Protein AF-0000000074843425 (afdb_homodimer)

pLDDT: mean 80.46, std 26.09, range [18.7, 98.69]

Foldseek 3Di:
DPVPPDPPPDQFQQAAQAQACQVPVDPDPVVSVVSSVVSQVVSVVVVHHNVTGGVPHHRFHHADDDPCRRPPLAPDLVALLVLLQLLLCCVQPPQQVVLCVVDDPPDHDDQVSLVVSLVCSLPDQQQQAWFWWQARNDTYIEDPRGPCPPGDHDTDGGDSRSSNSSVSSVVLCVVQPSVSLVCLSVVVPPDRSSVVRSCVVCVVSVVVVVVVVD/DVPPDPPPPQQAQQQQQAQDQAVCPNPDVVRSVVSRVVSSVVSVVVRHHNVDGDPPDDHFHHADDDPCRRPPLADDLVALLVLLQLLLCCVQPPQQVVLCVVDDPPDHDDQVSLVVSLVCSLPDQQQQAWFWWQARNDTYIEDPRGPCPPGDHDTDGGDSRSSNSSVSSVVLCVVQPSVSLVVLSVVVPPDRSSVVRSCVVCVVSVVVVVVVVD

InterPro domains:
  IPR021852 Domain of unknown function DUF3456 [PF11938] (101-200)
  IPR052682 Marginal zone B- and B1-cell-specific protein [PTHR15881] (53-203)

Radius of gyration: 23.84 Å; Cα contacts (8 Å, |Δi|>4): 769; chains: 2; bounding box: 67×68×77 Å

Secondary structure (DSSP, 8-state):
-GGGSTT------BEEE------STT--HHHHHHHHHHHHHHHHHTT-BTTSPPTT-EEE------HHHHH-SS--GGGHHHHHHHHHHHIIIIIHHHHHTTSPTTPPPPHHHHHHHHHHHHHSGGGGG-EEEEETTEEEEESTTSGGGGS-EEEEESHHHHHHHHHHHHHHHHHH-HHHHHHHHHH-TTS-THHHHHHHHHHHHHHHHHHHH-/-TTGGGG---------------STT---HHHHHHHHHHHHHHHHHTT--TTSPPTT----------HHHHH-SS--GGGHHHHHHHHHHHIIIIIHHHHHTTSPTTPPPPHHHHHHHHHHHHHSGGGGG-EEEEETTEEEEESTTSGGGGS-EEEEESHHHHHHHHHHHHHHHHHH-HHHHHHHHHT-TTS-THHHHHHHHHHHHHHHHHHHH-

Organism: Aplysia californica (NCBI:txid6500)

Solvent-accessible surface area (backbone atoms only — not comparable to full-atom values): 22215 Å² total; per-residue (Å²): 128,83,84,72,68,76,77,70,73,80,76,28,35,12,16,26,50,21,28,54,30,83,33,63,66,66,55,56,80,63,51,41,46,49,47,25,49,46,34,35,48,48,26,44,74,34,66,12,40,53,91,57,48,10,74,92,34,67,23,65,9,35,30,71,52,51,71,52,66,32,63,48,80,51,58,36,78,92,41,42,55,58,47,41,35,35,48,31,37,45,41,63,74,45,46,50,50,60,59,46,68,75,42,62,90,90,49,76,80,49,72,68,55,39,45,51,45,53,52,47,57,43,74,40,70,72,35,20,55,21,19,44,22,10,44,84,84,37,79,38,64,29,27,80,80,38,86,49,27,61,50,45,24,14,25,45,27,10,66,68,43,17,53,13,45,32,49,49,41,50,49,51,37,67,75,50,35,50,66,50,50,50,48,46,51,73,65,33,74,92,51,59,43,37,54,70,55,34,50,65,61,29,56,59,61,53,45,57,55,49,52,74,75,85,130,85,81,69,76,73,74,76,74,79,73,42,6,32,10,33,32,30,13,75,46,54,47,71,28,62,42,54,80,61,49,22,45,48,28,18,47,46,23,26,49,48,18,44,72,31,47,8,34,49,91,52,53,30,92,92,51,75,47,66,20,48,40,75,66,52,70,54,67,46,62,48,80,53,59,37,77,93,42,41,54,58,47,40,36,36,48,30,37,44,41,64,72,45,46,50,51,58,57,46,68,77,42,61,91,91,49,75,81,48,73,68,53,39,45,51,46,53,50,48,56,43,72,41,69,74,37,20,55,21,18,44,22,10,43,85,84,37,79,38,64,28,26,80,81,36,87,50,28,61,50,44,24,14,25,45,27,10,65,67,44,17,54,14,44,31,50,49,43,48,50,51,36,68,73,50,33,48,67,50,50,51,48,44,52,74,65,35,74,94,52,62,44,36,55,73,55,34,50,64,59,32,57,52,59,56,45,54,56,50,50,73,75,87

Structure (mmCIF, N/CA/C/O backbone):
data_AF-0000000074843425-model_v1
#
loop_
_entity.id
_entity.type
_entity.pdbx_description
1 polymer 'Marginal zone B- and B1-cell-specific protein'
#
loop_
_atom_site.group_PDB
_atom_site.id
_atom_site.type_symbol
_atom_site.label_atom_id
_atom_site.label_alt_id
_atom_site.label_comp_id
_atom_site.label_asym_id
_atom_site.label_entity_id
_atom_site.label_seq_id
_atom_site.pdbx_PDB_ins_code
_atom_site.Cartn_x
_atom_site.Cartn_y
_atom_site.Cartn_z
_atom_site.occupancy
_atom_site.B_iso_or_equiv
_atom_site.auth_seq_id
_atom_site.auth_comp_id
_atom_site.auth_asym_id
_atom_site.auth_atom_id
_atom_site.pdbx_PDB_model_num
ATOM 1 N N . MET A 1 1 ? -20.453 -4.969 46.656 1 23.16 1 MET A N 1
ATOM 2 C CA . MET A 1 1 ? -19.812 -3.67 46.844 1 23.16 1 MET A CA 1
ATOM 3 C C . MET A 1 1 ? -18.609 -3.516 45.938 1 23.16 1 MET A C 1
ATOM 5 O O . MET A 1 1 ? -18.375 -2.436 45.375 1 23.16 1 MET A O 1
ATOM 9 N N . ALA A 1 2 ? -17.734 -4.617 45.875 1 25.19 2 ALA A N 1
ATOM 10 C CA . ALA A 1 2 ? -16.344 -4.484 45.469 1 25.19 2 ALA A CA 1
ATOM 11 C C . ALA A 1 2 ? -16.234 -4.379 43.938 1 25.19 2 ALA A C 1
ATOM 13 O O . ALA A 1 2 ? -15.125 -4.316 43.406 1 25.19 2 ALA A O 1
ATOM 14 N N . ALA A 1 3 ? -17.344 -4.758 43.156 1 26.94 3 ALA A N 1
ATOM 15 C CA . ALA A 1 3 ? -17.484 -4.879 41.688 1 26.94 3 ALA A CA 1
ATOM 16 C C . ALA A 1 3 ? -17.188 -3.555 41 1 26.94 3 ALA A C 1
ATOM 18 O O . ALA A 1 3 ? -17.094 -3.498 39.781 1 26.94 3 ALA A O 1
ATOM 19 N N . TYR A 1 4 ? -17.438 -2.387 41.719 1 24.45 4 TYR A N 1
ATOM 20 C CA . TYR A 1 4 ? -17.547 -1.055 41.156 1 24.45 4 TYR A CA 1
ATOM 21 C C . TYR A 1 4 ? -16.188 -0.549 40.688 1 24.45 4 TYR A C 1
ATOM 23 O O . TYR A 1 4 ? -16.094 0.498 40.031 1 24.45 4 TYR A O 1
ATOM 31 N N . LEU A 1 5 ? -15.047 -0.995 41.312 1 25.78 5 LEU A N 1
ATOM 32 C CA . LEU A 1 5 ? -13.883 -0.111 41.344 1 25.78 5 LEU A CA 1
ATOM 33 C C . LEU A 1 5 ? -13.141 -0.157 40 1 25.78 5 LEU A C 1
ATOM 35 O O . LEU A 1 5 ? -12.25 0.664 39.781 1 25.78 5 LEU A O 1
ATOM 39 N N . LEU A 1 6 ? -13.086 -1.33 39.312 1 25.66 6 LEU A N 1
ATOM 40 C CA . LEU A 1 6 ? -11.883 -1.535 38.5 1 25.66 6 LEU A CA 1
ATOM 41 C C . LEU A 1 6 ? -11.906 -0.652 37.25 1 25.66 6 LEU A C 1
ATOM 43 O O . LEU A 1 6 ? -11 -0.722 36.406 1 25.66 6 LEU A O 1
ATOM 47 N N . SER A 1 7 ? -13.109 -0.096 36.844 1 21.83 7 SER A N 1
ATOM 48 C CA . SER A 1 7 ? -13.305 0.282 35.469 1 21.83 7 SER A CA 1
ATOM 49 C C . SER A 1 7 ? -12.492 1.522 35.094 1 21.83 7 SER A C 1
ATOM 51 O O . SER A 1 7 ? -12.703 2.123 34.031 1 21.83 7 SER A O 1
ATOM 53 N N . GLN A 1 8 ? -11.773 2.18 36.062 1 22.84 8 GLN A N 1
ATOM 54 C CA . GLN A 1 8 ? -11.375 3.553 35.781 1 22.84 8 GLN A CA 1
ATOM 55 C C . GLN A 1 8 ? -10.188 3.592 34.844 1 22.84 8 GLN A C 1
ATOM 57 O O . GLN A 1 8 ? -9.102 4.059 35.188 1 22.84 8 GLN A O 1
ATOM 62 N N . LEU A 1 9 ? -9.789 2.426 34.188 1 24.97 9 LEU A N 1
ATOM 63 C CA . LEU A 1 9 ? -8.484 2.586 33.531 1 24.97 9 LEU A CA 1
ATOM 64 C C . LEU A 1 9 ? -8.492 3.791 32.594 1 24.97 9 LEU A C 1
ATOM 66 O O . LEU A 1 9 ? -9.453 4.008 31.859 1 24.97 9 LEU A O 1
ATOM 70 N N . VAL A 1 10 ? -7.602 4.754 32.875 1 23.52 10 VAL A N 1
ATOM 71 C CA . VAL A 1 10 ? -7.133 6.07 32.438 1 23.52 10 VAL A CA 1
ATOM 72 C C . VAL A 1 10 ? -6.754 6.039 30.969 1 23.52 10 VAL A C 1
ATOM 74 O O . VAL A 1 10 ? -5.91 5.242 30.547 1 23.52 10 VAL A O 1
ATOM 77 N N . GLN A 1 11 ? -7.703 6.305 30 1 20.98 11 GLN A N 1
ATOM 78 C CA . GLN A 1 11 ? -7.719 6.574 28.562 1 20.98 11 GLN A CA 1
ATOM 79 C C . GLN A 1 11 ? -6.605 7.539 28.172 1 20.98 11 GLN A C 1
ATOM 81 O O . GLN A 1 11 ? -6.719 8.75 28.406 1 20.98 11 GLN A O 1
ATOM 86 N N . ALA A 1 12 ? -5.289 7.156 28.406 1 23.3 12 ALA A N 1
ATOM 87 C CA . ALA A 1 12 ? -4.23 8.102 28.062 1 23.3 12 ALA A CA 1
ATOM 88 C C . ALA A 1 12 ? -4.312 8.492 26.578 1 23.3 12 ALA A C 1
ATOM 90 O O . ALA A 1 12 ? -4.477 7.629 25.719 1 23.3 12 ALA A O 1
ATOM 91 N N . ARG A 1 13 ? -4.746 9.703 26.203 1 25.73 13 ARG A N 1
ATOM 92 C CA . ARG A 1 13 ? -4.895 10.508 25 1 25.73 13 ARG A CA 1
ATOM 93 C C . ARG A 1 13 ? -3.594 10.547 24.203 1 25.73 13 ARG A C 1
ATOM 95 O O . ARG A 1 13 ? -2.6 11.117 24.641 1 25.73 13 ARG A O 1
ATOM 102 N N . ILE A 1 14 ? -3.227 9.406 23.594 1 20.62 14 ILE A N 1
ATOM 103 C CA . ILE A 1 14 ? -2 9.484 22.797 1 20.62 14 ILE A CA 1
ATOM 104 C C . ILE A 1 14 ? -2.18 10.5 21.672 1 20.62 14 ILE A C 1
ATOM 106 O O . ILE A 1 14 ? -3.043 10.32 20.812 1 20.62 14 ILE A O 1
ATOM 110 N N . SER A 1 15 ? -1.874 11.812 21.812 1 20.23 15 SER A N 1
ATOM 111 C CA . SER A 1 15 ? -1.887 12.891 20.828 1 20.23 15 SER A CA 1
ATOM 112 C C . SER A 1 15 ? -0.805 12.688 19.766 1 20.23 15 SER A C 1
ATOM 114 O O . SER A 1 15 ? 0.383 12.633 20.094 1 20.23 15 SER A O 1
ATOM 116 N N . ILE A 1 16 ? -1.131 11.898 18.766 1 20.05 16 ILE A N 1
ATOM 117 C CA . ILE A 1 16 ? -0.189 11.664 17.688 1 20.05 16 ILE A CA 1
ATOM 118 C C . ILE A 1 16 ? -0.029 12.938 16.859 1 20.05 16 ILE A C 1
ATOM 120 O O . ILE A 1 16 ? -1.017 13.508 16.375 1 20.05 16 ILE A O 1
ATOM 124 N N . ILE A 1 17 ? 1.132 13.742 17 1 19.77 17 ILE A N 1
ATOM 125 C CA . ILE A 1 17 ? 1.438 14.938 16.203 1 19.77 17 ILE A CA 1
ATOM 126 C C . ILE A 1 17 ? 2.139 14.531 14.914 1 19.77 17 ILE A C 1
ATOM 128 O O . ILE A 1 17 ? 3.145 13.82 14.938 1 19.77 17 ILE A O 1
ATOM 132 N N . VAL A 1 18 ? 1.461 14.352 13.875 1 18.7 18 VAL A N 1
ATOM 133 C CA . VAL A 1 18 ? 2.01 14.055 12.562 1 18.7 18 VAL A CA 1
ATOM 134 C C . VAL A 1 18 ? 2.607 15.32 11.953 1 18.7 18 VAL A C 1
ATOM 136 O O . VAL A 1 18 ? 1.916 16.328 11.805 1 18.7 18 VAL A O 1
ATOM 139 N N . LEU A 1 19 ? 4.008 15.648 12.016 1 19.3 19 LEU A N 1
ATOM 140 C CA . LEU A 1 19 ? 4.613 16.812 11.383 1 19.3 19 LEU A CA 1
ATOM 141 C C . LEU A 1 19 ? 5.043 16.484 9.953 1 19.3 19 LEU A C 1
ATOM 143 O O . LEU A 1 19 ? 5.766 15.523 9.719 1 19.3 19 LEU A O 1
ATOM 147 N N . LEU A 1 20 ? 4.316 16.641 8.93 1 20 20 LEU A N 1
ATOM 148 C CA . LEU A 1 20 ? 4.574 16.391 7.516 1 20 20 LEU A CA 1
ATOM 149 C C . LEU A 1 20 ? 5.535 17.422 6.941 1 20 20 LEU A C 1
ATOM 151 O O . LEU A 1 20 ? 5.23 18.609 6.918 1 20 20 LEU A O 1
ATOM 155 N N . ALA A 1 21 ? 6.977 17.219 6.902 1 21.41 21 ALA A N 1
ATOM 156 C CA . ALA A 1 21 ? 7.906 18.172 6.312 1 21.41 21 ALA A CA 1
ATOM 157 C C . ALA A 1 21 ? 8.094 17.906 4.82 1 21.41 21 ALA A C 1
ATOM 159 O O . ALA A 1 21 ? 8.68 16.891 4.438 1 21.41 21 ALA A O 1
ATOM 160 N N . CYS A 1 22 ? 7.289 17.969 3.762 1 22.91 22 CYS A N 1
ATOM 161 C CA . CYS A 1 22 ? 7.617 17.781 2.352 1 22.91 22 CYS A CA 1
ATOM 162 C C . CYS A 1 22 ? 8.531 18.906 1.855 1 22.91 22 CYS A C 1
ATOM 164 O O . CYS A 1 22 ? 8.109 20.062 1.765 1 22.91 22 CYS A O 1
ATOM 166 N N . SER A 1 23 ? 10.031 18.953 1.701 1 21.91 23 SER A N 1
ATOM 167 C CA . SER A 1 23 ? 10.953 19.906 1.088 1 21.91 23 SER A CA 1
ATOM 168 C C . SER A 1 23 ? 11.117 19.625 -0.404 1 21.91 23 SER A C 1
ATOM 170 O O . SER A 1 23 ? 11.797 18.688 -0.799 1 21.91 23 SER A O 1
ATOM 172 N N . PHE A 1 24 ? 10.234 20 -1.605 1 26.53 24 PHE A N 1
ATOM 173 C CA . PHE A 1 24 ? 9.594 21.125 -2.27 1 26.53 24 PHE A CA 1
ATOM 174 C C . PHE A 1 24 ? 10.359 22.422 -1.999 1 26.53 24 PHE A C 1
ATOM 176 O O . PHE A 1 24 ? 11.117 22.5 -1.029 1 26.53 24 PHE A O 1
ATOM 183 N N . ASN A 1 25 ? 10.57 23.797 -2.92 1 28.69 25 ASN A N 1
ATOM 184 C CA . ASN A 1 25 ? 11.555 24.75 -2.4 1 28.69 25 ASN A CA 1
ATOM 185 C C . ASN A 1 25 ? 11.812 24.516 -0.913 1 28.69 25 ASN A C 1
ATOM 187 O O . ASN A 1 25 ? 10.867 24.438 -0.121 1 28.69 25 ASN A O 1
ATOM 191 N N . VAL A 1 26 ? 12.844 23.75 -0.655 1 28.94 26 VAL A N 1
ATOM 192 C CA . VAL A 1 26 ? 13.359 23.312 0.638 1 28.94 26 VAL A CA 1
ATOM 193 C C . VAL A 1 26 ? 13.164 24.422 1.672 1 28.94 26 VAL A C 1
ATOM 195 O O . VAL A 1 26 ? 13.883 25.422 1.664 1 28.94 26 VAL A O 1
ATOM 198 N N . VAL A 1 27 ? 12.07 24.938 1.718 1 31.56 27 VAL A N 1
ATOM 199 C CA . VAL A 1 27 ? 11.773 25.859 2.812 1 31.56 27 VAL A CA 1
ATOM 200 C C . VAL A 1 27 ? 12.398 25.344 4.105 1 31.56 27 VAL A C 1
ATOM 202 O O . VAL A 1 27 ? 12.328 24.141 4.398 1 31.56 27 VAL A O 1
ATOM 205 N N . TRP A 1 28 ?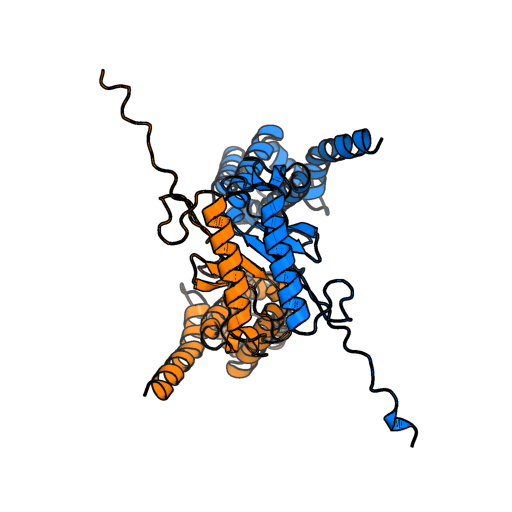 13.234 26.125 4.648 1 35.38 28 TRP A N 1
ATOM 206 C CA . TRP A 1 28 ? 14.086 26.141 5.836 1 35.38 28 TRP A CA 1
ATOM 207 C C . TRP A 1 28 ? 13.406 25.422 6.996 1 35.38 28 TRP A C 1
ATOM 209 O O . TRP A 1 28 ? 12.172 25.391 7.078 1 35.38 28 TRP A O 1
ATOM 219 N N . SER A 1 29 ? 14.234 24.562 7.793 1 45.25 29 SER A N 1
ATOM 220 C CA . SER A 1 29 ? 14.133 23.953 9.117 1 45.25 29 SER A CA 1
ATOM 221 C C . SER A 1 29 ? 12.984 24.562 9.914 1 45.25 29 SER A C 1
ATOM 223 O O . SER A 1 29 ? 12.172 23.844 10.484 1 45.25 29 SER A O 1
ATOM 225 N N . GLY A 1 30 ? 12.758 25.734 9.617 1 46.06 30 GLY A N 1
ATOM 226 C CA . GLY A 1 30 ? 11.883 26.469 10.516 1 46.06 30 GLY A CA 1
ATOM 227 C C . GLY A 1 30 ? 10.414 26.234 10.242 1 46.06 30 GLY A C 1
ATOM 228 O O . GLY A 1 30 ? 9.602 26.172 11.172 1 46.06 30 GLY A O 1
ATOM 229 N N . GLU A 1 31 ? 9.969 25.953 8.867 1 57.66 31 GLU A N 1
ATOM 230 C CA . GLU A 1 31 ? 8.547 25.859 8.562 1 57.66 31 GLU A CA 1
ATOM 231 C C . GLU A 1 31 ? 7.984 24.5 8.93 1 57.66 31 GLU A C 1
ATOM 233 O O . GLU A 1 31 ? 6.855 24.391 9.414 1 57.66 31 GLU A O 1
ATOM 238 N N . ASN A 1 32 ? 8.797 23.5 8.789 1 65.75 32 ASN A N 1
ATOM 239 C CA . ASN A 1 32 ? 8.367 22.203 9.281 1 65.75 32 ASN A CA 1
ATOM 240 C C . ASN A 1 32 ? 8.094 22.234 10.781 1 65.75 32 ASN A C 1
ATOM 242 O O . ASN A 1 32 ? 7.148 21.594 11.258 1 65.75 32 ASN A O 1
ATOM 246 N N . GLU A 1 33 ? 8.82 23.141 11.25 1 71.31 33 GLU A N 1
ATOM 247 C CA . GLU A 1 33 ? 8.633 23.25 12.695 1 71.31 33 GLU A CA 1
ATOM 248 C C . GLU A 1 33 ? 7.301 23.922 13.023 1 71.31 33 GLU A C 1
ATOM 250 O O . GLU A 1 33 ? 6.613 23.5 13.961 1 71.31 33 GLU A O 1
ATOM 255 N N . LYS A 1 34 ? 7.004 24.828 12.195 1 72.56 34 LYS A N 1
ATOM 256 C CA . LYS A 1 34 ? 5.738 25.531 12.422 1 72.56 34 LYS A CA 1
ATOM 257 C C . LYS A 1 34 ? 4.551 24.594 12.172 1 72.56 34 LYS A C 1
ATOM 259 O O . LYS A 1 34 ? 3.566 24.625 12.914 1 72.56 34 LYS A O 1
ATOM 264 N N . LEU A 1 35 ? 4.68 23.875 11.188 1 74.44 35 LEU A N 1
ATOM 265 C CA . LEU A 1 35 ? 3.611 22.938 10.875 1 74.44 35 LEU A CA 1
ATOM 266 C C . LEU A 1 35 ? 3.471 21.891 11.969 1 74.44 35 LEU A C 1
ATOM 268 O O . LEU A 1 35 ? 2.355 21.562 12.383 1 74.44 35 LEU A O 1
ATOM 272 N N . ARG A 1 36 ? 4.547 21.469 12.422 1 76.56 36 ARG A N 1
ATOM 273 C CA . ARG A 1 36 ? 4.52 20.484 13.508 1 76.56 36 ARG A CA 1
ATOM 274 C C . ARG A 1 36 ? 3.879 21.062 14.758 1 76.56 36 ARG A C 1
ATOM 276 O O . ARG A 1 36 ? 3.062 20.406 15.406 1 76.56 36 ARG A O 1
ATOM 283 N N . GLU A 1 37 ? 4.27 22.25 15.008 1 77.81 37 GLU A N 1
ATOM 284 C CA . GLU A 1 37 ? 3.701 22.922 16.172 1 77.81 37 GLU A CA 1
ATOM 285 C C . GLU A 1 37 ? 2.191 23.094 16.031 1 77.81 37 GLU A C 1
ATOM 287 O O . GLU A 1 37 ? 1.449 22.906 17 1 77.81 37 GLU A O 1
ATOM 292 N N . ALA A 1 38 ? 1.859 23.438 14.867 1 75.81 38 ALA A N 1
ATOM 293 C CA . ALA A 1 38 ? 0.428 23.594 14.625 1 75.81 38 ALA A CA 1
ATOM 294 C C . ALA A 1 38 ? -0.306 22.266 14.828 1 75.81 38 ALA A C 1
ATOM 296 O O . ALA A 1 38 ? -1.402 22.234 15.391 1 75.81 38 ALA A O 1
ATOM 297 N N . MET A 1 39 ? 0.264 21.234 14.383 1 78.12 39 MET A N 1
ATOM 298 C CA . MET A 1 39 ? -0.336 19.906 14.531 1 78.12 39 MET A CA 1
ATOM 299 C C . MET A 1 39 ? -0.402 19.5 16 1 78.12 39 MET A C 1
ATOM 301 O O . MET A 1 39 ? -1.41 18.953 16.453 1 78.12 39 MET A O 1
ATOM 305 N N . MET A 1 40 ? 0.655 19.828 16.75 1 80.31 40 MET A N 1
ATOM 306 C CA . MET A 1 40 ? 0.676 19.531 18.172 1 80.31 40 MET A CA 1
ATOM 307 C C . MET A 1 40 ? -0.386 20.328 18.922 1 80.31 40 MET A C 1
ATOM 309 O O . MET A 1 40 ? -1.049 19.812 19.812 1 80.31 40 MET A O 1
ATOM 313 N N . ASN A 1 41 ? -0.489 21.516 18.5 1 78.5 41 ASN A N 1
ATOM 314 C CA . ASN A 1 41 ? -1.503 22.375 19.109 1 78.5 41 ASN A CA 1
ATOM 315 C C . ASN A 1 41 ? -2.912 21.875 18.797 1 78.5 41 ASN A C 1
ATOM 317 O O . ASN A 1 41 ? -3.793 21.922 19.656 1 78.5 41 ASN A O 1
ATOM 321 N N . SER A 1 42 ? -3.025 21.469 17.625 1 75.31 42 SER A N 1
ATOM 322 C CA . SER A 1 42 ? -4.316 20.906 17.266 1 75.31 42 SER A CA 1
ATOM 323 C C . SER A 1 42 ? -4.637 19.672 18.109 1 75.31 42 SER A C 1
ATOM 325 O O . SER A 1 42 ? -5.773 19.5 18.547 1 75.31 42 SER A O 1
ATOM 327 N N . ALA A 1 43 ? -3.689 18.812 18.312 1 79.5 43 ALA A N 1
ATOM 328 C CA . ALA A 1 43 ? -3.877 17.656 19.156 1 79.5 43 ALA A CA 1
ATOM 329 C C . ALA A 1 43 ? -4.254 18.062 20.578 1 79.5 43 ALA A C 1
ATOM 331 O O . ALA A 1 43 ? -5.18 17.516 21.172 1 79.5 43 ALA A O 1
ATOM 332 N N . ARG A 1 44 ? -3.605 19.062 21.125 1 82.94 44 ARG A N 1
ATOM 333 C CA . ARG A 1 44 ? -3.881 19.562 22.469 1 82.94 44 ARG A CA 1
ATOM 334 C C . ARG A 1 44 ? -5.297 20.125 22.578 1 82.94 44 ARG A C 1
ATOM 336 O O . ARG A 1 44 ? -5.977 19.938 23.578 1 82.94 44 ARG A O 1
ATOM 343 N N . ALA A 1 45 ? -5.633 20.766 21.547 1 77.25 45 ALA A N 1
ATOM 344 C CA . ALA A 1 45 ? -6.984 21.328 21.516 1 77.25 45 ALA A CA 1
ATOM 345 C C . ALA A 1 45 ? -8.039 20.219 21.562 1 77.25 45 ALA A C 1
ATOM 347 O O . ALA A 1 45 ? -9.156 20.453 22.016 1 77.25 45 ALA A O 1
ATOM 348 N N . GLN A 1 46 ? -7.609 19.031 21.188 1 75.38 46 GLN A N 1
ATOM 349 C CA . GLN A 1 46 ? -8.531 17.906 21.188 1 75.38 46 GLN A CA 1
ATOM 350 C C . GLN A 1 46 ? -8.359 17.047 22.438 1 75.38 46 GLN A C 1
ATOM 352 O O . GLN A 1 46 ? -8.906 15.945 22.516 1 75.38 46 GLN A O 1
ATOM 357 N N . GLY A 1 47 ? -7.605 17.531 23.328 1 80.06 47 GLY A N 1
ATOM 358 C CA . GLY A 1 47 ? -7.434 16.859 24.594 1 80.06 47 GLY A CA 1
ATOM 359 C C . GLY A 1 47 ? -6.367 15.773 24.562 1 80.06 47 GLY A C 1
ATOM 360 O O . GLY A 1 47 ? -6.336 14.898 25.422 1 80.06 47 GLY A O 1
ATOM 361 N N . ILE A 1 48 ? -5.664 15.812 23.516 1 82.19 48 ILE A N 1
ATOM 362 C CA . ILE A 1 48 ? -4.586 14.836 23.406 1 82.19 48 ILE A CA 1
ATOM 363 C C . ILE A 1 48 ? -3.25 15.5 23.734 1 82.19 48 ILE A C 1
ATOM 365 O O . ILE A 1 48 ? -2.922 16.547 23.203 1 82.19 48 ILE A O 1
ATOM 369 N N . ASP A 1 49 ? -2.572 14.945 24.688 1 86.38 49 ASP A N 1
ATOM 370 C CA . ASP A 1 49 ? -1.23 15.422 25.016 1 86.38 49 ASP A CA 1
ATOM 371 C C . ASP A 1 49 ? -0.18 14.734 24.141 1 86.38 49 ASP A C 1
ATOM 373 O O . ASP A 1 49 ? 0.158 13.57 24.375 1 86.38 49 ASP A O 1
ATOM 377 N N . PRO A 1 50 ? 0.29 15.453 23.203 1 84.38 50 PRO A N 1
ATOM 378 C CA . PRO A 1 50 ? 1.224 14.828 22.25 1 84.38 50 PRO A CA 1
ATOM 379 C C . PRO A 1 50 ? 2.49 14.312 22.938 1 84.38 50 PRO A C 1
ATOM 381 O O . PRO A 1 50 ? 3.178 13.445 22.391 1 84.38 50 PRO A O 1
ATOM 384 N N . ASP A 1 51 ? 2.875 14.844 24.047 1 85.19 51 ASP A N 1
ATOM 385 C CA . ASP A 1 51 ? 4.09 14.453 24.75 1 85.19 51 ASP A CA 1
ATOM 386 C C . ASP A 1 51 ? 3.828 13.273 25.688 1 85.19 51 ASP A C 1
ATOM 388 O O . ASP A 1 51 ? 4.766 12.633 26.172 1 85.19 51 ASP A O 1
ATOM 392 N N . ASN A 1 52 ? 2.607 13.07 26 1 87.44 52 ASN A N 1
ATOM 393 C CA . ASN A 1 52 ? 2.197 11.992 26.891 1 87.44 52 ASN A CA 1
ATOM 394 C C . ASN A 1 52 ? 0.966 11.258 26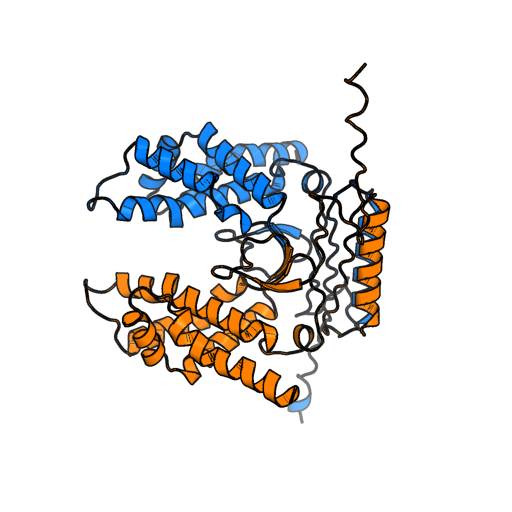.359 1 87.44 52 ASN A C 1
ATOM 396 O O . ASN A 1 52 ? -0.113 11.344 26.953 1 87.44 52 ASN A O 1
ATOM 400 N N . LEU A 1 53 ? 1.158 10.5 25.328 1 86.06 53 LEU A N 1
ATOM 401 C CA . LEU A 1 53 ? 0.047 9.797 24.703 1 86.06 53 LEU A CA 1
ATOM 402 C C . LEU A 1 53 ? -0.447 8.664 25.594 1 86.06 53 LEU A C 1
ATOM 404 O O . LEU A 1 53 ? 0.357 7.914 26.156 1 86.06 53 LEU A O 1
ATOM 408 N N . LYS A 1 54 ? -1.67 8.656 25.844 1 83.44 54 LYS A N 1
ATOM 409 C CA . LYS A 1 54 ? -2.291 7.574 26.609 1 83.44 54 LYS A CA 1
ATOM 410 C C . LYS A 1 54 ? -2.365 6.297 25.781 1 83.44 54 LYS A C 1
ATOM 412 O O . LYS A 1 54 ? -2.221 6.34 24.547 1 83.44 54 LYS A O 1
ATOM 417 N N . PRO A 1 55 ? -2.463 5.164 26.578 1 82.31 55 PRO A N 1
ATOM 418 C CA . PRO A 1 55 ? -2.613 3.918 25.828 1 82.31 55 PRO A CA 1
ATOM 419 C C . PRO A 1 55 ? -3.746 3.977 24.797 1 82.31 55 PRO A C 1
ATOM 421 O O . PRO A 1 55 ? -4.824 4.496 25.094 1 82.31 55 PRO A O 1
ATOM 424 N N . GLY A 1 56 ? -3.449 3.596 23.562 1 77.38 56 GLY A N 1
ATOM 425 C CA . GLY A 1 56 ? -4.461 3.598 22.516 1 77.38 56 GLY A CA 1
ATOM 426 C C . GLY A 1 56 ? -4.445 4.859 21.672 1 77.38 56 GLY A C 1
ATOM 427 O O . GLY A 1 56 ? -5.098 4.922 20.641 1 77.38 56 GLY A O 1
ATOM 428 N N . GLN A 1 57 ? -3.717 5.875 22.188 1 80.62 57 GLN A N 1
ATOM 429 C CA . GLN A 1 57 ? -3.615 7.121 21.422 1 80.62 57 GLN A CA 1
ATOM 430 C C . GLN A 1 57 ? -2.391 7.113 20.516 1 80.62 57 GLN A C 1
ATOM 432 O O . GLN A 1 57 ? -1.342 6.578 20.875 1 80.62 57 GLN A O 1
ATOM 437 N N . MET A 1 58 ? -2.668 7.523 19.312 1 82.44 58 MET A N 1
ATOM 438 C CA . MET A 1 58 ? -1.552 7.668 18.391 1 82.44 58 MET A CA 1
ATOM 439 C C . MET A 1 58 ? -1.665 8.969 17.594 1 82.44 58 MET A C 1
ATOM 441 O O . MET A 1 58 ? -2.764 9.367 17.203 1 82.44 58 MET A O 1
ATOM 445 N N . LEU A 1 59 ? -0.563 9.57 17.484 1 83.12 59 LEU A N 1
ATOM 446 C CA . LEU A 1 59 ? -0.503 10.758 16.641 1 83.12 59 LEU A CA 1
ATOM 447 C C . LEU A 1 59 ? -0.024 10.398 15.242 1 83.12 59 LEU A C 1
ATOM 449 O O . LEU A 1 59 ? 1.096 9.906 15.07 1 83.12 59 LEU A O 1
ATOM 453 N N . MET A 1 60 ? -0.872 10.5 14.305 1 85.94 60 MET A N 1
ATOM 454 C CA . MET A 1 60 ? -0.477 10.273 12.914 1 85.94 60 MET A CA 1
ATOM 455 C C . MET A 1 60 ? -0.139 11.594 12.227 1 85.94 60 MET A C 1
ATOM 457 O O . MET A 1 60 ? -1.029 12.391 11.938 1 85.94 60 MET A O 1
ATOM 461 N N . THR A 1 61 ? 1.107 11.82 12.031 1 88 61 THR A N 1
ATOM 462 C CA . THR A 1 61 ? 1.595 13.039 11.398 1 88 61 THR A CA 1
ATOM 463 C C . THR A 1 61 ? 2.379 12.719 10.133 1 88 61 THR A C 1
ATOM 465 O O . THR A 1 61 ? 2.902 11.609 9.984 1 88 61 THR A O 1
ATOM 468 N N . PRO A 1 62 ? 2.326 13.68 9.227 1 90.06 62 PRO A N 1
ATOM 469 C CA . PRO A 1 62 ? 3.17 13.461 8.047 1 90.06 62 PRO A CA 1
ATOM 470 C C . PRO A 1 62 ? 4.637 13.234 8.406 1 90.06 62 PRO A C 1
ATOM 472 O O . PRO A 1 62 ? 5.078 13.625 9.492 1 90.06 62 PRO A O 1
ATOM 475 N N . PRO A 1 63 ? 5.363 12.586 7.477 1 92.5 63 PRO A N 1
ATOM 476 C CA . PRO A 1 63 ? 6.789 12.406 7.746 1 92.5 63 PRO A CA 1
ATOM 477 C C . PRO A 1 63 ? 7.535 13.734 7.902 1 92.5 63 PRO A C 1
ATOM 479 O O . PRO A 1 63 ? 7.281 14.68 7.152 1 92.5 63 PRO A O 1
ATOM 482 N N . ASP A 1 64 ? 8.352 13.773 8.992 1 88.94 64 ASP A N 1
ATOM 483 C CA . ASP A 1 64 ? 9.312 14.852 9.156 1 88.94 64 ASP A CA 1
ATOM 484 C C . ASP A 1 64 ? 10.641 14.523 8.477 1 88.94 64 ASP A C 1
ATOM 486 O O . ASP A 1 64 ? 11.484 13.828 9.055 1 88.94 64 ASP A O 1
ATOM 490 N N . MET A 1 65 ? 10.844 15.117 7.332 1 90.88 65 MET A N 1
ATOM 491 C CA . MET A 1 65 ? 11.898 14.625 6.453 1 90.88 65 MET A CA 1
ATOM 492 C C . MET A 1 65 ? 13.219 15.32 6.746 1 90.88 65 MET A C 1
ATOM 494 O O . MET A 1 65 ? 13.25 16.531 6.98 1 90.88 65 MET A O 1
ATOM 498 N N . SER A 1 66 ? 14.305 14.531 6.77 1 90.75 66 SER A N 1
ATOM 499 C CA . SER A 1 66 ? 15.656 15.078 6.773 1 90.75 66 SER A CA 1
ATOM 500 C C . SER A 1 66 ? 15.969 15.781 5.461 1 90.75 66 SER A C 1
ATOM 502 O O . SER A 1 66 ? 15.203 15.695 4.504 1 90.75 66 SER A O 1
ATOM 504 N N . ASP A 1 67 ? 17.078 16.469 5.449 1 88.94 67 ASP A N 1
ATOM 505 C CA . ASP A 1 67 ? 17.516 17.141 4.227 1 88.94 67 ASP A CA 1
ATOM 506 C C . ASP A 1 67 ? 17.641 16.156 3.068 1 88.94 67 ASP A C 1
ATOM 508 O O . ASP A 1 67 ? 17.203 16.453 1.951 1 88.94 67 ASP A O 1
ATOM 512 N N . GLU A 1 68 ? 18.219 15.008 3.359 1 92.88 68 GLU A N 1
ATOM 513 C CA . GLU A 1 68 ? 18.391 14.016 2.305 1 92.88 68 GLU A CA 1
ATOM 514 C C . GLU A 1 68 ? 17.047 13.484 1.815 1 92.88 68 GLU A C 1
ATOM 516 O O . GLU A 1 68 ? 16.844 13.344 0.609 1 92.88 68 GLU A O 1
ATOM 521 N N . GLU A 1 69 ? 16.156 13.227 2.725 1 93.44 69 GLU A N 1
ATOM 522 C CA . GLU A 1 69 ? 14.836 12.703 2.375 1 93.44 69 GLU A CA 1
ATOM 523 C C . GLU A 1 69 ? 14.039 13.719 1.557 1 93.44 69 GLU A C 1
ATOM 525 O O . GLU A 1 69 ? 13.234 13.344 0.708 1 93.44 69 GLU A O 1
ATOM 530 N N . GLU A 1 70 ? 14.258 14.875 1.812 1 88.81 70 GLU A N 1
ATOM 531 C CA . GLU A 1 70 ? 13.523 15.938 1.136 1 88.81 70 GLU A CA 1
ATOM 532 C C . GLU A 1 70 ? 14.141 16.25 -0.226 1 88.81 70 GLU A C 1
ATOM 534 O O . GLU A 1 70 ? 13.414 16.438 -1.21 1 88.81 70 GLU A O 1
ATOM 539 N N . GLY A 1 71 ? 15.367 16.219 -0.291 1 88.81 71 GLY A N 1
ATOM 540 C CA . GLY A 1 71 ? 16 16.859 -1.434 1 88.81 71 GLY A CA 1
ATOM 541 C C . GLY A 1 71 ? 16.672 15.875 -2.367 1 88.81 71 GLY A C 1
ATOM 542 O O . GLY A 1 71 ? 16.969 16.203 -3.518 1 88.81 71 GLY A O 1
ATOM 543 N N . SER A 1 72 ? 17.031 14.688 -1.949 1 90.88 72 SER A N 1
ATOM 544 C CA . SER A 1 72 ? 17.812 13.758 -2.764 1 90.88 72 SER A CA 1
ATOM 545 C C . SER A 1 72 ? 16.969 13.195 -3.91 1 90.88 72 SER A C 1
ATOM 547 O O . SER A 1 72 ? 15.789 12.898 -3.736 1 90.88 72 SER A O 1
ATOM 549 N N . GLN A 1 73 ? 17.516 13.109 -5.043 1 93.62 73 GLN A N 1
ATOM 550 C CA . GLN A 1 73 ? 16.875 12.453 -6.18 1 93.62 73 GLN A CA 1
ATOM 551 C C . GLN A 1 73 ? 17 10.938 -6.078 1 93.62 73 GLN A C 1
ATOM 553 O O . GLN A 1 73 ? 16.297 10.203 -6.781 1 93.62 73 GLN A O 1
ATOM 558 N N . PHE A 1 74 ? 17.859 10.492 -5.273 1 96.06 74 PHE A N 1
ATOM 559 C CA . PHE A 1 74 ? 18.094 9.07 -5.066 1 96.06 74 PHE A CA 1
ATOM 560 C C . PHE A 1 74 ? 17.516 8.609 -3.736 1 96.06 74 PHE A C 1
ATOM 562 O O . PHE A 1 74 ? 17.141 9.438 -2.898 1 96.06 74 PHE A O 1
ATOM 569 N N . MET A 1 75 ? 17.484 7.332 -3.59 1 97.5 75 MET A N 1
ATOM 570 C CA . MET A 1 75 ? 17.031 6.777 -2.316 1 97.5 75 MET A CA 1
ATOM 571 C C . MET A 1 75 ? 17.969 7.195 -1.183 1 97.5 75 MET A C 1
ATOM 573 O O . MET A 1 75 ? 19.172 6.961 -1.248 1 97.5 75 MET A O 1
ATOM 577 N N . PRO A 1 76 ? 17.344 7.852 -0.219 1 96.75 76 PRO A N 1
ATOM 578 C CA . PRO A 1 76 ? 18.188 8.211 0.92 1 96.75 76 PRO A CA 1
ATOM 579 C C . PRO A 1 76 ? 18.906 7.008 1.535 1 96.75 76 PRO A C 1
ATOM 581 O O . PRO A 1 76 ? 18.344 5.91 1.572 1 96.75 76 PRO A O 1
ATOM 584 N N . LYS A 1 77 ? 20.094 7.27 2.027 1 94.81 77 LYS A N 1
ATOM 585 C CA . LYS A 1 77 ? 20.969 6.215 2.539 1 94.81 77 LYS A CA 1
ATOM 586 C C . LYS A 1 77 ? 20.25 5.348 3.566 1 94.81 77 LYS A C 1
ATOM 588 O O . LYS A 1 77 ? 20.312 4.121 3.506 1 94.81 77 LYS A O 1
ATOM 593 N N . ILE A 1 78 ? 19.484 5.922 4.449 1 95.25 78 ILE A N 1
ATOM 594 C CA . ILE A 1 78 ? 18.875 5.219 5.57 1 95.25 78 ILE A CA 1
ATOM 595 C C . ILE A 1 78 ? 17.766 4.289 5.055 1 95.25 78 ILE A C 1
ATOM 597 O O . ILE A 1 78 ? 17.344 3.377 5.766 1 95.25 78 ILE A O 1
ATOM 601 N N . HIS A 1 79 ? 17.266 4.48 3.779 1 97.62 79 HIS A N 1
ATOM 602 C CA . HIS A 1 79 ? 16.141 3.707 3.258 1 97.62 79 HIS A CA 1
ATOM 603 C C . HIS A 1 79 ? 16.594 2.74 2.17 1 97.62 79 HIS A C 1
ATOM 605 O O . HIS A 1 79 ? 15.789 1.995 1.617 1 97.62 79 HIS A O 1
ATOM 611 N N . ARG A 1 80 ? 17.859 2.686 1.86 1 97.25 80 ARG A N 1
ATOM 612 C CA . ARG A 1 80 ? 18.359 1.906 0.732 1 97.25 80 ARG A CA 1
ATOM 613 C C . ARG A 1 80 ? 18.172 0.412 0.971 1 97.25 80 ARG A C 1
ATOM 615 O O . ARG A 1 80 ? 17.781 -0.323 0.059 1 97.25 80 ARG A O 1
ATOM 622 N N . CYS A 1 81 ? 18.359 -0.027 2.211 1 97.25 81 CYS A N 1
ATOM 623 C CA . CYS A 1 81 ? 18.234 -1.454 2.484 1 97.25 81 CYS A CA 1
ATOM 624 C C . CYS A 1 81 ? 16.781 -1.891 2.404 1 97.25 81 CYS A C 1
ATOM 626 O O . CYS A 1 81 ? 16.469 -2.973 1.897 1 97.25 81 CYS A O 1
ATOM 628 N N . ASP A 1 82 ? 15.914 -1.06 2.914 1 97.56 82 ASP A N 1
ATOM 629 C CA . ASP A 1 82 ? 14.492 -1.353 2.756 1 97.56 82 ASP A CA 1
ATOM 630 C C . ASP A 1 82 ? 14.086 -1.327 1.285 1 97.56 82 ASP A C 1
ATOM 632 O O . ASP A 1 82 ? 13.25 -2.119 0.854 1 97.56 82 ASP A O 1
ATOM 636 N N . GLY A 1 83 ? 14.648 -0.368 0.609 1 98.19 83 GLY A N 1
ATOM 637 C CA . GLY A 1 83 ? 14.406 -0.359 -0.825 1 98.19 83 GLY A CA 1
ATOM 638 C C . GLY A 1 83 ? 14.828 -1.647 -1.508 1 98.19 83 GLY A C 1
ATOM 639 O O . GLY A 1 83 ? 14.102 -2.172 -2.354 1 98.19 83 GLY A O 1
ATOM 640 N N . CYS A 1 84 ? 15.977 -2.135 -1.112 1 98.38 84 CYS A N 1
ATOM 641 C CA . CYS A 1 84 ? 16.453 -3.404 -1.648 1 98.38 84 CYS A CA 1
ATOM 642 C C . CYS A 1 84 ? 15.492 -4.535 -1.312 1 98.38 84 CYS A C 1
ATOM 644 O O . CYS A 1 84 ? 15.203 -5.379 -2.16 1 98.38 84 CYS A O 1
ATOM 646 N N . ARG A 1 85 ? 15.047 -4.516 -0.111 1 98.25 85 ARG A N 1
ATOM 647 C CA . ARG A 1 85 ? 14.102 -5.543 0.312 1 98.25 85 ARG A CA 1
ATOM 648 C C . ARG A 1 85 ? 12.82 -5.473 -0.504 1 98.25 85 ARG A C 1
ATOM 650 O O . ARG A 1 85 ? 12.211 -6.5 -0.814 1 98.25 85 ARG A O 1
ATOM 657 N N . ALA A 1 86 ? 12.352 -4.258 -0.752 1 98.38 86 ALA A N 1
ATOM 658 C CA . ALA A 1 86 ? 11.156 -4.078 -1.571 1 98.38 86 ALA A CA 1
ATOM 659 C C . ALA A 1 86 ? 11.336 -4.703 -2.951 1 98.38 86 ALA A C 1
ATOM 661 O O . ALA A 1 86 ? 10.461 -5.422 -3.434 1 98.38 86 ALA A O 1
ATOM 662 N N . VAL A 1 87 ? 12.453 -4.453 -3.553 1 98.44 87 VAL A N 1
ATOM 663 C CA . VAL A 1 87 ? 12.734 -4.988 -4.883 1 98.44 87 VAL A CA 1
ATOM 664 C C . VAL A 1 87 ? 12.836 -6.508 -4.816 1 98.44 87 VAL A C 1
ATOM 666 O O . VAL A 1 87 ? 12.25 -7.211 -5.645 1 98.44 87 VAL A O 1
ATOM 669 N N . ALA A 1 88 ? 13.57 -7.012 -3.814 1 98.56 88 ALA A N 1
ATOM 670 C CA . ALA A 1 88 ? 13.734 -8.453 -3.643 1 98.56 88 ALA A CA 1
ATOM 671 C C . ALA A 1 88 ? 12.375 -9.133 -3.484 1 98.56 88 ALA A C 1
ATOM 673 O O . ALA A 1 88 ? 12.141 -10.203 -4.055 1 98.56 88 ALA A O 1
ATOM 674 N N . TYR A 1 89 ? 11.57 -8.5 -2.768 1 98.38 89 TYR A N 1
ATOM 675 C CA . TYR A 1 89 ? 10.234 -9.039 -2.539 1 98.38 89 TYR A CA 1
ATOM 676 C C . TYR A 1 89 ? 9.461 -9.148 -3.846 1 98.38 89 TYR A C 1
ATOM 678 O O . TYR A 1 89 ? 8.828 -10.172 -4.117 1 98.38 89 TYR A O 1
ATOM 686 N N . GLN A 1 90 ? 9.43 -8.086 -4.59 1 97.75 90 GLN A N 1
ATOM 687 C CA . GLN A 1 90 ? 8.68 -8.062 -5.84 1 97.75 90 GLN A CA 1
ATOM 688 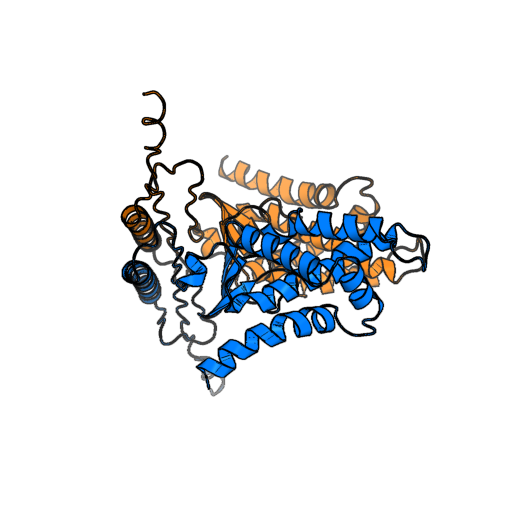C C . GLN A 1 90 ? 9.234 -9.086 -6.832 1 97.75 90 GLN A C 1
ATOM 690 O O . GLN A 1 90 ? 8.477 -9.719 -7.566 1 97.75 90 GLN A O 1
ATOM 695 N N . LEU A 1 91 ? 10.539 -9.258 -6.883 1 98.38 91 LEU A N 1
ATOM 696 C CA . LEU A 1 91 ? 11.156 -10.266 -7.742 1 98.38 91 LEU A CA 1
ATOM 697 C C . LEU A 1 91 ? 10.727 -11.672 -7.332 1 98.38 91 LEU A C 1
ATOM 699 O O . LEU A 1 91 ? 10.328 -12.477 -8.18 1 98.38 91 LEU A O 1
ATOM 703 N N . GLU A 1 92 ? 10.758 -11.898 -6.066 1 97.94 92 GLU A N 1
ATOM 704 C CA . GLU A 1 92 ? 10.562 -13.234 -5.52 1 97.94 92 GLU A CA 1
ATOM 705 C C . GLU A 1 92 ? 9.094 -13.633 -5.539 1 97.94 92 GLU A C 1
ATOM 707 O O . GLU A 1 92 ? 8.758 -14.789 -5.812 1 97.94 92 GLU A O 1
ATOM 712 N N . LYS A 1 93 ? 8.227 -12.672 -5.238 1 95 93 LYS A N 1
ATOM 713 C CA . LYS A 1 93 ? 6.832 -13.039 -5.02 1 95 93 LYS A CA 1
ATOM 714 C C . LYS A 1 93 ? 6 -12.805 -6.277 1 95 93 LYS A C 1
ATOM 716 O O . LYS A 1 93 ? 4.988 -13.477 -6.488 1 95 93 LYS A O 1
ATOM 721 N N . ASN A 1 94 ? 6.508 -11.891 -7.168 1 94.25 94 ASN A N 1
ATOM 722 C CA . ASN A 1 94 ? 5.648 -11.508 -8.281 1 94.25 94 ASN A CA 1
ATOM 723 C C . ASN A 1 94 ? 6.332 -11.75 -9.625 1 94.25 94 ASN A C 1
ATOM 725 O O . ASN A 1 94 ? 5.863 -12.562 -10.43 1 94.25 94 ASN A O 1
ATOM 729 N N . ALA A 1 95 ? 7.441 -11.211 -9.828 1 97.12 95 ALA A N 1
ATOM 730 C CA . ALA A 1 95 ? 8.016 -11.133 -11.172 1 97.12 95 ALA A CA 1
ATOM 731 C C . ALA A 1 95 ? 8.492 -12.5 -11.648 1 97.12 95 ALA A C 1
ATOM 733 O O . ALA A 1 95 ? 8.023 -13.008 -12.664 1 97.12 95 ALA A O 1
ATOM 734 N N . PHE A 1 96 ? 9.328 -13.164 -10.891 1 97.44 96 PHE A N 1
ATOM 735 C CA . PHE A 1 96 ? 9.922 -14.422 -11.32 1 97.44 96 PHE A CA 1
ATOM 736 C C . PHE A 1 96 ? 8.867 -15.531 -11.352 1 97.44 96 PHE A C 1
ATOM 738 O O . PHE A 1 96 ? 8.742 -16.25 -12.336 1 97.44 96 PHE A O 1
ATOM 745 N N . PRO A 1 97 ? 8.07 -15.672 -10.289 1 94.19 97 PRO A N 1
ATOM 746 C CA . PRO A 1 97 ? 7.066 -16.734 -10.328 1 94.19 97 PRO A CA 1
ATOM 747 C C . PRO A 1 97 ? 6.094 -16.578 -11.5 1 94.19 97 PRO A C 1
ATOM 749 O O . PRO A 1 97 ? 5.711 -17.578 -12.117 1 94.19 97 PRO A O 1
ATOM 752 N N . SER A 1 98 ? 5.652 -15.359 -11.797 1 93.31 98 SER A N 1
ATOM 753 C CA . SER A 1 98 ? 4.742 -15.133 -12.914 1 93.31 98 SER A CA 1
ATOM 754 C C . SER A 1 98 ? 5.359 -15.594 -14.234 1 93.31 98 SER A C 1
ATOM 756 O O . SER A 1 98 ? 4.672 -16.156 -15.086 1 93.31 98 SER A O 1
ATOM 758 N N . ALA A 1 99 ? 6.625 -15.352 -14.438 1 96.12 99 ALA A N 1
ATOM 759 C CA . ALA A 1 99 ? 7.324 -15.75 -15.656 1 96.12 99 ALA A CA 1
ATOM 760 C C . ALA A 1 9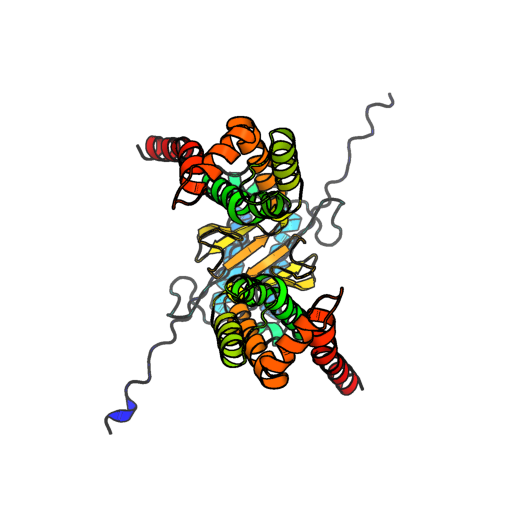9 ? 7.531 -17.266 -15.695 1 96.12 99 ALA A C 1
ATOM 762 O O . ALA A 1 99 ? 7.395 -17.875 -16.75 1 96.12 99 ALA A O 1
ATOM 763 N N . GLU A 1 100 ? 7.809 -17.859 -14.531 1 95.31 100 GLU A N 1
ATOM 764 C CA . GLU A 1 100 ? 8.07 -19.297 -14.445 1 95.31 100 GLU A CA 1
ATOM 765 C C . GLU A 1 100 ? 6.801 -20.094 -14.711 1 95.31 100 GLU A C 1
ATOM 767 O O . GLU A 1 100 ? 6.863 -21.219 -15.242 1 95.31 100 GLU A O 1
ATOM 772 N N . ARG A 1 101 ? 5.707 -19.562 -14.352 1 90.81 101 ARG A N 1
ATOM 773 C CA . ARG A 1 101 ? 4.434 -20.25 -14.531 1 90.81 101 ARG A CA 1
ATOM 774 C C . ARG A 1 101 ? 4.137 -20.5 -16 1 90.81 101 ARG A C 1
ATOM 776 O O . ARG A 1 101 ? 3.398 -21.422 -16.359 1 90.81 101 ARG A O 1
ATOM 783 N N . LYS A 1 102 ? 4.723 -19.719 -16.875 1 92.88 102 LYS A N 1
ATOM 784 C CA . LYS A 1 102 ? 4.496 -19.828 -18.312 1 92.88 102 LYS A CA 1
ATOM 785 C C . LYS A 1 102 ? 5.43 -20.859 -18.938 1 92.88 102 LYS A C 1
ATOM 787 O O . LYS A 1 102 ? 5.297 -21.188 -20.125 1 92.88 102 LYS A O 1
ATOM 792 N N . LYS A 1 103 ? 6.359 -21.406 -18.141 1 93.88 103 LYS A N 1
ATOM 793 C CA . LYS A 1 103 ? 7.332 -22.391 -18.609 1 93.88 103 LYS A CA 1
ATOM 794 C C . LYS A 1 103 ? 6.859 -23.812 -18.328 1 93.88 103 LYS A C 1
ATOM 796 O O . LYS A 1 103 ? 5.887 -24.016 -17.594 1 93.88 103 LYS A O 1
ATOM 801 N N . LYS A 1 104 ? 7.449 -24.734 -19.062 1 91.62 104 LYS A N 1
ATOM 802 C CA . LYS A 1 104 ? 7.246 -26.141 -18.688 1 91.62 104 LYS A CA 1
ATOM 803 C C . LYS A 1 104 ? 7.75 -26.406 -17.281 1 91.62 104 LYS A C 1
ATOM 805 O O . LYS A 1 104 ? 8.68 -25.75 -16.797 1 91.62 104 LYS A O 1
ATOM 810 N N . LYS A 1 105 ? 7.051 -27.297 -16.594 1 87.44 105 LYS A N 1
ATOM 811 C CA . LYS A 1 105 ? 7.41 -27.625 -15.219 1 87.44 105 LYS A CA 1
ATOM 812 C C . LYS A 1 105 ? 8.898 -27.938 -15.094 1 87.44 105 LYS A C 1
ATOM 814 O O . LYS A 1 105 ? 9.438 -28.734 -15.859 1 87.44 105 LYS A O 1
ATOM 819 N N . GLY A 1 106 ? 9.586 -27.25 -14.211 1 86.31 106 GLY A N 1
ATOM 820 C CA . GLY A 1 106 ? 10.984 -27.516 -13.922 1 86.31 106 GLY A CA 1
ATOM 821 C C . GLY A 1 106 ? 11.938 -26.734 -14.805 1 86.31 106 GLY A C 1
ATOM 822 O O . GLY A 1 106 ? 13.141 -26.688 -14.547 1 86.31 106 GLY A O 1
ATOM 823 N N . GLN A 1 107 ? 11.43 -26.094 -15.773 1 92.75 107 GLN A N 1
ATOM 824 C CA . GLN A 1 107 ? 12.281 -25.344 -16.688 1 92.75 107 GLN A CA 1
ATOM 825 C C . GLN A 1 107 ? 12.633 -23.969 -16.109 1 92.75 107 GLN A C 1
ATOM 827 O O . GLN A 1 107 ? 11.75 -23.25 -15.648 1 92.75 107 GLN A O 1
ATOM 832 N N . LYS A 1 108 ? 13.844 -23.672 -16.203 1 95.06 108 LYS A N 1
ATOM 833 C CA . LYS A 1 108 ? 14.312 -22.375 -15.734 1 95.06 108 LYS A CA 1
ATOM 834 C C . LYS A 1 108 ? 14.133 -21.297 -16.797 1 95.06 108 LYS A C 1
ATOM 836 O O . LYS A 1 108 ? 14.031 -21.609 -17.984 1 95.06 108 LYS A O 1
ATOM 841 N N . LEU A 1 109 ? 14.172 -20.062 -16.297 1 97.69 109 LEU A N 1
ATOM 842 C CA . LEU A 1 109 ? 14.109 -18.938 -17.25 1 97.69 109 LEU A CA 1
ATOM 843 C C . LEU A 1 109 ? 15.422 -18.797 -18 1 97.69 109 LEU A C 1
ATOM 845 O O . LEU A 1 109 ? 16.5 -18.953 -17.422 1 97.69 109 LEU A O 1
ATOM 849 N N . GLY A 1 110 ? 15.328 -18.484 -19.297 1 97.38 110 GLY A N 1
ATOM 850 C CA . GLY A 1 110 ? 16.516 -18.172 -20.078 1 97.38 110 GLY A CA 1
ATOM 851 C C . GLY A 1 110 ? 17 -16.766 -19.859 1 97.38 110 GLY A C 1
ATOM 852 O O . GLY A 1 110 ? 16.297 -15.93 -19.297 1 97.38 110 GLY A O 1
ATOM 853 N N . ASP A 1 111 ? 18.234 -16.453 -20.375 1 97.12 111 ASP A N 1
ATOM 854 C CA . ASP A 1 111 ? 18.875 -15.148 -20.172 1 97.12 111 ASP A CA 1
ATOM 855 C C . ASP A 1 111 ? 18 -14.016 -20.688 1 97.12 111 ASP A C 1
ATOM 857 O O . ASP A 1 111 ? 17.828 -12.992 -20.016 1 97.12 111 ASP A O 1
ATOM 861 N N . SER A 1 112 ? 17.453 -14.18 -21.828 1 97.69 112 SER A N 1
ATOM 862 C CA . SER A 1 112 ? 16.625 -13.141 -22.422 1 97.69 112 SER A CA 1
ATOM 863 C C . SER A 1 112 ? 15.336 -12.93 -21.641 1 97.69 112 SER A C 1
ATOM 865 O O . SER A 1 112 ? 14.859 -11.797 -21.5 1 97.69 112 SER A O 1
ATOM 867 N N . GLU A 1 113 ? 14.773 -14.086 -21.109 1 98.06 113 GLU A N 1
ATOM 868 C CA . GLU A 1 113 ? 13.562 -14.008 -20.297 1 98.06 113 GLU A CA 1
ATOM 869 C C . GLU A 1 113 ? 13.836 -13.297 -18.969 1 98.06 113 GLU A C 1
ATOM 871 O O . GLU A 1 113 ? 13.031 -12.477 -18.516 1 98.06 113 GLU A O 1
ATOM 876 N N . ILE A 1 114 ? 14.945 -13.633 -18.359 1 98.56 114 ILE A N 1
ATOM 877 C CA . ILE A 1 114 ? 15.336 -13.008 -17.109 1 98.56 114 ILE A CA 1
ATOM 878 C C . ILE A 1 114 ? 15.492 -11.508 -17.297 1 98.56 114 ILE A C 1
ATOM 880 O O . ILE A 1 114 ? 15.023 -10.711 -16.484 1 98.56 114 ILE A O 1
ATOM 884 N N . LEU A 1 115 ? 16.188 -11.109 -18.375 1 98.38 115 LEU A N 1
ATOM 885 C CA . LEU A 1 115 ? 16.359 -9.703 -18.719 1 98.38 115 LEU A CA 1
ATOM 886 C C . LEU A 1 115 ? 15.016 -9.008 -18.875 1 98.38 115 LEU A C 1
ATOM 888 O O . LEU A 1 115 ? 14.797 -7.926 -18.312 1 98.38 115 LEU A O 1
ATOM 892 N N . ASP A 1 116 ? 14.125 -9.648 -19.656 1 97.88 116 ASP A N 1
ATOM 893 C CA . ASP A 1 116 ? 12.812 -9.07 -19.891 1 97.88 116 ASP A CA 1
ATOM 894 C C . ASP A 1 116 ? 12.039 -8.898 -18.578 1 97.88 116 ASP A C 1
ATOM 896 O O . ASP A 1 116 ? 11.383 -7.875 -18.375 1 97.88 116 ASP A O 1
ATOM 900 N N . VAL A 1 117 ? 12.062 -9.898 -17.719 1 98.12 117 VAL A N 1
ATOM 901 C CA . VAL A 1 117 ? 11.336 -9.906 -16.453 1 98.12 117 VAL A CA 1
ATOM 902 C C . VAL A 1 117 ? 11.844 -8.773 -15.555 1 98.12 117 VAL A C 1
ATOM 904 O O . VAL A 1 117 ? 11.047 -8.031 -14.969 1 98.12 117 VAL A O 1
ATOM 907 N N . THR A 1 118 ? 13.148 -8.633 -15.43 1 98.25 118 THR A N 1
ATOM 908 C CA . THR A 1 118 ? 13.734 -7.641 -14.539 1 98.25 118 THR A CA 1
ATOM 909 C C . THR A 1 118 ? 13.547 -6.234 -15.094 1 98.25 118 THR A C 1
ATOM 911 O O . THR A 1 118 ? 13.258 -5.297 -14.344 1 98.25 118 THR A O 1
ATOM 914 N N . GLU A 1 119 ? 13.672 -6.047 -16.406 1 97.44 119 GLU A N 1
ATOM 915 C CA . GLU A 1 119 ? 13.43 -4.758 -17.031 1 97.44 119 GLU A CA 1
ATOM 916 C C . GLU A 1 119 ? 11.977 -4.32 -16.859 1 97.44 119 GLU A C 1
ATOM 918 O O . GLU A 1 119 ? 11.711 -3.148 -16.594 1 97.44 119 GLU A O 1
ATOM 923 N N . ASN A 1 120 ? 11.133 -5.266 -17.094 1 97.62 120 ASN A N 1
ATOM 924 C CA . ASN A 1 120 ? 9.719 -4.953 -16.922 1 97.62 120 ASN A CA 1
ATOM 925 C C . ASN A 1 120 ? 9.398 -4.57 -15.484 1 97.62 120 ASN A C 1
ATOM 927 O O . ASN A 1 120 ? 8.641 -3.629 -15.242 1 97.62 120 ASN A O 1
ATOM 931 N N . LEU A 1 121 ? 9.93 -5.332 -14.531 1 97.94 121 LEU A N 1
ATOM 932 C CA . LEU A 1 121 ? 9.688 -5.027 -13.125 1 97.94 121 LEU A CA 1
ATOM 933 C C . LEU A 1 121 ? 10.141 -3.607 -12.797 1 97.94 121 LEU A C 1
ATOM 935 O O . LEU A 1 121 ? 9.398 -2.85 -12.164 1 97.94 121 LEU A O 1
ATOM 939 N N . CYS A 1 122 ? 11.328 -3.201 -13.234 1 98.12 122 CYS A N 1
ATOM 940 C CA . CYS A 1 122 ? 11.922 -1.938 -12.805 1 98.12 122 CYS A CA 1
ATOM 941 C C . CYS A 1 122 ? 11.344 -0.771 -13.602 1 98.12 122 CYS A C 1
ATOM 943 O O . CYS A 1 122 ? 11.43 0.38 -13.164 1 98.12 122 CYS A O 1
ATOM 945 N N . ASN A 1 123 ? 10.664 -1.046 -14.688 1 95.5 123 ASN A N 1
ATOM 946 C CA . ASN A 1 123 ? 10.102 0.016 -15.516 1 95.5 123 ASN A CA 1
ATOM 947 C C . ASN A 1 123 ? 8.602 0.177 -15.273 1 95.5 123 ASN A C 1
ATOM 949 O O . ASN A 1 123 ? 8.023 1.207 -15.617 1 95.5 123 ASN A O 1
ATOM 953 N N . ASN A 1 124 ? 8.094 -0.92 -14.609 1 84.94 124 ASN A N 1
ATOM 954 C CA . ASN A 1 124 ? 6.645 -0.883 -14.414 1 84.94 124 ASN A CA 1
ATOM 955 C C . ASN A 1 124 ? 6.281 -0.457 -12.992 1 84.94 124 ASN A C 1
ATOM 957 O O . ASN A 1 124 ? 7.164 -0.234 -12.164 1 84.94 124 ASN A O 1
ATOM 961 N N . GLY A 1 125 ? 5.199 -0.4 -12.578 1 79.38 125 GLY A N 1
ATOM 962 C CA . GLY A 1 125 ? 4.656 0.542 -11.609 1 79.38 125 GLY A CA 1
ATOM 963 C C . GLY A 1 125 ? 4.531 -0.041 -10.219 1 79.38 125 GLY A C 1
ATOM 964 O O . GLY A 1 125 ? 3.883 0.547 -9.352 1 79.38 125 GLY A O 1
ATOM 965 N N . PHE A 1 126 ? 5.305 -1.166 -9.859 1 93.31 126 PHE A N 1
ATOM 966 C CA . PHE A 1 126 ? 5.148 -1.626 -8.484 1 93.31 126 PHE A CA 1
ATOM 967 C C . PHE A 1 126 ? 5.555 -0.537 -7.5 1 93.31 126 PHE A C 1
ATOM 969 O O . PHE A 1 126 ? 5.023 -0.464 -6.391 1 93.31 126 PHE A O 1
ATOM 976 N N . HIS A 1 127 ? 6.379 0.362 -7.898 1 96.06 127 HIS A N 1
ATOM 977 C CA . HIS A 1 127 ? 7.012 1.361 -7.043 1 96.06 127 HIS A CA 1
ATOM 978 C C . HIS A 1 127 ? 6.031 2.471 -6.676 1 96.06 127 HIS A C 1
ATOM 980 O O . HIS A 1 127 ? 6.254 3.207 -5.711 1 96.06 127 HIS A O 1
ATOM 986 N N . ARG A 1 128 ? 4.949 2.57 -7.363 1 95.06 128 ARG A N 1
ATOM 987 C CA . ARG A 1 128 ? 4 3.66 -7.16 1 95.06 128 ARG A CA 1
ATOM 988 C C . ARG A 1 128 ? 3.248 3.49 -5.844 1 95.06 128 ARG A C 1
ATOM 990 O O . ARG A 1 128 ? 2.668 4.449 -5.328 1 95.06 128 ARG A O 1
ATOM 997 N N . GLN A 1 129 ? 3.336 2.285 -5.297 1 95.31 129 GLN A N 1
ATOM 998 C CA . GLN A 1 129 ? 2.561 2.016 -4.09 1 95.31 129 GLN A CA 1
ATOM 999 C C . GLN A 1 129 ? 3.43 2.121 -2.842 1 95.31 129 GLN A C 1
ATOM 1001 O O . GLN A 1 129 ? 2.959 1.881 -1.728 1 95.31 129 GLN A O 1
ATOM 1006 N N . TYR A 1 130 ? 4.688 2.422 -3.057 1 97.88 130 TYR A N 1
ATOM 1007 C CA . TYR A 1 130 ? 5.605 2.611 -1.937 1 97.88 130 TYR A CA 1
ATOM 1008 C C . TYR A 1 130 ? 5.723 4.086 -1.572 1 97.88 130 TYR A C 1
ATOM 1010 O O . TYR A 1 130 ? 5.41 4.961 -2.385 1 97.88 130 TYR A O 1
ATOM 1018 N N . GLY A 1 131 ? 6.195 4.344 -0.358 1 98.06 131 GLY A N 1
ATOM 1019 C CA . GLY A 1 131 ? 6.363 5.711 0.104 1 98.06 131 GLY A CA 1
ATOM 1020 C C . GLY A 1 131 ? 7.027 5.805 1.465 1 98.06 131 GLY A C 1
ATOM 1021 O O . GLY A 1 131 ? 7.434 4.789 2.035 1 98.06 131 GLY A O 1
ATOM 1022 N N . LEU A 1 132 ? 7.215 7.055 1.888 1 98.5 132 LEU A N 1
ATOM 1023 C CA . LEU A 1 132 ? 7.742 7.336 3.219 1 98.5 132 LEU A CA 1
ATOM 1024 C C . LEU A 1 132 ? 6.609 7.473 4.23 1 98.5 132 LEU A C 1
ATOM 1026 O O . LEU A 1 132 ? 5.699 8.289 4.051 1 98.5 132 LEU A O 1
ATOM 1030 N N . LYS A 1 133 ? 6.711 6.676 5.277 1 98.12 133 LYS A N 1
ATOM 1031 C CA . LYS A 1 133 ? 5.66 6.637 6.289 1 98.12 133 LYS A CA 1
ATOM 1032 C C . LYS A 1 133 ? 6.199 7.043 7.656 1 98.12 133 LYS A C 1
ATOM 1034 O O . LYS A 1 133 ? 7.297 6.633 8.047 1 98.12 133 LYS A O 1
ATOM 1039 N N . ASN A 1 134 ? 5.457 7.961 8.297 1 95.75 134 ASN A N 1
ATOM 1040 C CA . ASN A 1 134 ? 5.742 8.234 9.695 1 95.75 134 ASN A CA 1
ATOM 1041 C C . ASN A 1 134 ? 5.035 7.238 10.617 1 95.75 134 ASN A C 1
ATOM 1043 O O . ASN A 1 134 ? 3.807 7.234 10.703 1 95.75 134 ASN A O 1
ATOM 1047 N N . VAL A 1 135 ? 5.77 6.359 11.18 1 95.31 135 VAL A N 1
ATOM 1048 C CA . VAL A 1 135 ? 5.266 5.371 12.125 1 95.31 135 VAL A CA 1
ATOM 1049 C C . VAL A 1 135 ? 5.766 5.695 13.531 1 95.31 135 VAL A C 1
ATOM 1051 O O . VAL A 1 135 ? 6.945 5.492 13.836 1 95.31 135 VAL A O 1
ATOM 1054 N N . LYS A 1 136 ? 4.84 6.215 14.328 1 88.06 136 LYS A N 1
ATOM 1055 C CA . LYS A 1 136 ? 5.176 6.566 15.703 1 88.06 136 LYS A CA 1
ATOM 1056 C C . LYS A 1 136 ? 6.371 7.516 15.75 1 88.06 136 LYS A C 1
ATOM 1058 O O . LYS A 1 136 ? 7.301 7.305 16.531 1 88.06 136 LYS A O 1
ATOM 1063 N N . GLY A 1 137 ? 6.438 8.406 14.805 1 88.75 137 GLY A N 1
ATOM 1064 C CA . GLY A 1 137 ? 7.434 9.469 14.836 1 88.75 137 GLY A CA 1
ATOM 1065 C C . GLY A 1 137 ? 8.695 9.125 14.062 1 88.75 137 GLY A C 1
ATOM 1066 O O . GLY A 1 137 ? 9.609 9.945 13.969 1 88.75 137 GLY A O 1
ATOM 1067 N N . LYS A 1 138 ? 8.719 7.93 13.484 1 94.38 138 LYS A N 1
ATOM 1068 C CA . LYS A 1 138 ? 9.898 7.504 12.734 1 94.38 138 LYS A CA 1
ATOM 1069 C C . LYS A 1 138 ? 9.578 7.312 11.258 1 94.38 138 LYS A C 1
ATOM 1071 O O . LYS A 1 138 ? 8.578 6.68 10.906 1 94.38 138 LYS A O 1
ATOM 1076 N N . ASN A 1 139 ? 10.492 7.934 10.469 1 96.81 139 ASN A N 1
ATOM 1077 C CA . ASN A 1 139 ? 10.344 7.75 9.031 1 96.81 139 ASN A CA 1
ATOM 1078 C C . ASN A 1 139 ? 10.812 6.367 8.586 1 96.81 139 ASN A C 1
ATOM 1080 O O . ASN A 1 139 ? 11.938 5.957 8.906 1 96.81 139 ASN A O 1
ATOM 1084 N N . VAL A 1 140 ? 9.961 5.695 7.875 1 98.06 140 VAL A N 1
ATOM 1085 C CA . VAL A 1 140 ? 10.336 4.398 7.32 1 98.06 140 VAL A CA 1
ATOM 1086 C C . VAL A 1 140 ? 9.812 4.285 5.887 1 98.06 140 VAL A C 1
ATOM 1088 O O . VAL A 1 140 ? 8.773 4.855 5.547 1 98.06 140 VAL A O 1
ATOM 1091 N N . LEU A 1 141 ? 10.57 3.648 5.059 1 98.44 141 LEU A N 1
ATOM 1092 C CA . LEU A 1 141 ? 10.008 3.248 3.775 1 98.44 141 LEU A CA 1
ATOM 1093 C C . LEU A 1 141 ? 8.938 2.174 3.961 1 98.44 141 LEU A C 1
ATOM 1095 O O . LEU A 1 141 ? 9.117 1.249 4.758 1 98.44 141 LEU A O 1
ATOM 1099 N N . SER A 1 142 ? 7.84 2.342 3.213 1 98.31 142 SER A N 1
ATOM 1100 C CA . SER A 1 142 ? 6.727 1.428 3.43 1 98.31 142 SER A CA 1
ATOM 1101 C C . SER A 1 142 ? 6.105 0.984 2.109 1 98.31 142 SER A C 1
ATOM 1103 O O . SER A 1 142 ? 6.07 1.753 1.146 1 98.31 142 SER A O 1
ATOM 1105 N N . GLY A 1 143 ? 5.531 -0.211 2.123 1 97.25 143 GLY A N 1
ATOM 1106 C CA . GLY A 1 143 ? 4.906 -0.878 0.994 1 97.25 143 GLY A CA 1
ATOM 1107 C C . GLY A 1 143 ? 4.941 -2.391 1.102 1 97.25 143 GLY A C 1
ATOM 1108 O O . GLY A 1 143 ? 5.543 -2.939 2.027 1 97.25 143 GLY A O 1
ATOM 1109 N N . GLU A 1 144 ? 4.406 -3.002 0.171 1 95.19 144 GLU A N 1
ATOM 1110 C CA . GLU A 1 144 ? 4.273 -4.457 0.201 1 95.19 144 GLU A CA 1
ATOM 1111 C C . GLU A 1 144 ? 5.625 -5.129 0.43 1 95.19 144 GLU A C 1
ATOM 1113 O O . GLU A 1 144 ? 6.617 -4.77 -0.205 1 95.19 144 GLU A O 1
ATOM 1118 N N . GLY A 1 145 ? 5.605 -6.066 1.391 1 95.12 145 GLY A N 1
ATOM 1119 C CA . GLY A 1 145 ? 6.805 -6.852 1.626 1 95.12 145 GLY A CA 1
ATOM 1120 C C . GLY A 1 145 ? 7.684 -6.285 2.725 1 95.12 145 GLY A C 1
ATOM 1121 O O . GLY A 1 145 ? 8.586 -6.965 3.217 1 95.12 145 GLY A O 1
ATOM 1122 N N . LEU A 1 146 ? 7.504 -5.047 3.051 1 97.19 146 LEU A N 1
ATOM 1123 C CA . LEU A 1 146 ? 8.312 -4.422 4.09 1 97.19 146 LEU A CA 1
ATOM 1124 C C . LEU A 1 146 ? 7.66 -4.582 5.457 1 97.19 146 LEU A C 1
ATOM 1126 O O . LEU A 1 146 ? 6.434 -4.664 5.562 1 97.19 146 LEU A O 1
ATOM 1130 N N . GLU A 1 147 ? 8.445 -4.57 6.453 1 93.94 147 GLU A N 1
ATOM 1131 C CA . GLU A 1 147 ? 7.98 -4.785 7.82 1 93.94 147 GLU A CA 1
ATOM 1132 C C . GLU A 1 147 ? 7.031 -3.678 8.266 1 93.94 147 GLU A C 1
ATOM 1134 O O . GLU A 1 147 ? 6.105 -3.92 9.039 1 93.94 147 GLU A O 1
ATOM 1139 N N . SER A 1 148 ? 7.16 -2.494 7.75 1 95.44 148 SER A N 1
ATOM 1140 C CA . SER A 1 148 ? 6.395 -1.325 8.172 1 95.44 148 SER A CA 1
ATOM 1141 C C . SER A 1 148 ? 5.035 -1.279 7.484 1 95.44 148 SER A C 1
ATOM 1143 O O . SER A 1 148 ? 4.18 -0.464 7.844 1 95.44 148 SER A O 1
ATOM 1145 N N . ALA A 1 149 ? 4.879 -2.15 6.547 1 95.75 149 ALA A N 1
ATOM 1146 C CA . ALA A 1 149 ? 3.691 -2.078 5.695 1 95.75 149 ALA A CA 1
ATOM 1147 C C . ALA A 1 149 ? 2.414 -2.152 6.531 1 95.75 149 ALA A C 1
ATOM 1149 O O . ALA A 1 149 ? 1.454 -1.422 6.27 1 95.75 149 ALA A O 1
ATOM 1150 N N . ASP A 1 150 ? 2.461 -2.922 7.668 1 95.25 150 ASP A N 1
ATOM 1151 C CA . ASP A 1 150 ? 1.239 -3.191 8.422 1 95.25 150 ASP A CA 1
ATOM 1152 C C . ASP A 1 150 ? 1.115 -2.254 9.617 1 95.25 150 ASP A C 1
ATOM 1154 O O . ASP A 1 150 ? 0.143 -2.326 10.375 1 95.25 150 ASP A O 1
ATOM 1158 N N . GLU A 1 151 ? 2.066 -1.435 9.766 1 95.25 151 GLU A N 1
ATOM 1159 C CA . GLU A 1 151 ? 2.008 -0.469 10.859 1 95.25 151 GLU A CA 1
ATOM 1160 C C . GLU A 1 151 ? 1.201 0.764 10.461 1 95.25 151 GLU A C 1
ATOM 1162 O O . GLU A 1 151 ? 1.392 1.316 9.375 1 95.25 151 GLU A O 1
ATOM 1167 N N . PRO A 1 152 ? 0.318 1.169 11.344 1 95.75 152 PRO A N 1
ATOM 1168 C CA . PRO A 1 152 ? -0.416 2.396 11.023 1 95.75 152 PRO A CA 1
ATOM 1169 C C . PRO A 1 152 ? 0.485 3.629 10.992 1 95.75 152 PRO A C 1
ATOM 1171 O O . PRO A 1 152 ? 1.474 3.697 11.727 1 95.75 152 PRO A O 1
ATOM 1174 N N . GLY A 1 153 ? 0.119 4.547 10.125 1 95.81 153 GLY A N 1
ATOM 1175 C CA . GLY A 1 153 ? 0.899 5.77 10.023 1 95.81 153 GLY A CA 1
ATOM 1176 C C . GLY A 1 153 ? 0.464 6.656 8.875 1 95.81 153 GLY A C 1
ATOM 1177 O O . GLY A 1 153 ? -0.448 6.309 8.125 1 95.81 153 GLY A O 1
ATOM 1178 N N . MET A 1 154 ? 1.056 7.844 8.805 1 95.62 154 MET A N 1
ATOM 1179 C CA . MET A 1 154 ? 0.853 8.766 7.695 1 95.62 154 MET A CA 1
ATOM 1180 C C . MET A 1 154 ? 1.945 8.602 6.645 1 95.62 154 MET A C 1
ATOM 1182 O O . MET A 1 154 ? 3.133 8.727 6.953 1 95.62 154 MET A O 1
ATOM 1186 N N . MET A 1 155 ? 1.472 8.375 5.379 1 97.75 155 MET A N 1
ATOM 1187 C CA . MET A 1 155 ? 2.441 8.008 4.348 1 97.75 155 MET A CA 1
ATOM 1188 C C . MET A 1 155 ? 2.363 8.961 3.162 1 97.75 155 MET A C 1
ATOM 1190 O O . MET A 1 155 ? 1.272 9.273 2.68 1 97.75 155 MET A O 1
ATOM 1194 N N . GLU A 1 156 ? 3.479 9.477 2.805 1 96.31 156 GLU A N 1
ATOM 1195 C CA . GLU A 1 156 ? 3.621 10.094 1.489 1 96.31 156 GLU A CA 1
ATOM 1196 C C . GLU A 1 156 ? 3.93 9.047 0.422 1 96.31 156 GLU A C 1
ATOM 1198 O O . GLU A 1 156 ? 5.047 8.531 0.357 1 96.31 156 GLU A O 1
ATOM 1203 N N . ALA A 1 157 ? 2.984 8.711 -0.419 1 97.19 157 ALA A N 1
ATOM 1204 C CA . ALA A 1 157 ? 3.145 7.625 -1.383 1 97.19 157 ALA A CA 1
ATOM 1205 C C . ALA A 1 157 ? 3.383 8.172 -2.787 1 97.19 157 ALA A C 1
ATOM 1207 O O . ALA A 1 157 ? 2.768 9.164 -3.188 1 97.19 157 ALA A O 1
ATOM 1208 N N . GLY A 1 158 ? 4.168 7.453 -3.559 1 95.19 158 GLY A N 1
ATOM 1209 C CA . GLY A 1 158 ? 4.438 7.824 -4.938 1 95.19 158 GLY A CA 1
ATOM 1210 C C . GLY A 1 158 ? 5.387 9 -5.066 1 95.19 158 GLY A C 1
ATOM 1211 O O . GLY A 1 158 ? 6.324 9.141 -4.273 1 95.19 158 GLY A O 1
ATOM 1212 N N . GLY A 1 159 ? 5.238 9.742 -6.156 1 90.88 159 GLY A N 1
ATOM 1213 C CA . GLY A 1 159 ? 6.086 10.906 -6.383 1 90.88 159 GLY A CA 1
ATOM 1214 C C . GLY A 1 159 ? 7.566 10.578 -6.367 1 90.88 159 GLY A C 1
ATOM 1215 O O . GLY A 1 159 ? 8.023 9.695 -7.102 1 90.88 159 GLY A O 1
ATOM 1216 N N . ARG A 1 160 ? 8.281 11.227 -5.5 1 92.88 160 ARG A N 1
ATOM 1217 C CA . ARG A 1 160 ? 9.727 11.062 -5.457 1 92.88 160 ARG A CA 1
ATOM 1218 C C . ARG A 1 160 ? 10.102 9.656 -4.996 1 92.88 160 ARG A C 1
ATOM 1220 O O . ARG A 1 160 ? 11.125 9.109 -5.414 1 92.88 160 ARG A O 1
ATOM 1227 N N . TRP A 1 161 ? 9.297 9.109 -4.188 1 97.12 161 TRP A N 1
ATOM 1228 C CA . TRP A 1 161 ? 9.609 7.789 -3.65 1 97.12 161 TRP A CA 1
ATOM 1229 C C . TRP A 1 161 ? 9.477 6.719 -4.73 1 97.12 161 TRP A C 1
ATOM 1231 O O . TRP A 1 161 ? 10.25 5.758 -4.758 1 97.12 161 TRP A O 1
ATOM 1241 N N . GLN A 1 162 ? 8.461 6.898 -5.586 1 96.38 162 GLN A N 1
ATOM 1242 C CA . GLN A 1 162 ? 8.352 6.027 -6.754 1 96.38 162 GLN A CA 1
ATOM 1243 C C . GLN A 1 162 ? 9.609 6.094 -7.609 1 96.38 162 GLN A C 1
ATOM 1245 O O . GLN A 1 162 ? 10.164 5.059 -7.992 1 96.38 162 GLN A O 1
ATOM 1250 N N . ALA A 1 163 ? 10.031 7.297 -7.895 1 95.69 163 ALA A N 1
ATOM 1251 C CA . ALA A 1 163 ? 11.195 7.496 -8.75 1 95.69 163 ALA A CA 1
ATOM 1252 C C . ALA A 1 163 ? 12.453 6.93 -8.102 1 95.69 163 ALA A C 1
ATOM 1254 O O . ALA A 1 163 ? 13.266 6.277 -8.766 1 95.69 163 ALA A O 1
ATOM 1255 N N . ARG A 1 164 ? 12.609 7.184 -6.852 1 97.62 164 ARG A N 1
ATOM 1256 C CA . ARG A 1 164 ? 13.773 6.734 -6.098 1 97.62 164 ARG A CA 1
ATOM 1257 C C . ARG A 1 164 ? 13.844 5.215 -6.051 1 97.62 164 ARG A C 1
ATOM 1259 O O . ARG A 1 164 ? 14.922 4.633 -6.227 1 97.62 164 ARG A O 1
ATOM 1266 N N . LEU A 1 165 ? 12.727 4.613 -5.859 1 98.31 165 LEU A N 1
ATOM 1267 C CA . LEU A 1 165 ? 12.695 3.154 -5.801 1 98.31 165 LEU A CA 1
ATOM 1268 C C . LEU A 1 165 ? 12.938 2.553 -7.184 1 98.31 165 LEU A C 1
ATOM 1270 O O . LEU A 1 165 ? 13.602 1.521 -7.305 1 98.31 165 LEU A O 1
ATOM 1274 N N . GLN A 1 166 ? 12.375 3.156 -8.195 1 97.94 166 GLN A N 1
ATOM 1275 C CA . GLN A 1 166 ? 12.609 2.723 -9.57 1 97.94 166 GLN A CA 1
ATOM 1276 C C . GLN A 1 166 ? 14.102 2.762 -9.906 1 97.94 166 GLN A C 1
ATOM 1278 O O . GLN A 1 166 ? 14.641 1.815 -10.484 1 97.94 166 GLN A O 1
ATOM 1283 N N . ASN A 1 167 ? 14.711 3.818 -9.516 1 97.62 167 ASN A N 1
ATOM 1284 C CA . ASN A 1 167 ? 16.141 3.965 -9.75 1 97.62 167 ASN A CA 1
ATOM 1285 C C . ASN A 1 167 ? 16.953 2.93 -8.977 1 97.62 167 ASN A C 1
ATOM 1287 O O . ASN A 1 167 ? 17.922 2.385 -9.492 1 97.62 167 ASN A O 1
ATOM 1291 N N . LEU A 1 168 ? 16.562 2.723 -7.789 1 98.25 168 LEU A N 1
ATOM 1292 C CA . LEU A 1 168 ? 17.25 1.727 -6.977 1 98.25 168 LEU A CA 1
ATOM 1293 C C . LEU A 1 168 ? 17.125 0.339 -7.598 1 98.25 168 LEU A C 1
ATOM 1295 O O . LEU A 1 168 ? 18.094 -0.44 -7.582 1 98.25 168 LEU A O 1
ATOM 1299 N N . CYS A 1 169 ? 15.977 0.055 -8.117 1 98.56 169 CYS A N 1
ATOM 1300 C CA . CYS A 1 169 ? 15.758 -1.211 -8.805 1 98.56 169 CYS A CA 1
ATOM 1301 C C . CYS A 1 169 ? 16.75 -1.388 -9.945 1 98.56 169 CYS A C 1
ATOM 1303 O O . CYS A 1 169 ? 17.391 -2.436 -10.062 1 98.56 169 CYS A O 1
ATOM 1305 N N . LYS A 1 170 ? 16.875 -0.379 -10.719 1 98 170 LYS A N 1
ATOM 1306 C CA . LYS A 1 170 ? 17.797 -0.413 -11.852 1 98 170 LYS A CA 1
ATOM 1307 C C . LYS A 1 170 ? 19.25 -0.54 -11.375 1 98 170 LYS A C 1
ATOM 1309 O O . LYS A 1 170 ? 20.047 -1.25 -11.992 1 98 170 LYS A O 1
ATOM 1314 N N . GLU A 1 171 ? 19.562 0.156 -10.328 1 97.25 171 GLU A N 1
ATOM 1315 C CA . GLU A 1 171 ? 20.906 0.071 -9.75 1 97.25 171 GLU A CA 1
ATOM 1316 C C . GLU A 1 171 ? 21.234 -1.357 -9.328 1 97.25 171 GLU A C 1
ATOM 1318 O O . GLU A 1 171 ? 22.344 -1.844 -9.57 1 97.25 171 GLU A O 1
ATOM 1323 N N . LEU A 1 172 ? 20.328 -2.004 -8.711 1 97.94 172 LEU A N 1
ATOM 1324 C CA . LEU A 1 172 ? 20.531 -3.371 -8.25 1 97.94 172 LEU A CA 1
ATOM 1325 C C . LEU A 1 172 ? 20.781 -4.312 -9.422 1 97.94 172 LEU A C 1
ATOM 1327 O O . LEU A 1 172 ? 21.656 -5.168 -9.367 1 97.94 172 LEU A O 1
ATOM 1331 N N . ILE A 1 173 ? 20 -4.109 -10.484 1 98.25 173 ILE A N 1
ATOM 1332 C CA . ILE A 1 173 ? 20.156 -4.949 -11.672 1 98.25 173 ILE A CA 1
ATOM 1333 C C . ILE A 1 173 ? 21.516 -4.711 -12.305 1 98.25 173 ILE A C 1
ATOM 1335 O O . ILE A 1 173 ? 22.172 -5.656 -12.75 1 98.25 173 ILE A O 1
ATOM 1339 N N . GLU A 1 174 ? 21.828 -3.449 -12.336 1 97.19 174 GLU A N 1
ATOM 1340 C CA . GLU A 1 174 ? 23.125 -3.107 -12.922 1 97.19 174 GLU A CA 1
ATOM 1341 C C . GLU A 1 174 ? 24.266 -3.697 -12.102 1 97.19 174 GLU A C 1
ATOM 1343 O O . GLU A 1 174 ? 25.234 -4.234 -12.656 1 97.19 174 GLU A O 1
ATOM 1348 N N . GLU A 1 175 ? 24.234 -3.633 -10.836 1 96.56 175 GLU A N 1
ATOM 1349 C CA . GLU A 1 175 ? 25.297 -4.051 -9.938 1 96.56 175 GLU A CA 1
ATOM 1350 C C . GLU A 1 175 ? 25.422 -5.574 -9.906 1 96.56 175 GLU A C 1
ATOM 1352 O O . GLU A 1 175 ? 26.547 -6.105 -9.914 1 96.56 175 GLU A O 1
ATOM 1357 N N . TYR A 1 176 ? 24.328 -6.262 -9.898 1 97.56 176 TYR A N 1
ATOM 1358 C CA . TYR A 1 176 ? 24.375 -7.699 -9.641 1 97.56 176 TYR A CA 1
ATOM 1359 C C . TYR A 1 176 ? 24.016 -8.484 -10.898 1 97.56 176 TYR A C 1
ATOM 1361 O O . TYR A 1 176 ? 24.047 -9.719 -10.891 1 97.56 176 TYR A O 1
ATOM 1369 N N . GLU A 1 177 ? 23.594 -7.773 -11.945 1 98.12 177 GLU A N 1
ATOM 1370 C CA . GLU A 1 177 ? 23.203 -8.383 -13.211 1 98.12 177 GLU A CA 1
ATOM 1371 C C . GLU A 1 177 ? 21.953 -9.242 -13.047 1 98.12 177 GLU A C 1
ATOM 1373 O O . GLU A 1 177 ? 21.797 -9.938 -12.047 1 98.12 177 GLU A O 1
ATOM 1378 N N . GLU A 1 178 ? 21.078 -9.203 -13.977 1 98.31 178 GLU A N 1
ATOM 1379 C CA . GLU A 1 178 ? 19.781 -9.875 -13.891 1 98.31 178 GLU A CA 1
ATOM 1380 C C . GLU A 1 178 ? 19.953 -11.383 -13.719 1 98.31 178 GLU A C 1
ATOM 1382 O O . GLU A 1 178 ? 19.188 -12.016 -12.984 1 98.31 178 GLU A O 1
ATOM 1387 N N . ASP A 1 179 ? 20.938 -12.008 -14.422 1 98.06 179 ASP A N 1
ATOM 1388 C CA . ASP A 1 179 ? 21.141 -13.453 -14.289 1 98.06 179 ASP A CA 1
ATOM 1389 C C . ASP A 1 179 ? 21.703 -13.805 -12.914 1 98.06 179 ASP A C 1
ATOM 1391 O O . ASP A 1 179 ? 21.375 -14.859 -12.359 1 98.06 179 ASP A O 1
ATOM 1395 N N . GLY A 1 180 ? 22.547 -12.938 -12.391 1 98.31 180 GLY A N 1
ATOM 1396 C CA . GLY A 1 180 ? 23.047 -13.141 -11.039 1 98.31 180 GLY A CA 1
ATOM 1397 C C . GLY A 1 180 ? 21.953 -13.133 -9.992 1 98.31 180 GLY A C 1
ATOM 1398 O O . GLY A 1 180 ? 21.953 -13.969 -9.086 1 98.31 180 GLY A O 1
ATOM 1399 N N . ILE A 1 181 ? 21.062 -12.242 -10.117 1 98.56 181 ILE A N 1
ATOM 1400 C CA . ILE A 1 181 ? 19.969 -12.125 -9.172 1 98.56 181 ILE A CA 1
ATOM 1401 C C . ILE A 1 181 ? 19.047 -13.336 -9.297 1 98.56 181 ILE A C 1
ATOM 1403 O O . ILE A 1 181 ? 18.578 -13.875 -8.289 1 98.56 181 ILE A O 1
ATOM 1407 N N . TYR A 1 182 ? 18.766 -13.766 -10.523 1 98.69 182 TYR A N 1
ATOM 1408 C CA . TYR A 1 182 ? 17.938 -14.945 -10.727 1 98.69 182 TYR A CA 1
ATOM 1409 C C . TYR A 1 182 ? 18.594 -16.188 -10.141 1 98.69 182 TYR A C 1
ATOM 1411 O O . TYR A 1 182 ? 17.922 -17.062 -9.609 1 98.69 182 TYR A O 1
ATOM 1419 N N . GLU A 1 183 ? 19.906 -16.297 -10.266 1 98.06 183 GLU A N 1
ATOM 1420 C CA . GLU A 1 183 ? 20.641 -17.406 -9.641 1 98.06 183 GLU A CA 1
ATOM 1421 C C . GLU A 1 183 ? 20.484 -17.375 -8.125 1 98.06 183 GLU A C 1
ATOM 1423 O O . GLU A 1 183 ? 20.266 -18.422 -7.5 1 98.06 183 GLU A O 1
ATOM 1428 N N . MET A 1 184 ? 20.609 -16.188 -7.539 1 98 184 MET A N 1
ATOM 1429 C CA . MET A 1 184 ? 20.375 -16.047 -6.102 1 98 184 MET A CA 1
ATOM 1430 C C . MET A 1 184 ? 18.984 -16.531 -5.727 1 98 184 MET A C 1
ATOM 1432 O O . MET A 1 184 ? 18.797 -17.188 -4.699 1 98 184 MET A O 1
ATOM 1436 N N . TYR A 1 185 ? 18.062 -16.203 -6.496 1 98.31 185 TYR A N 1
ATOM 1437 C CA . TYR A 1 185 ? 16.672 -16.562 -6.281 1 98.31 185 TYR A CA 1
ATOM 1438 C C . TYR A 1 185 ? 16.484 -18.062 -6.348 1 98.31 185 TYR A C 1
ATOM 1440 O O . TYR A 1 185 ? 15.828 -18.656 -5.48 1 98.31 185 TYR A O 1
ATOM 1448 N N . THR A 1 186 ? 17.078 -18.719 -7.391 1 97 186 THR A N 1
ATOM 1449 C CA . THR A 1 186 ? 16.859 -20.141 -7.598 1 97 186 THR A CA 1
ATOM 1450 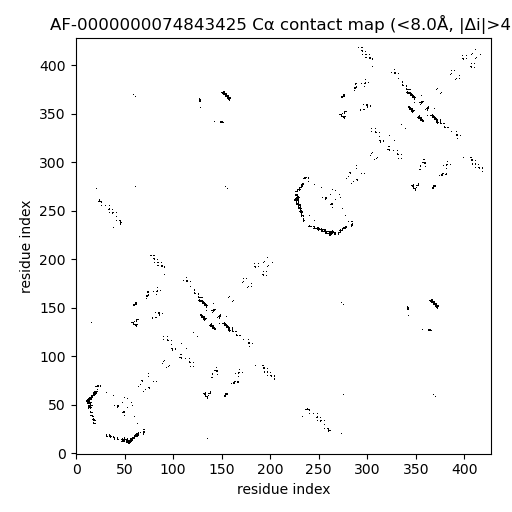C C . THR A 1 186 ? 17.656 -20.969 -6.582 1 97 186 THR A C 1
ATOM 1452 O O . THR A 1 186 ? 17.266 -22.078 -6.238 1 97 186 THR A O 1
ATOM 1455 N N . GLU A 1 187 ? 18.672 -20.406 -6.039 1 96.62 187 GLU A N 1
ATOM 1456 C CA . GLU A 1 187 ? 19.578 -21.156 -5.164 1 96.62 187 GLU A CA 1
ATOM 1457 C C . GLU A 1 187 ? 19.328 -20.812 -3.697 1 96.62 187 GLU A C 1
ATOM 1459 O O . GLU A 1 187 ? 19.984 -21.359 -2.807 1 96.62 187 GLU A O 1
ATOM 1464 N N . ARG A 1 188 ? 18.297 -20.094 -3.412 1 94.81 188 ARG A N 1
ATOM 1465 C CA . ARG A 1 188 ? 18.109 -19.516 -2.086 1 94.81 188 ARG A CA 1
ATOM 1466 C C . ARG A 1 188 ? 17.609 -20.562 -1.098 1 94.81 188 ARG A C 1
ATOM 1468 O O . ARG A 1 188 ? 17.625 -20.328 0.113 1 94.81 188 ARG A O 1
ATOM 1475 N N . GLY A 1 189 ? 17.219 -21.688 -1.591 1 93.81 189 GLY A N 1
ATOM 1476 C CA . GLY A 1 189 ? 16.688 -22.703 -0.706 1 93.81 189 GLY A CA 1
ATOM 1477 C C . GLY A 1 189 ? 15.445 -22.25 0.044 1 93.81 189 GLY A C 1
ATOM 1478 O O . GLY A 1 189 ? 14.484 -21.766 -0.565 1 93.81 189 GLY A O 1
ATOM 1479 N N . GLU A 1 190 ? 15.562 -22.297 1.356 1 94.25 190 GLU A N 1
ATOM 1480 C CA . GLU A 1 190 ? 14.406 -21.953 2.174 1 94.25 190 GLU A CA 1
ATOM 1481 C C . GLU A 1 190 ? 14.406 -20.484 2.551 1 94.25 190 GLU A C 1
ATOM 1483 O O . GLU A 1 190 ? 13.461 -19.984 3.18 1 94.25 190 GLU A O 1
ATOM 1488 N N . HIS A 1 191 ? 15.43 -19.797 2.104 1 93.5 191 HIS A N 1
ATOM 1489 C CA . HIS A 1 191 ? 15.57 -18.391 2.484 1 93.5 191 HIS A CA 1
ATOM 1490 C C . HIS A 1 191 ? 14.828 -17.484 1.511 1 93.5 191 HIS A C 1
ATOM 1492 O O . HIS A 1 191 ? 14.516 -17.891 0.391 1 93.5 191 HIS A O 1
ATOM 1498 N N . LYS A 1 192 ? 14.602 -16.266 2.035 1 96.38 192 LYS A N 1
ATOM 1499 C CA . LYS A 1 192 ? 14.094 -15.227 1.145 1 96.38 192 LYS A CA 1
ATOM 1500 C C . LYS A 1 192 ? 15.211 -14.656 0.278 1 96.38 192 LYS A C 1
ATOM 1502 O O . LYS A 1 192 ? 16.359 -14.57 0.714 1 96.38 192 LYS A O 1
ATOM 1507 N N . LEU A 1 193 ? 14.867 -14.227 -0.883 1 98.19 193 LEU A N 1
ATOM 1508 C CA . LEU A 1 193 ? 15.82 -13.641 -1.815 1 98.19 193 LEU A CA 1
ATOM 1509 C C . LEU A 1 193 ? 16.516 -12.43 -1.193 1 98.19 193 LEU A C 1
ATOM 1511 O O . LEU A 1 193 ? 17.656 -12.125 -1.532 1 98.19 193 LEU A O 1
ATOM 1515 N N . GLU A 1 194 ? 15.805 -11.68 -0.299 1 97.44 194 GLU A N 1
ATOM 1516 C CA . GLU A 1 194 ? 16.391 -10.492 0.311 1 97.44 194 GLU A CA 1
ATOM 1517 C C . GLU A 1 194 ? 17.688 -10.828 1.04 1 97.44 194 GLU A C 1
ATOM 1519 O O . GLU A 1 194 ? 18.594 -9.992 1.149 1 97.44 194 GLU A O 1
ATOM 1524 N N . LEU A 1 195 ? 17.828 -12.086 1.509 1 96.56 195 LEU A N 1
ATOM 1525 C CA . LEU A 1 195 ? 19.016 -12.445 2.264 1 96.56 195 LEU A CA 1
ATOM 1526 C C . LEU A 1 195 ? 20.25 -12.43 1.364 1 96.56 195 LEU A C 1
ATOM 1528 O O . LEU A 1 195 ? 21.188 -11.656 1.596 1 96.56 195 LEU A O 1
ATOM 1532 N N . PRO A 1 196 ? 20.328 -13.219 0.314 1 96.56 196 PRO A N 1
ATOM 1533 C CA . PRO A 1 196 ? 21.531 -13.172 -0.521 1 96.56 196 PRO A CA 1
ATOM 1534 C C . PRO A 1 196 ? 21.672 -11.836 -1.258 1 96.56 196 PRO A C 1
ATOM 1536 O O . PRO A 1 196 ? 22.797 -11.352 -1.438 1 96.56 196 PRO A O 1
ATOM 1539 N N . LEU A 1 197 ? 20.688 -11.203 -1.665 1 97.44 197 LEU A N 1
ATOM 1540 C CA . LEU A 1 197 ? 20.781 -9.992 -2.475 1 97.44 197 LEU A CA 1
ATOM 1541 C C . LEU A 1 197 ? 21.062 -8.773 -1.602 1 97.44 197 LEU A C 1
ATOM 1543 O O . LEU A 1 197 ? 22 -8.016 -1.874 1 97.44 197 LEU A O 1
ATOM 1547 N N . CYS A 1 198 ? 20.281 -8.633 -0.488 1 97.38 198 CYS A N 1
ATOM 1548 C CA . CYS A 1 198 ? 20.328 -7.371 0.239 1 97.38 198 CYS A CA 1
ATOM 1549 C C . CYS A 1 198 ? 21.375 -7.41 1.333 1 97.38 198 CYS A C 1
ATOM 1551 O O . CYS A 1 198 ? 21.828 -6.363 1.808 1 97.38 198 CYS A O 1
ATOM 1553 N N . SER A 1 199 ? 21.75 -8.602 1.777 1 93.38 199 SER A N 1
ATOM 1554 C CA . SER A 1 199 ? 22.906 -8.656 2.656 1 93.38 199 SER A CA 1
ATOM 1555 C C . SER A 1 199 ? 24.156 -8.156 1.942 1 93.38 199 SER A C 1
ATOM 1557 O O . SER A 1 199 ? 25 -7.488 2.545 1 93.38 199 SER A O 1
ATOM 1559 N N . SER A 1 200 ? 24.266 -8.531 0.681 1 89.5 200 SER A N 1
ATOM 1560 C CA . SER A 1 200 ? 25.375 -8.094 -0.144 1 89.5 200 SER A CA 1
ATOM 1561 C C . SER A 1 200 ? 25.312 -6.598 -0.418 1 89.5 200 SER A C 1
ATOM 1563 O O . SER A 1 200 ? 26.328 -5.906 -0.35 1 89.5 200 SER A O 1
ATOM 1565 N N . TYR A 1 201 ? 24.203 -6.098 -0.633 1 94.19 201 TYR A N 1
ATOM 1566 C CA . TYR A 1 201 ? 24 -4.699 -1.008 1 94.19 201 TYR A CA 1
ATOM 1567 C C . TYR A 1 201 ? 24.125 -3.787 0.206 1 94.19 201 TYR A C 1
ATOM 1569 O O . TYR A 1 201 ? 24.703 -2.703 0.119 1 94.19 201 TYR A O 1
ATOM 1577 N N . CYS A 1 202 ? 23.547 -4.227 1.357 1 92.5 202 CYS A N 1
ATOM 1578 C CA . CYS A 1 202 ? 23.422 -3.357 2.521 1 92.5 202 CYS A CA 1
ATOM 1579 C C . CYS A 1 202 ? 24.672 -3.447 3.406 1 92.5 202 CYS A C 1
ATOM 1581 O O . CYS A 1 202 ? 24.844 -2.639 4.316 1 92.5 202 CYS A O 1
ATOM 1583 N N . LYS A 1 203 ? 25.406 -4.586 3.406 1 76.06 203 LYS A N 1
ATOM 1584 C CA . LYS A 1 203 ? 26.656 -4.633 4.16 1 76.06 203 LYS A CA 1
ATOM 1585 C C . LYS A 1 203 ? 27.422 -3.318 4.035 1 76.06 203 LYS A C 1
ATOM 1587 O O . LYS A 1 203 ? 28.031 -2.859 5 1 76.06 203 LYS A O 1
ATOM 1592 N N . GLY A 1 204 ? 27.469 -2.729 3.002 1 55.59 204 GLY A N 1
ATOM 1593 C CA . GLY A 1 204 ? 28.141 -1.449 2.863 1 55.59 204 GLY A CA 1
ATOM 1594 C C . GLY A 1 204 ? 27.375 -0.296 3.479 1 55.59 204 GLY A C 1
ATOM 1595 O O . GLY A 1 204 ? 27.969 0.688 3.922 1 55.59 204 GLY A O 1
ATOM 1596 N N . ALA A 1 205 ? 26.172 -0.267 3.369 1 50.09 205 ALA A N 1
ATOM 1597 C CA . ALA A 1 205 ? 25.328 0.806 3.895 1 50.09 205 ALA A CA 1
ATOM 1598 C C . ALA A 1 205 ? 25.375 0.841 5.418 1 50.09 205 ALA A C 1
ATOM 1600 O O . ALA A 1 205 ? 25.328 1.915 6.023 1 50.09 205 ALA A O 1
ATOM 1601 N N . ASP A 1 206 ? 25.422 -0.247 6.105 1 47.38 206 ASP A N 1
ATOM 1602 C CA . ASP A 1 206 ? 25.703 -0.31 7.535 1 47.38 206 ASP A CA 1
ATOM 1603 C C . ASP A 1 206 ? 27.141 0.094 7.832 1 47.38 206 ASP A C 1
ATOM 1605 O O . ASP A 1 206 ? 27.453 0.536 8.938 1 47.38 206 ASP A O 1
ATOM 1609 N N . ARG A 1 207 ? 28.094 -0.078 7.215 1 39.06 207 ARG A N 1
ATOM 1610 C CA . ARG A 1 207 ? 29.453 0.351 7.52 1 39.06 207 ARG A CA 1
ATOM 1611 C C . ARG A 1 207 ? 29.547 1.87 7.625 1 39.06 207 ARG A C 1
ATOM 1613 O O . ARG A 1 207 ? 30.219 2.398 8.508 1 39.06 207 ARG A O 1
ATOM 1620 N N . LYS A 1 208 ? 29.062 2.693 6.883 1 37.84 208 LYS A N 1
ATOM 1621 C CA . LYS A 1 208 ? 29.188 4.125 7.148 1 37.84 208 LYS A CA 1
ATOM 1622 C C . LYS A 1 208 ? 28.328 4.539 8.336 1 37.84 208 LYS A C 1
ATOM 1624 O O . LYS A 1 208 ? 28.703 5.438 9.094 1 37.84 208 LYS A O 1
ATOM 1629 N N . LYS A 1 209 ? 27.375 4.105 8.789 1 38.44 209 LYS A N 1
ATOM 1630 C CA . LYS A 1 209 ? 26.812 4.348 10.109 1 38.44 209 LYS A CA 1
ATOM 1631 C C . LYS A 1 209 ? 27.734 3.826 11.211 1 38.44 209 LYS A C 1
ATOM 1633 O O . LYS A 1 209 ? 27.891 4.461 12.25 1 38.44 209 LYS A O 1
ATOM 1638 N N . LEU A 1 210 ? 28.344 2.684 11.148 1 34.41 210 LEU A N 1
ATOM 1639 C CA . LEU A 1 210 ? 29.344 2.217 12.102 1 34.41 210 LEU A CA 1
ATOM 1640 C C . LEU A 1 210 ? 30.578 3.121 12.078 1 34.41 210 LEU A C 1
ATOM 1642 O O . LEU A 1 210 ? 31.188 3.373 13.125 1 34.41 210 LEU A O 1
ATOM 1646 N N . GLN A 1 211 ? 31.109 3.621 11.07 1 34.72 211 GLN A N 1
ATOM 1647 C CA . GLN A 1 211 ? 32.25 4.52 11.211 1 34.72 211 GLN A CA 1
ATOM 1648 C C . GLN A 1 211 ? 31.812 5.867 11.789 1 34.72 211 GLN A C 1
ATOM 1650 O O . GLN A 1 211 ? 32.531 6.473 12.578 1 34.72 211 GLN A O 1
ATOM 1655 N N . ASP A 1 212 ? 30.688 6.473 11.492 1 34.94 212 ASP A N 1
ATOM 1656 C CA . ASP A 1 212 ? 30.375 7.711 12.203 1 34.94 212 ASP A CA 1
ATOM 1657 C C . ASP A 1 212 ? 29.844 7.426 13.602 1 34.94 212 ASP A C 1
ATOM 1659 O O . ASP A 1 212 ? 29.797 8.32 14.453 1 34.94 212 ASP A O 1
ATOM 1663 N N . GLU A 1 213 ? 29.266 6.23 13.883 1 32.78 213 GLU A N 1
ATOM 1664 C CA . GLU A 1 213 ? 29.125 5.926 15.297 1 32.78 213 GLU A CA 1
ATOM 1665 C C . GLU A 1 213 ? 30.422 5.355 15.875 1 32.78 213 GLU A C 1
ATOM 1667 O O . GLU A 1 213 ? 30.531 5.18 17.094 1 32.78 213 GLU A O 1
ATOM 1672 N N . LEU A 1 214 ? 31.359 5.004 14.992 1 30.45 214 LEU A N 1
ATOM 1673 C CA . LEU A 1 214 ? 32.656 4.852 15.594 1 30.45 214 LEU A CA 1
ATOM 1674 C C . LEU A 1 214 ? 33.406 6.184 15.625 1 30.45 214 LEU A C 1
ATOM 1676 O O . LEU A 1 214 ? 33.312 6.984 14.695 1 30.45 214 LEU A O 1
ATOM 1680 N N . MET B 1 1 ? 21.094 35.719 -30.938 1 21.83 1 MET B N 1
ATOM 1681 C CA . MET B 1 1 ? 20.172 36.562 -30.188 1 21.83 1 MET B CA 1
ATOM 1682 C C . MET B 1 1 ? 19.094 35.719 -29.5 1 21.83 1 MET B C 1
ATOM 1684 O O . MET B 1 1 ? 18.391 36.219 -28.609 1 21.83 1 MET B O 1
ATOM 1688 N N . ALA B 1 2 ? 18.734 34.594 -30.25 1 26.91 2 ALA B N 1
ATOM 1689 C CA . ALA B 1 2 ? 17.484 33.844 -30.047 1 26.91 2 ALA B CA 1
ATOM 1690 C C . ALA B 1 2 ? 17.531 33.062 -28.734 1 26.91 2 ALA B C 1
ATOM 1692 O O . ALA B 1 2 ? 16.531 32.438 -28.359 1 26.91 2 ALA B O 1
ATOM 1693 N N . ALA B 1 3 ? 18.797 32.781 -28.203 1 26.25 3 ALA B N 1
ATOM 1694 C CA . ALA B 1 3 ? 19.234 31.859 -27.141 1 26.25 3 ALA B CA 1
ATOM 1695 C C . ALA B 1 3 ? 18.609 32.25 -25.797 1 26.25 3 ALA B C 1
ATOM 1697 O O . ALA B 1 3 ? 18.562 31.438 -24.875 1 26.25 3 ALA B O 1
ATOM 1698 N N . TYR B 1 4 ? 18.469 33.562 -25.609 1 24.12 4 TYR B N 1
ATOM 1699 C CA . TYR B 1 4 ? 18.406 34.094 -24.25 1 24.12 4 TYR B CA 1
ATOM 1700 C C . TYR B 1 4 ? 17.062 33.812 -23.609 1 24.12 4 TYR B C 1
ATOM 1702 O O . TYR B 1 4 ? 16.891 33.969 -22.406 1 24.12 4 TYR B O 1
ATOM 1710 N N . LEU B 1 5 ? 15.961 33.812 -24.422 1 27.77 5 LEU B N 1
ATOM 1711 C CA . LEU B 1 5 ? 14.719 34.25 -23.797 1 27.77 5 LEU B CA 1
ATOM 1712 C C . LEU B 1 5 ? 14.078 33.094 -23.031 1 27.77 5 LEU B C 1
ATOM 1714 O O . LEU B 1 5 ? 12.945 33.219 -22.562 1 27.77 5 LEU B O 1
ATOM 1718 N N . LEU B 1 6 ? 14.609 31.812 -23.156 1 25.33 6 LEU B N 1
ATOM 1719 C CA . LEU B 1 6 ? 13.766 30.656 -22.828 1 25.33 6 LEU B CA 1
ATOM 1720 C C . LEU B 1 6 ? 13.492 30.594 -21.328 1 25.33 6 LEU B C 1
ATOM 1722 O O . LEU B 1 6 ? 12.625 29.844 -20.875 1 25.33 6 LEU B O 1
ATOM 1726 N N . SER B 1 7 ? 14.461 31.016 -20.453 1 21.61 7 SER B N 1
ATOM 1727 C CA . SER B 1 7 ? 14.672 30.328 -19.188 1 21.61 7 SER B CA 1
ATOM 1728 C C . SER B 1 7 ? 13.617 30.719 -18.156 1 21.61 7 SER B C 1
ATOM 1730 O O . SER B 1 7 ? 13.719 30.359 -16.984 1 21.61 7 SER B O 1
ATOM 1732 N N . GLN B 1 8 ? 12.789 31.75 -18.391 1 23.11 8 GLN B N 1
ATOM 1733 C CA . GLN B 1 8 ? 12.211 32.344 -17.188 1 23.11 8 GLN B CA 1
ATOM 1734 C C . GLN B 1 8 ? 11.055 31.516 -16.656 1 23.11 8 GLN B C 1
ATOM 1736 O O . GLN B 1 8 ? 9.891 31.875 -16.828 1 23.11 8 GLN B O 1
ATOM 1741 N N . LEU B 1 9 ? 11.008 30.141 -16.906 1 24.41 9 LEU B N 1
ATOM 1742 C CA . LEU B 1 9 ? 9.797 29.438 -16.5 1 24.41 9 LEU B CA 1
ATOM 1743 C C . LEU B 1 9 ? 9.516 29.656 -15.008 1 24.41 9 LEU B C 1
ATOM 1745 O O . LEU B 1 9 ? 10.383 29.406 -14.164 1 24.41 9 LEU B O 1
ATOM 1749 N N . VAL B 1 10 ? 8.578 30.516 -14.656 1 23.75 10 VAL B N 1
ATOM 1750 C CA . VAL B 1 10 ? 7.906 31.016 -13.469 1 23.75 10 VAL B CA 1
ATOM 1751 C C . VAL B 1 10 ? 7.414 29.844 -12.617 1 23.75 10 VAL B C 1
ATOM 1753 O O . VAL B 1 10 ? 6.629 29.016 -13.086 1 23.75 10 VAL B O 1
ATOM 1756 N N . GLN B 1 11 ? 8.203 29.312 -11.578 1 21.62 11 GLN B N 1
ATOM 1757 C CA . GLN B 1 11 ? 8.133 28.359 -10.469 1 21.62 11 GLN B CA 1
ATOM 1758 C C . GLN B 1 11 ? 6.891 28.594 -9.617 1 21.62 11 GLN B C 1
ATOM 1760 O O . GLN B 1 11 ? 6.855 29.516 -8.805 1 21.62 11 GLN B O 1
ATOM 1765 N N . ALA B 1 12 ? 5.641 28.422 -10.133 1 24.34 12 ALA B N 1
ATOM 1766 C CA . ALA B 1 12 ? 4.465 28.688 -9.305 1 24.34 12 ALA B CA 1
ATOM 1767 C C . ALA B 1 12 ? 4.445 27.781 -8.078 1 24.34 12 ALA B C 1
ATOM 1769 O O . ALA B 1 12 ? 4.641 26.578 -8.188 1 24.34 12 ALA B O 1
ATOM 1770 N N . ARG B 1 13 ? 4.664 28.266 -6.793 1 25.78 13 ARG B N 1
ATOM 1771 C CA . ARG B 1 13 ? 4.703 27.844 -5.395 1 25.78 13 ARG B CA 1
ATOM 1772 C C . ARG B 1 13 ? 3.395 27.188 -4.984 1 25.78 13 ARG B C 1
ATOM 1774 O O . ARG B 1 13 ? 2.352 27.844 -4.918 1 25.78 13 ARG B O 1
ATOM 1781 N N . ILE B 1 14 ? 3.123 25.922 -5.367 1 20.62 14 ILE B N 1
ATOM 1782 C CA . ILE B 1 14 ? 1.876 25.297 -4.93 1 20.62 14 ILE B CA 1
ATOM 1783 C C . ILE B 1 14 ? 1.939 25.016 -3.43 1 20.62 14 ILE B C 1
ATOM 1785 O O . ILE B 1 14 ? 2.801 24.266 -2.971 1 20.62 14 ILE B O 1
ATOM 1789 N N . SER B 1 15 ? 1.428 25.859 -2.428 1 20.12 15 SER B N 1
ATOM 1790 C CA . SER B 1 15 ? 1.354 25.766 -0.972 1 20.12 15 SER B CA 1
ATOM 1791 C C . SER B 1 15 ? 0.316 24.734 -0.534 1 20.12 15 SER B C 1
ATOM 1793 O O . SER B 1 15 ? -0.868 24.859 -0.853 1 20.12 15 SER B O 1
ATOM 1795 N N . ILE B 1 16 ? 0.727 23.453 -0.319 1 19.81 16 ILE B N 1
ATOM 1796 C CA . ILE B 1 16 ? -0.175 22.391 0.1 1 19.81 16 ILE B CA 1
ATOM 1797 C C . ILE B 1 16 ? -0.419 22.469 1.604 1 19.81 16 ILE B C 1
ATOM 1799 O O . ILE B 1 16 ? 0.528 22.5 2.395 1 19.81 16 ILE B O 1
ATOM 1803 N N . ILE B 1 17 ? -1.71 22.938 2.127 1 19.84 17 ILE B N 1
ATOM 1804 C CA . ILE B 1 17 ? -2.084 23.047 3.533 1 19.84 17 ILE B CA 1
ATOM 1805 C C . ILE B 1 17 ? -2.73 21.734 3.992 1 19.84 17 ILE B C 1
ATOM 1807 O O . ILE B 1 17 ? -3.689 21.266 3.379 1 19.84 17 ILE B O 1
ATOM 1811 N N . VAL B 1 18 ? -2.068 20.859 4.711 1 18.97 18 VAL B N 1
ATOM 1812 C CA . VAL B 1 18 ? -2.572 19.609 5.242 1 18.97 18 VAL B CA 1
ATOM 1813 C C . VAL B 1 18 ? -3.248 19.844 6.59 1 18.97 18 VAL B C 1
ATOM 1815 O O . VAL B 1 18 ? -2.625 20.359 7.523 1 18.97 18 VAL B O 1
ATOM 1818 N N . LEU B 1 19 ? -4.715 19.906 6.746 1 19.47 19 LEU B N 1
ATOM 1819 C CA . LEU B 1 19 ? -5.383 20.094 8.031 1 19.47 19 LEU B CA 1
ATOM 1820 C C . LEU B 1 19 ? -5.777 18.766 8.641 1 19.47 19 LEU B C 1
ATOM 1822 O O . LEU B 1 19 ? -6.434 17.938 7.984 1 19.47 19 LEU B O 1
ATOM 1826 N N . LEU B 1 20 ? -5.145 18.109 9.57 1 20.44 20 LEU B N 1
ATOM 1827 C CA . LEU B 1 20 ? -5.383 16.812 10.195 1 20.44 20 LEU B CA 1
ATOM 1828 C C . LEU B 1 20 ? -6.41 16.938 11.32 1 20.44 20 LEU B C 1
ATOM 1830 O O . LEU B 1 20 ? -6.168 17.625 12.32 1 20.44 20 LEU B O 1
ATOM 1834 N N . ALA B 1 21 ? -7.895 16.578 11.094 1 21.75 21 ALA B N 1
ATOM 1835 C CA . ALA B 1 21 ? -8.891 16.688 12.156 1 21.75 21 ALA B CA 1
ATOM 1836 C C . ALA B 1 21 ? -9.102 15.336 12.844 1 21.75 21 ALA B C 1
ATOM 1838 O O . ALA B 1 21 ? -9.711 14.43 12.273 1 21.75 21 ALA B O 1
ATOM 1839 N N . CYS B 1 22 ? -8.461 14.398 13.648 1 22.08 22 CYS B N 1
ATOM 1840 C CA . CYS B 1 22 ? -8.883 13.141 14.258 1 22.08 22 CYS B CA 1
ATOM 1841 C C . CYS B 1 22 ? -9.812 13.398 15.438 1 22.08 22 CYS B C 1
ATOM 1843 O O . CYS B 1 22 ? -9.492 14.195 16.328 1 22.08 22 CYS B O 1
ATOM 1845 N N . SER B 1 23 ? -11.148 12.586 16.156 1 20.19 23 SER B N 1
ATOM 1846 C CA . SER B 1 23 ? -12.117 12.969 17.172 1 20.19 23 SER B CA 1
ATOM 1847 C C . SER B 1 23 ? -11.758 12.367 18.531 1 20.19 23 SER B C 1
ATOM 1849 O O . SER B 1 23 ? -12.438 12.625 19.531 1 20.19 23 SER B O 1
ATOM 1851 N N . PHE B 1 24 ? -10.953 11.336 19.062 1 28.88 24 PHE B N 1
ATOM 1852 C CA . PHE B 1 24 ? -9.82 11.688 18.219 1 28.88 24 PHE B CA 1
ATOM 1853 C C . PHE B 1 24 ? -9.953 13.117 17.703 1 28.88 24 PHE B C 1
ATOM 1855 O O . PHE B 1 24 ? -10.75 13.383 16.797 1 28.88 24 PHE B O 1
ATOM 1862 N N . ASN B 1 25 ? -10.391 13.781 18.781 1 29.17 25 ASN B N 1
ATOM 1863 C CA . ASN B 1 25 ? -11.391 14.766 19.188 1 29.17 25 ASN B CA 1
ATOM 1864 C C . ASN B 1 25 ? -11.625 15.812 18.109 1 29.17 25 ASN B C 1
ATOM 1866 O O . ASN B 1 25 ? -10.672 16.422 17.625 1 29.17 25 ASN B O 1
ATOM 1870 N N . VAL B 1 26 ? -12.758 15.445 17.406 1 28.8 26 VAL B N 1
ATOM 1871 C CA . VAL B 1 26 ? -13.25 16.172 16.25 1 28.8 26 VAL B CA 1
ATOM 1872 C C . VAL B 1 26 ? -13.039 17.672 16.453 1 28.8 26 VAL B C 1
ATOM 1874 O O . VAL B 1 26 ? -13.766 18.312 17.219 1 28.8 26 VAL B O 1
ATOM 1877 N N . VAL B 1 27 ? -12.055 17.906 17 1 31.67 27 VAL B N 1
ATOM 1878 C CA . VAL B 1 27 ? -11.75 19.328 16.953 1 31.67 27 VAL B CA 1
ATOM 1879 C C . VAL B 1 27 ? -12.383 19.969 15.727 1 31.67 27 VAL B C 1
ATOM 1881 O O . VAL B 1 27 ? -12.281 19.422 14.617 1 31.67 27 VAL B O 1
ATOM 1884 N N . TRP B 1 28 ? -13.32 20.719 16.016 1 35.16 28 TRP B N 1
ATOM 1885 C CA . TRP B 1 28 ? -14.156 21.594 15.211 1 35.16 28 TRP B CA 1
ATOM 1886 C C . TRP B 1 28 ? -13.445 22 13.93 1 35.16 28 TRP B C 1
ATOM 1888 O O . TRP B 1 28 ? -12.211 22.062 13.883 1 35.16 28 TRP B O 1
ATOM 1898 N N . SER B 1 29 ? -14.25 21.875 12.789 1 46.16 29 SER B N 1
ATOM 1899 C CA . SER B 1 29 ? -14.125 22.484 11.469 1 46.16 29 SER B CA 1
ATOM 1900 C C . SER B 1 29 ? -13 23.516 11.438 1 46.16 29 SER B C 1
ATOM 1902 O O . SER B 1 29 ? -12.156 23.5 10.539 1 46.16 29 SER B O 1
ATOM 1904 N N . GLY B 1 30 ? -12.828 23.984 12.594 1 47.78 30 GLY B N 1
ATOM 1905 C CA . GLY B 1 30 ? -11.984 25.172 12.562 1 47.78 30 GLY B CA 1
ATOM 1906 C C . GLY B 1 30 ? -10.5 24.844 12.609 1 47.78 30 GLY B C 1
ATOM 1907 O O . GLY B 1 30 ? -9.695 25.516 11.977 1 47.78 30 GLY B O 1
ATOM 1908 N N . GLU B 1 31 ? -10.07 23.594 13.359 1 58.44 31 GLU B N 1
ATOM 1909 C CA . GLU B 1 31 ? -8.641 23.344 13.516 1 58.44 31 GLU B CA 1
ATOM 1910 C C . GLU B 1 31 ? -8.047 22.719 12.258 1 58.44 31 GLU B C 1
ATOM 1912 O O . GLU B 1 31 ? -6.922 23.047 11.875 1 58.44 31 GLU B O 1
ATOM 1917 N N . ASN B 1 32 ? -8.836 21.906 11.633 1 66.25 32 ASN B N 1
ATOM 1918 C CA . ASN B 1 32 ? -8.367 21.422 10.336 1 66.25 32 ASN B CA 1
ATOM 1919 C C . ASN B 1 32 ? -8.125 22.562 9.359 1 66.25 32 ASN B C 1
ATOM 1921 O O . ASN B 1 32 ? -7.176 22.531 8.578 1 66.25 32 ASN B O 1
ATOM 1925 N N . GLU B 1 33 ? -8.914 23.484 9.695 1 71.94 33 GLU B N 1
ATOM 1926 C CA . GLU B 1 33 ? -8.75 24.656 8.828 1 71.94 33 GLU B CA 1
ATOM 1927 C C . GLU B 1 33 ? -7.449 25.375 9.125 1 71.94 33 GLU B C 1
ATOM 1929 O O . GLU B 1 33 ? -6.762 25.828 8.203 1 71.94 33 GLU B O 1
ATOM 1934 N N . LYS B 1 34 ? -7.152 25.406 10.367 1 73.38 34 LYS B N 1
ATOM 1935 C CA . LYS B 1 34 ? -5.914 26.078 10.75 1 73.38 34 LYS B CA 1
ATOM 1936 C C . LYS B 1 34 ? -4.695 25.312 10.242 1 73.38 34 LYS B C 1
ATOM 1938 O O . LYS B 1 34 ? -3.725 25.922 9.789 1 73.38 34 LYS B O 1
ATOM 1943 N N . LEU B 1 35 ? -4.801 24.078 10.359 1 74.94 35 LEU B N 1
ATOM 1944 C CA . LEU B 1 35 ? -3.697 23.25 9.883 1 74.94 35 LEU B CA 1
ATOM 1945 C C . LEU B 1 35 ? -3.539 23.375 8.375 1 74.94 35 LEU B C 1
ATOM 1947 O O . LEU B 1 35 ? -2.422 23.5 7.867 1 74.94 35 LEU B O 1
ATOM 1951 N N . ARG B 1 36 ? -4.602 23.391 7.75 1 77.19 36 ARG B N 1
ATOM 1952 C CA . ARG B 1 36 ? -4.562 23.547 6.301 1 77.19 36 ARG B CA 1
ATOM 1953 C C . ARG B 1 36 ? -3.955 24.891 5.914 1 77.19 36 ARG B C 1
ATOM 1955 O O . ARG B 1 36 ? -3.123 24.969 5.008 1 77.19 36 ARG B O 1
ATOM 1962 N N . GLU B 1 37 ? -4.395 25.859 6.617 1 78.38 37 GLU B N 1
ATOM 1963 C CA . GLU B 1 37 ? -3.863 27.203 6.352 1 78.38 37 GLU B CA 1
ATOM 1964 C C . GLU B 1 37 ? -2.357 27.25 6.59 1 78.38 37 GLU B C 1
ATOM 1966 O O . GLU B 1 37 ? -1.625 27.875 5.828 1 78.38 37 GLU B O 1
ATOM 1971 N N . ALA B 1 38 ? -2.023 26.641 7.637 1 76.44 38 ALA B N 1
ATOM 1972 C CA . ALA B 1 38 ? -0.594 26.594 7.934 1 76.44 38 ALA B CA 1
ATOM 1973 C C . ALA B 1 38 ? 0.178 25.891 6.82 1 76.44 38 ALA B C 1
ATOM 1975 O O . ALA B 1 38 ? 1.267 26.328 6.438 1 76.44 38 ALA B O 1
ATOM 1976 N N . MET B 1 39 ? -0.349 24.859 6.336 1 78.31 39 MET B N 1
ATOM 1977 C CA . MET B 1 39 ? 0.288 24.109 5.254 1 78.31 39 MET B CA 1
ATOM 1978 C C . MET B 1 39 ? 0.346 24.938 3.979 1 78.31 39 MET B C 1
ATOM 1980 O O . MET B 1 39 ? 1.366 24.953 3.287 1 78.31 39 MET B O 1
ATOM 1984 N N . MET B 1 40 ? -0.739 25.688 3.709 1 81.38 40 MET B N 1
ATOM 1985 C CA . MET B 1 40 ? -0.773 26.547 2.531 1 81.38 40 MET B CA 1
ATOM 1986 C C . MET B 1 40 ? 0.249 27.672 2.652 1 81.38 40 MET B C 1
ATOM 1988 O O . MET B 1 40 ? 0.909 28.016 1.674 1 81.38 40 MET B O 1
ATOM 1992 N N . ASN B 1 41 ? 0.326 28.141 3.822 1 79.25 41 ASN B N 1
ATOM 1993 C CA . ASN B 1 41 ? 1.301 29.188 4.066 1 79.25 41 ASN B CA 1
ATOM 1994 C C . ASN B 1 41 ? 2.73 28.688 3.916 1 79.25 41 ASN B C 1
ATOM 1996 O O . ASN B 1 41 ? 3.598 29.391 3.402 1 79.25 41 ASN B O 1
ATOM 2000 N N . SER B 1 42 ? 2.875 27.547 4.391 1 75.81 42 SER B N 1
ATOM 2001 C CA . SER B 1 42 ? 4.191 26.938 4.219 1 75.81 42 SER B CA 1
ATOM 2002 C C . SER B 1 42 ? 4.535 26.766 2.74 1 75.81 42 SER B C 1
ATOM 2004 O O . SER B 1 42 ? 5.672 27.016 2.334 1 75.81 42 SER B O 1
ATOM 2006 N N . ALA B 1 43 ? 3.617 26.312 1.96 1 79.69 43 ALA B N 1
ATOM 2007 C CA . ALA B 1 43 ? 3.83 26.188 0.521 1 79.69 43 ALA B CA 1
ATOM 2008 C C . ALA B 1 43 ? 4.176 27.531 -0.102 1 79.69 43 ALA B C 1
ATOM 2010 O O . ALA B 1 43 ? 5.109 27.641 -0.898 1 79.69 43 ALA B O 1
ATOM 2011 N N . ARG B 1 44 ? 3.492 28.594 0.279 1 83.44 44 ARG B N 1
ATOM 2012 C CA . ARG B 1 44 ? 3.732 29.938 -0.231 1 83.44 44 ARG B CA 1
ATOM 2013 C C . ARG B 1 44 ? 5.129 30.422 0.144 1 83.44 44 ARG B C 1
ATOM 2015 O O . ARG B 1 44 ? 5.801 31.062 -0.66 1 83.44 44 ARG B O 1
ATOM 2022 N N . ALA B 1 45 ? 5.457 30.094 1.291 1 77.75 45 ALA B N 1
ATOM 2023 C CA . ALA B 1 45 ? 6.789 30.484 1.751 1 77.75 45 ALA B CA 1
ATOM 2024 C C . ALA B 1 45 ? 7.875 29.812 0.909 1 77.75 45 ALA B C 1
ATOM 2026 O O . ALA B 1 45 ? 8.984 30.344 0.789 1 77.75 45 ALA B O 1
ATOM 2027 N N . GLN B 1 46 ? 7.492 28.734 0.272 1 75.88 46 GLN B N 1
ATOM 2028 C CA . GLN B 1 46 ? 8.453 28.016 -0.557 1 75.88 46 GLN B CA 1
ATOM 2029 C C . GLN B 1 46 ? 8.289 28.375 -2.029 1 75.88 46 GLN B C 1
ATOM 2031 O O . GLN B 1 46 ? 8.867 27.734 -2.902 1 75.88 46 GLN B O 1
ATOM 2036 N N . GLY B 1 47 ? 7.508 29.344 -2.258 1 80.75 47 GLY B N 1
ATOM 2037 C CA . GLY B 1 47 ? 7.348 29.844 -3.615 1 80.75 47 GLY B CA 1
ATOM 2038 C C . GLY B 1 47 ? 6.312 29.062 -4.414 1 80.75 47 GLY B C 1
ATOM 2039 O O . GLY B 1 47 ? 6.297 29.125 -5.645 1 80.75 47 GLY B O 1
ATOM 2040 N N . ILE B 1 48 ? 5.621 28.281 -3.689 1 82.44 48 ILE B N 1
ATOM 2041 C CA . ILE B 1 48 ? 4.574 27.531 -4.363 1 82.44 48 ILE B CA 1
ATOM 2042 C C . ILE B 1 48 ? 3.217 28.172 -4.109 1 82.44 48 ILE B C 1
ATOM 2044 O O . ILE B 1 48 ? 2.865 28.469 -2.963 1 82.44 48 ILE B O 1
ATOM 2048 N N . ASP B 1 49 ? 2.545 28.5 -5.164 1 86.75 49 ASP B N 1
ATOM 2049 C CA . ASP B 1 49 ? 1.186 29.031 -5.047 1 86.75 49 ASP B CA 1
ATOM 2050 C C . ASP B 1 49 ? 0.165 27.891 -4.996 1 86.75 49 ASP B C 1
ATOM 2052 O O . ASP B 1 49 ? -0.145 27.281 -6.02 1 86.75 49 ASP B O 1
ATOM 2056 N N . PRO B 1 50 ? -0.325 27.641 -3.84 1 84.94 50 PRO B N 1
ATOM 2057 C CA . PRO B 1 50 ? -1.229 26.5 -3.703 1 84.94 50 PRO B CA 1
ATOM 2058 C C . PRO B 1 50 ? -2.488 26.641 -4.555 1 84.94 50 PRO B C 1
ATOM 2060 O O . PRO B 1 50 ? -3.146 25.641 -4.855 1 84.94 50 PRO B O 1
ATOM 2063 N N . ASP B 1 51 ? -2.898 27.812 -4.906 1 85.62 51 ASP B N 1
ATOM 2064 C CA . ASP B 1 51 ? -4.113 28.047 -5.68 1 85.62 51 ASP B CA 1
ATOM 2065 C C . ASP B 1 51 ? -3.828 27.984 -7.18 1 85.62 51 ASP B C 1
ATOM 2067 O O . ASP B 1 51 ? -4.754 27.891 -7.988 1 85.62 51 ASP B O 1
ATOM 2071 N N . ASN B 1 52 ? -2.604 28.109 -7.52 1 87.88 52 ASN B N 1
ATOM 2072 C CA . ASN B 1 52 ? -2.172 28.078 -8.914 1 87.88 52 ASN B CA 1
ATOM 2073 C C . ASN B 1 52 ? -0.917 27.234 -9.094 1 87.88 52 ASN B C 1
ATOM 2075 O O . ASN B 1 52 ? 0.157 27.75 -9.383 1 87.88 52 ASN B O 1
ATOM 2079 N N . LEU B 1 53 ? -1.078 25.953 -8.977 1 86.25 53 LEU B N 1
ATOM 2080 C CA . LEU B 1 53 ? 0.056 25.047 -9.07 1 86.25 53 LEU B CA 1
ATOM 2081 C C . LEU B 1 53 ? 0.575 24.969 -10.5 1 86.25 53 LEU B C 1
ATOM 2083 O O . LEU B 1 53 ? -0.212 24.875 -11.445 1 86.25 53 LEU B O 1
ATOM 2087 N N . LYS B 1 54 ? 1.801 25.172 -10.633 1 83.62 54 LYS B N 1
ATOM 2088 C CA . LYS B 1 54 ? 2.445 25.031 -11.938 1 83.62 54 LYS B CA 1
ATOM 2089 C C . LYS B 1 54 ? 2.549 23.562 -12.344 1 83.62 54 LYS B C 1
ATOM 2091 O O . LYS B 1 54 ? 2.398 22.672 -11.508 1 83.62 54 LYS B O 1
ATOM 2096 N N . PRO B 1 55 ? 2.67 23.391 -13.719 1 82.44 55 PRO B N 1
ATOM 2097 C CA . PRO B 1 55 ? 2.85 22 -14.148 1 82.44 55 PRO B CA 1
ATOM 2098 C C . PRO B 1 55 ? 3.979 21.297 -13.406 1 82.44 55 PRO B C 1
ATOM 2100 O O . PRO B 1 55 ? 5.043 21.875 -13.188 1 82.44 55 PRO B O 1
ATOM 2103 N N . GLY B 1 56 ? 3.707 20.109 -12.891 1 77.5 56 GLY B N 1
ATOM 2104 C CA . GLY B 1 56 ? 4.719 19.344 -12.18 1 77.5 56 GLY B CA 1
ATOM 2105 C C . GLY B 1 56 ? 4.672 19.562 -10.68 1 77.5 56 GLY B C 1
ATOM 2106 O O . GLY B 1 56 ? 5.32 18.828 -9.922 1 77.5 56 GLY B O 1
ATOM 2107 N N . GLN B 1 57 ? 3.93 20.594 -10.273 1 80.81 57 GLN B N 1
ATOM 2108 C CA . GLN B 1 57 ? 3.795 20.844 -8.844 1 80.81 57 GLN B CA 1
ATOM 2109 C C . GLN B 1 57 ? 2.572 20.141 -8.266 1 80.81 57 GLN B C 1
ATOM 2111 O O . GLN B 1 57 ? 1.537 20.047 -8.93 1 80.81 57 GLN B O 1
ATOM 2116 N N . MET B 1 58 ? 2.838 19.516 -7.152 1 82.75 58 MET B N 1
ATOM 2117 C CA . MET B 1 58 ? 1.72 18.891 -6.449 1 82.75 58 MET B CA 1
ATOM 2118 C C . MET B 1 58 ? 1.8 19.172 -4.949 1 82.75 58 MET B C 1
ATOM 2120 O O . MET B 1 58 ? 2.887 19.156 -4.367 1 82.75 58 MET B O 1
ATOM 2124 N N . LEU B 1 59 ? 0.686 19.5 -4.449 1 83.25 59 LEU B N 1
ATOM 2125 C CA . LEU B 1 59 ? 0.595 19.641 -3.002 1 83.25 59 LEU B CA 1
ATOM 2126 C C . LEU B 1 59 ? 0.126 18.344 -2.35 1 83.25 59 LEU B C 1
ATOM 2128 O O . LEU B 1 59 ? -0.978 17.875 -2.625 1 83.25 59 LEU B O 1
ATOM 2132 N N . MET B 1 60 ? 0.966 17.734 -1.623 1 86.06 60 MET B N 1
ATOM 2133 C CA . MET B 1 60 ? 0.583 16.547 -0.878 1 86.06 60 MET B CA 1
ATOM 2134 C C . MET B 1 60 ? 0.22 16.891 0.562 1 86.06 60 MET B C 1
ATOM 2136 O O . MET B 1 60 ? 1.093 17.25 1.358 1 86.06 60 MET B O 1
ATOM 2140 N N . THR B 1 61 ? -1.028 16.875 0.845 1 88.19 61 THR B N 1
ATOM 2141 C CA . THR B 1 61 ? -1.538 17.188 2.172 1 88.19 61 THR B CA 1
ATOM 2142 C C . THR B 1 61 ? -2.301 16 2.762 1 88.19 61 THR B C 1
ATOM 2144 O O . THR B 1 61 ? -2.803 15.156 2.023 1 88.19 61 THR B O 1
ATOM 2147 N N . PRO B 1 62 ? -2.254 15.953 4.098 1 90.12 62 PRO B N 1
ATOM 2148 C CA . PRO B 1 62 ? -3.082 14.906 4.699 1 90.12 62 PRO B CA 1
ATOM 2149 C C . PRO B 1 62 ? -4.547 15 4.281 1 90.12 62 PRO B C 1
ATOM 2151 O O . PRO B 1 62 ? -5.004 16.062 3.848 1 90.12 62 PRO B O 1
ATOM 2154 N N . PRO B 1 63 ? -5.262 13.859 4.402 1 92.62 63 PRO B N 1
ATOM 2155 C CA . PRO B 1 63 ? -6.688 13.914 4.078 1 92.62 63 PRO B CA 1
ATOM 2156 C C . PRO B 1 63 ? -7.453 14.891 4.965 1 92.62 63 PRO B C 1
ATOM 2158 O O . PRO B 1 63 ? -7.211 14.961 6.172 1 92.62 63 PRO B O 1
ATOM 2161 N N . ASP B 1 64 ? -8.289 15.727 4.27 1 89.19 64 ASP B N 1
ATOM 2162 C CA . ASP B 1 64 ? -9.273 16.547 4.961 1 89.19 64 ASP B CA 1
ATOM 2163 C C . ASP B 1 64 ? -10.586 15.797 5.145 1 89.19 64 ASP B C 1
ATOM 2165 O O . ASP B 1 64 ? -11.422 15.766 4.242 1 89.19 64 ASP B O 1
ATOM 2169 N N . MET B 1 65 ? -10.781 15.312 6.348 1 90.75 65 MET B N 1
ATOM 2170 C CA . MET B 1 65 ? -11.82 14.305 6.543 1 90.75 65 MET B CA 1
ATOM 2171 C C . MET B 1 65 ? -13.156 14.953 6.863 1 90.75 65 MET B C 1
ATOM 2173 O O . MET B 1 65 ? -13.219 15.922 7.617 1 90.75 65 MET B O 1
ATOM 2177 N N . SER B 1 66 ? -14.227 14.43 6.25 1 90.88 66 SER B N 1
ATOM 2178 C CA . SER B 1 66 ? -15.594 14.766 6.645 1 90.88 66 SER B CA 1
ATOM 2179 C C . SER B 1 66 ? -15.906 14.242 8.039 1 90.88 66 SER B C 1
ATOM 2181 O O . SER B 1 66 ? -15.133 13.484 8.617 1 90.88 66 SER B O 1
ATOM 2183 N N . ASP B 1 67 ? -17.047 14.664 8.547 1 88.94 67 ASP B N 1
ATOM 2184 C CA . ASP B 1 67 ? -17.484 14.188 9.859 1 88.94 67 ASP B CA 1
ATOM 2185 C C . ASP B 1 67 ? -17.578 12.664 9.883 1 88.94 67 ASP B C 1
ATOM 2187 O O . ASP B 1 67 ? -17.141 12.031 10.844 1 88.94 67 ASP B O 1
ATOM 2191 N N . GLU B 1 68 ? -18.125 12.109 8.836 1 92.75 68 GLU B N 1
ATOM 2192 C CA . GLU B 1 68 ? -18.266 10.656 8.789 1 92.75 68 GLU B CA 1
ATOM 2193 C C . GLU B 1 68 ? -16.906 9.969 8.719 1 92.75 68 GLU B C 1
ATOM 2195 O O . GLU B 1 68 ? -16.688 8.969 9.414 1 92.75 68 GLU B O 1
ATOM 2200 N N . GLU B 1 69 ? -16.016 10.492 7.93 1 93.38 69 GLU B N 1
ATOM 2201 C CA . GLU B 1 69 ? -14.688 9.922 7.785 1 93.38 69 GLU B CA 1
ATOM 2202 C C . GLU B 1 69 ? -13.914 9.992 9.094 1 93.38 69 GLU B C 1
ATOM 2204 O O . GLU B 1 69 ? -13.086 9.125 9.383 1 93.38 69 GLU B O 1
ATOM 2209 N N . GLU B 1 70 ? -14.164 10.938 9.797 1 88.81 70 GLU B N 1
ATOM 2210 C CA . GLU B 1 70 ? -13.453 11.148 11.055 1 88.81 70 GLU B CA 1
ATOM 2211 C C . GLU B 1 70 ? -14.07 10.32 12.18 1 88.81 70 GLU B C 1
ATOM 2213 O O . GLU B 1 70 ? -13.352 9.727 12.984 1 88.81 70 GLU B O 1
ATOM 2218 N N . GLY B 1 71 ? -15.281 10.234 12.188 1 88.75 71 GLY B N 1
ATOM 2219 C CA . GLY B 1 71 ? -15.93 9.797 13.414 1 88.75 71 GLY B CA 1
ATOM 2220 C C . GLY B 1 71 ? -16.578 8.43 13.297 1 88.75 71 GLY B C 1
ATOM 2221 O O . GLY B 1 71 ? -16.891 7.789 14.305 1 88.75 71 GLY B O 1
ATOM 2222 N N . SER B 1 72 ? -16.922 7.957 12.125 1 91 72 SER B N 1
ATOM 2223 C CA . SER B 1 72 ? -17.672 6.719 11.961 1 91 72 SER B CA 1
ATOM 2224 C C . SER B 1 72 ? -16.828 5.504 12.312 1 91 72 SER B C 1
ATOM 2226 O O . SER B 1 72 ? -15.633 5.457 11.984 1 91 72 SER B O 1
ATOM 2228 N N . GLN B 1 73 ? -17.344 4.59 13 1 93.5 73 GLN B N 1
ATOM 2229 C CA . GLN B 1 73 ? -16.688 3.314 13.273 1 93.5 73 GLN B CA 1
ATOM 2230 C C . GLN B 1 73 ? -16.781 2.385 12.062 1 93.5 73 GLN B C 1
ATOM 2232 O O . GLN B 1 73 ? -16.062 1.384 11.992 1 93.5 73 GLN B O 1
ATOM 2237 N N . PHE B 1 74 ? -17.609 2.676 11.195 1 96 74 PHE B N 1
ATOM 2238 C CA . PHE B 1 74 ? -17.828 1.882 9.992 1 96 74 PHE B CA 1
ATOM 2239 C C . PHE B 1 74 ? -17.25 2.584 8.766 1 96 74 PHE B C 1
ATOM 2241 O O . PHE B 1 74 ? -16.906 3.766 8.828 1 96 74 PHE B O 1
ATOM 2248 N N . MET B 1 75 ? -17.203 1.847 7.711 1 97.38 75 MET B N 1
ATOM 2249 C CA . MET B 1 75 ? -16.75 2.441 6.457 1 97.38 75 MET B CA 1
ATOM 2250 C C . MET B 1 75 ? -17.703 3.549 6.008 1 97.38 75 MET B C 1
ATOM 2252 O O . MET B 1 75 ? -18.906 3.32 5.863 1 97.38 75 MET B O 1
ATOM 2256 N N . PRO B 1 76 ? -17.094 4.715 5.855 1 96.62 76 PRO B N 1
ATOM 2257 C CA . PRO B 1 76 ? -17.953 5.793 5.359 1 96.62 76 PRO B CA 1
ATOM 2258 C C . PRO B 1 76 ? -18.641 5.438 4.047 1 96.62 76 PRO B C 1
ATOM 2260 O O . PRO B 1 76 ? -18.062 4.746 3.205 1 96.62 76 PRO B O 1
ATOM 2263 N N . LYS B 1 77 ? -19.859 5.949 3.896 1 94.75 77 LYS B N 1
ATOM 2264 C CA . LYS B 1 77 ? -20.703 5.617 2.762 1 94.75 77 LYS B CA 1
ATOM 2265 C C . LYS B 1 77 ? -19.969 5.828 1.44 1 94.75 77 LYS B C 1
ATOM 2267 O O . LYS B 1 77 ? -20.016 4.969 0.558 1 94.75 77 LYS B O 1
ATOM 2272 N N . ILE B 1 78 ? -19.234 6.891 1.287 1 95.19 78 ILE B N 1
ATOM 2273 C CA . ILE B 1 78 ? -18.625 7.281 0.023 1 95.19 78 ILE B CA 1
ATOM 2274 C C . ILE B 1 78 ? -17.5 6.305 -0.325 1 95.19 78 ILE B C 1
ATOM 2276 O O . ILE B 1 78 ? -17.062 6.242 -1.475 1 95.19 78 ILE B O 1
ATOM 2280 N N . HIS B 1 79 ? -16.984 5.48 0.664 1 97.62 79 HIS B N 1
ATOM 2281 C CA . HIS B 1 79 ? -15.844 4.602 0.438 1 97.62 79 HIS B CA 1
ATOM 2282 C C . HIS B 1 79 ? -16.266 3.137 0.434 1 97.62 79 HIS B C 1
ATOM 2284 O O . HIS B 1 79 ? -15.438 2.246 0.252 1 97.62 79 HIS B O 1
ATOM 2290 N N . ARG B 1 80 ? -17.516 2.842 0.592 1 97.25 80 ARG B N 1
ATOM 2291 C CA . ARG B 1 80 ? -18 1.473 0.753 1 97.25 80 ARG B CA 1
ATOM 2292 C C . ARG B 1 80 ? -17.781 0.664 -0.522 1 97.25 80 ARG B C 1
ATOM 2294 O O . ARG B 1 80 ? -17.375 -0.498 -0.464 1 97.25 80 ARG B O 1
ATOM 2301 N N . CYS B 1 81 ? -17.984 1.291 -1.673 1 97.38 81 CYS B N 1
ATOM 2302 C CA . CYS B 1 81 ? -17.828 0.554 -2.92 1 97.38 81 CYS B CA 1
ATOM 2303 C C . CYS B 1 81 ? -16.359 0.233 -3.182 1 97.38 81 CYS B C 1
ATOM 2305 O O . CYS B 1 81 ? -16.031 -0.857 -3.652 1 97.38 81 CYS B O 1
ATOM 2307 N N . ASP B 1 82 ? -15.516 1.188 -2.885 1 97.62 82 ASP B N 1
ATOM 2308 C CA . ASP B 1 82 ? -14.086 0.903 -2.982 1 97.62 82 ASP B CA 1
ATOM 2309 C C . ASP B 1 82 ? -13.672 -0.176 -1.985 1 97.62 82 ASP B C 1
ATOM 2311 O O . ASP B 1 82 ? -12.82 -1.01 -2.285 1 97.62 82 ASP B O 1
ATOM 2315 N N . GLY B 1 83 ? -14.242 -0.062 -0.819 1 98.25 83 GLY B N 1
ATOM 2316 C CA . GLY B 1 83 ? -13.992 -1.126 0.141 1 98.25 83 GLY B CA 1
ATOM 2317 C C . GLY B 1 83 ? -14.383 -2.498 -0.375 1 98.25 83 GLY B C 1
ATOM 2318 O O . GLY B 1 83 ? -13.641 -3.467 -0.199 1 98.25 83 GLY B O 1
ATOM 2319 N N . CYS B 1 84 ? -15.531 -2.549 -1.018 1 98.38 84 CYS B N 1
ATOM 2320 C CA . CYS B 1 84 ? -15.977 -3.799 -1.618 1 98.38 84 CYS B CA 1
ATOM 2321 C C . CYS B 1 84 ? -14.992 -4.281 -2.678 1 98.38 84 CYS B C 1
ATOM 2323 O O . CYS B 1 84 ? -14.68 -5.469 -2.744 1 98.38 84 CYS B O 1
ATOM 2325 N N . ARG B 1 85 ? -14.547 -3.357 -3.455 1 98.31 85 ARG B N 1
ATOM 2326 C CA . ARG B 1 85 ? -13.586 -3.703 -4.496 1 98.31 85 ARG B CA 1
ATOM 2327 C C . ARG B 1 85 ? -12.297 -4.238 -3.887 1 98.31 85 ARG B C 1
ATOM 2329 O O . ARG B 1 85 ? -11.664 -5.145 -4.445 1 98.31 85 ARG B O 1
ATOM 2336 N N . ALA B 1 86 ? -11.852 -3.613 -2.807 1 98.38 86 ALA B N 1
ATOM 2337 C CA . ALA B 1 86 ? -10.656 -4.082 -2.115 1 98.38 86 ALA B CA 1
ATOM 2338 C C . ALA B 1 86 ? -10.812 -5.535 -1.67 1 98.38 86 ALA B C 1
ATOM 2340 O O . ALA B 1 86 ? -9.914 -6.355 -1.88 1 98.38 86 ALA B O 1
ATOM 2341 N N . VAL B 1 87 ? -11.922 -5.84 -1.09 1 98.44 87 VAL B N 1
ATOM 2342 C CA . VAL B 1 87 ? -12.188 -7.191 -0.611 1 98.44 87 VAL B CA 1
ATOM 2343 C C . VAL B 1 87 ? -12.258 -8.156 -1.795 1 98.44 87 VAL B C 1
ATOM 2345 O O . VAL B 1 87 ? -11.656 -9.227 -1.769 1 98.44 87 VAL B O 1
ATOM 2348 N N . ALA B 1 88 ? -12.992 -7.758 -2.838 1 98.62 88 ALA B N 1
ATOM 2349 C CA . ALA B 1 88 ? -13.125 -8.586 -4.031 1 98.62 88 ALA B CA 1
ATOM 2350 C C . ALA B 1 88 ? -11.758 -8.891 -4.637 1 98.62 88 ALA B C 1
ATOM 2352 O O . ALA B 1 88 ? -11.5 -10.023 -5.055 1 98.62 88 ALA B O 1
ATOM 2353 N N . TYR B 1 89 ? -10.969 -7.918 -4.629 1 98.38 89 TYR B N 1
ATOM 2354 C CA . TYR B 1 89 ? -9.625 -8.078 -5.168 1 98.38 89 TYR B CA 1
ATOM 2355 C C . TYR B 1 89 ? -8.836 -9.117 -4.379 1 98.38 89 TYR B C 1
ATOM 2357 O O . TYR B 1 89 ? -8.188 -9.984 -4.957 1 98.38 89 TYR B O 1
ATOM 2365 N N . GLN B 1 90 ? -8.828 -8.984 -3.092 1 97.75 90 GLN B N 1
ATOM 2366 C CA . GLN B 1 90 ? -8.07 -9.891 -2.24 1 97.75 90 GLN B CA 1
ATOM 2367 C C . GLN B 1 90 ? -8.594 -11.32 -2.354 1 97.75 90 GLN B C 1
ATOM 2369 O O . GLN B 1 90 ? -7.82 -12.281 -2.34 1 97.75 90 GLN B O 1
ATOM 2374 N N . LEU B 1 91 ? -9.891 -11.492 -2.459 1 98.38 91 LEU B N 1
ATOM 2375 C CA . LEU B 1 91 ? -10.484 -12.812 -2.646 1 98.38 91 LEU B CA 1
ATOM 2376 C C . LEU B 1 91 ? -10.031 -13.43 -3.967 1 98.38 91 LEU B C 1
ATOM 2378 O O . LEU B 1 91 ? -9.609 -14.586 -4.004 1 98.38 91 LEU B O 1
ATOM 2382 N N . GLU B 1 92 ? -10.062 -12.641 -4.977 1 97.94 92 GLU B N 1
ATOM 2383 C CA . GLU B 1 92 ? -9.844 -13.117 -6.344 1 97.94 92 GLU B CA 1
ATOM 2384 C C . GLU B 1 92 ? -8.367 -13.367 -6.613 1 97.94 92 GLU B C 1
ATOM 2386 O O . GLU B 1 92 ? -8.008 -14.328 -7.289 1 97.94 92 GLU B O 1
ATOM 2391 N N . LYS B 1 93 ? -7.527 -12.477 -6.078 1 95 93 LYS B N 1
ATOM 2392 C CA . LYS B 1 93 ? -6.125 -12.531 -6.484 1 95 93 LYS B CA 1
ATOM 2393 C C . LYS B 1 93 ? -5.289 -13.297 -5.469 1 95 93 LYS B C 1
ATOM 2395 O O . LYS B 1 93 ? -4.262 -13.883 -5.816 1 95 93 LYS B O 1
ATOM 2400 N N . ASN B 1 94 ? -5.809 -13.375 -4.203 1 94.25 94 ASN B N 1
ATOM 2401 C CA . ASN B 1 94 ? -4.953 -13.938 -3.164 1 94.25 94 ASN B CA 1
ATOM 2402 C C . ASN B 1 94 ? -5.621 -15.117 -2.461 1 94.25 94 ASN B C 1
ATOM 2404 O O . ASN B 1 94 ? -5.133 -16.25 -2.533 1 94.25 94 ASN B O 1
ATOM 2408 N N . ALA B 1 95 ? -6.738 -14.938 -1.93 1 97.12 95 ALA B N 1
ATOM 2409 C CA . ALA B 1 95 ? -7.301 -15.891 -0.984 1 97.12 95 ALA B CA 1
ATOM 2410 C C . ALA B 1 95 ? -7.754 -17.172 -1.697 1 97.12 95 ALA B C 1
ATOM 2412 O O . ALA B 1 95 ? -7.266 -18.266 -1.397 1 97.12 95 ALA B O 1
ATOM 2413 N N . PHE B 1 96 ? -8.594 -17.047 -2.707 1 97.44 96 PHE B N 1
ATOM 2414 C CA . PHE B 1 96 ? -9.156 -18.219 -3.371 1 97.44 96 PHE B CA 1
ATOM 2415 C C . PHE B 1 96 ? -8.086 -18.953 -4.172 1 97.44 96 PHE B C 1
ATOM 2417 O O . PHE B 1 96 ? -7.938 -20.172 -4.051 1 97.44 96 PHE B O 1
ATOM 2424 N N . PRO B 1 97 ? -7.289 -18.25 -4.953 1 94.19 97 PRO B N 1
ATOM 2425 C CA . PRO B 1 97 ? -6.262 -18.969 -5.715 1 94.19 97 PRO B CA 1
ATOM 2426 C C . PRO B 1 97 ? -5.285 -19.719 -4.82 1 94.19 97 PRO B C 1
ATOM 2428 O O . PRO B 1 97 ? -4.879 -20.844 -5.148 1 94.19 97 PRO B O 1
ATOM 2431 N N . SER B 1 98 ? -4.891 -19.125 -3.713 1 93.31 98 SER B N 1
ATOM 2432 C CA . SER B 1 98 ? -3.973 -19.797 -2.799 1 93.31 98 SER B CA 1
ATOM 2433 C C . SER B 1 98 ? -4.574 -21.094 -2.27 1 93.31 98 SER B C 1
ATOM 2435 O O . SER B 1 98 ? -3.869 -22.094 -2.123 1 93.31 98 SER B O 1
ATOM 2437 N N . ALA B 1 99 ? -5.801 -21.109 -1.956 1 96.12 99 ALA B N 1
ATOM 2438 C CA . ALA B 1 99 ? -6.488 -22.297 -1.455 1 96.12 99 ALA B CA 1
ATOM 2439 C C . ALA B 1 99 ? -6.668 -23.344 -2.561 1 96.12 99 ALA B C 1
ATOM 2441 O O . ALA B 1 99 ? -6.516 -24.531 -2.322 1 96.12 99 ALA B O 1
ATOM 2442 N N . GLU B 1 100 ? -6.973 -22.875 -3.777 1 95.31 100 GLU B N 1
ATOM 2443 C CA . GLU B 1 100 ? -7.203 -23.766 -4.914 1 95.31 100 GLU B CA 1
ATOM 2444 C C . GLU B 1 100 ? -5.918 -24.484 -5.328 1 95.31 100 GLU B C 1
ATOM 2446 O O . GLU B 1 100 ? -5.961 -25.609 -5.812 1 95.31 100 GLU B O 1
ATOM 2451 N N . ARG B 1 101 ? -4.828 -23.828 -5.164 1 90.88 101 ARG B N 1
ATOM 2452 C CA . ARG B 1 101 ? -3.541 -24.406 -5.555 1 90.88 101 ARG B CA 1
ATOM 2453 C C . ARG B 1 101 ? -3.232 -25.656 -4.754 1 90.88 101 ARG B C 1
ATOM 2455 O O . ARG B 1 101 ? -2.48 -26.516 -5.211 1 90.88 101 ARG B O 1
ATOM 2462 N N . LYS B 1 102 ? -3.816 -25.812 -3.586 1 92.81 102 LYS B N 1
ATOM 2463 C CA . LYS B 1 102 ? -3.578 -26.953 -2.715 1 92.81 102 LYS B CA 1
ATOM 2464 C C . LYS B 1 102 ? -4.488 -28.125 -3.082 1 92.81 102 LYS B C 1
ATOM 2466 O O . LYS B 1 102 ? -4.348 -29.234 -2.543 1 92.81 102 LYS B O 1
ATOM 2471 N N . LYS B 1 103 ? -5.414 -27.906 -4.035 1 93.81 103 LYS B N 1
ATOM 2472 C CA . LYS B 1 103 ? -6.371 -28.922 -4.473 1 93.81 103 LYS B CA 1
ATOM 2473 C C . LYS B 1 103 ? -5.875 -29.641 -5.723 1 93.81 103 LYS B C 1
ATOM 2475 O O . LYS B 1 103 ? -4.91 -29.203 -6.352 1 93.81 103 LYS B O 1
ATOM 2480 N N . LYS B 1 104 ? -6.438 -30.828 -5.926 1 91.5 104 LYS B N 1
ATOM 2481 C CA . LYS B 1 104 ? -6.215 -31.469 -7.215 1 91.5 104 LYS B CA 1
ATOM 2482 C C . LYS B 1 104 ? -6.727 -30.594 -8.359 1 91.5 104 LYS B C 1
ATOM 2484 O O . LYS B 1 104 ? -7.664 -29.828 -8.188 1 91.5 104 LYS B O 1
ATOM 2489 N N . LYS B 1 105 ? -6.031 -30.672 -9.484 1 87.56 105 LYS B N 1
ATOM 2490 C CA . LYS B 1 105 ? -6.395 -29.859 -10.648 1 87.56 105 LYS B CA 1
ATOM 2491 C C . LYS B 1 105 ? -7.879 -30 -10.969 1 87.56 105 LYS B C 1
ATOM 2493 O O . LYS B 1 105 ? -8.406 -31.109 -11.055 1 87.56 105 LYS B O 1
ATOM 2498 N N . GLY B 1 106 ? -8.562 -28.906 -11.047 1 86.31 106 GLY B N 1
ATOM 2499 C CA . GLY B 1 106 ? -9.961 -28.875 -11.453 1 86.31 106 GLY B CA 1
ATOM 2500 C C . GLY B 1 106 ? -10.922 -29.031 -10.281 1 86.31 106 GLY B C 1
ATOM 2501 O O . GLY B 1 106 ? -12.133 -28.844 -10.438 1 86.31 106 GLY B O 1
ATOM 2502 N N . GLN B 1 107 ? -10.406 -29.328 -9.164 1 92.75 107 GLN B N 1
ATOM 2503 C CA . GLN B 1 107 ? -11.266 -29.531 -7.996 1 92.75 107 GLN B CA 1
ATOM 2504 C C . GLN B 1 107 ? -11.648 -28.188 -7.363 1 92.75 107 GLN B C 1
ATOM 2506 O O . GLN B 1 107 ? -10.781 -27.359 -7.105 1 92.75 107 GLN B O 1
ATOM 2511 N N . LYS B 1 108 ? -12.867 -28.094 -7.094 1 95 108 LYS B N 1
ATOM 2512 C CA . LYS B 1 108 ? -13.367 -26.891 -6.434 1 95 108 LYS B CA 1
ATOM 2513 C C . LYS B 1 108 ? -13.203 -26.984 -4.918 1 95 108 LYS B C 1
ATOM 2515 O O . LYS B 1 108 ? -13.094 -28.078 -4.367 1 95 108 LYS B O 1
ATOM 2520 N N . LEU B 1 109 ? -13.266 -25.766 -4.32 1 97.69 109 LEU B N 1
ATOM 2521 C CA . LEU B 1 109 ? -13.219 -25.734 -2.863 1 97.69 109 LEU B CA 1
ATOM 2522 C C . LEU B 1 109 ? -14.531 -26.219 -2.264 1 97.69 109 LEU B C 1
ATOM 2524 O O . LEU B 1 109 ? -15.609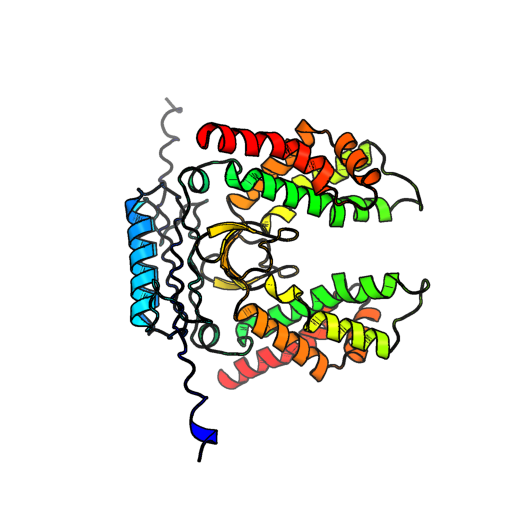 -25.906 -2.787 1 97.69 109 LEU B O 1
ATOM 2528 N N . GLY B 1 110 ? -14.43 -26.984 -1.188 1 97.38 110 GLY B N 1
ATOM 2529 C CA . GLY B 1 110 ? -15.617 -27.375 -0.448 1 97.38 110 GLY B CA 1
ATOM 2530 C C . GLY B 1 110 ? -16.141 -26.297 0.474 1 97.38 110 GLY B C 1
ATOM 2531 O O . GLY B 1 110 ? -15.453 -25.297 0.723 1 97.38 110 GLY B O 1
ATOM 2532 N N . ASP B 1 111 ? -17.359 -26.484 1.038 1 97.06 111 ASP B N 1
ATOM 2533 C CA . ASP B 1 111 ? -18.031 -25.484 1.867 1 97.06 111 ASP B CA 1
ATOM 2534 C C . ASP B 1 111 ? -17.172 -25.109 3.066 1 97.06 111 ASP B C 1
ATOM 2536 O O . ASP B 1 111 ? -17.031 -23.922 3.389 1 97.06 111 ASP B O 1
ATOM 2540 N N . SER B 1 112 ? -16.609 -26.062 3.699 1 97.62 112 SER B N 1
ATOM 2541 C CA . SER B 1 112 ? -15.805 -25.797 4.883 1 97.62 112 SER B CA 1
ATOM 2542 C C . SER B 1 112 ? -14.523 -25.047 4.527 1 97.62 112 SER B C 1
ATOM 2544 O O . SER B 1 112 ? -14.07 -24.188 5.289 1 97.62 112 SER B O 1
ATOM 2546 N N . GLU B 1 113 ? -13.945 -25.406 3.326 1 98.06 113 GLU B N 1
ATOM 2547 C CA . GLU B 1 113 ? -12.742 -24.719 2.859 1 98.06 113 GLU B CA 1
ATOM 2548 C C . GLU B 1 113 ? -13.031 -23.266 2.512 1 98.06 113 GLU B C 1
ATOM 2550 O O . GLU B 1 113 ? -12.25 -22.375 2.836 1 98.06 113 GLU B O 1
ATOM 2555 N N . ILE B 1 114 ? -14.148 -23.062 1.839 1 98.56 114 ILE B N 1
ATOM 2556 C CA . ILE B 1 114 ? -14.555 -21.719 1.469 1 98.56 114 ILE B CA 1
ATOM 2557 C C . ILE B 1 114 ? -14.742 -20.875 2.727 1 98.56 114 ILE B C 1
ATOM 2559 O O . ILE B 1 114 ? -14.289 -19.719 2.781 1 98.56 114 ILE B O 1
ATOM 2563 N N . LEU B 1 115 ? -15.422 -21.422 3.727 1 98.38 115 LEU B N 1
ATOM 2564 C CA . LEU B 1 115 ? -15.633 -20.75 5 1 98.38 115 LEU B CA 1
ATOM 2565 C C . LEU B 1 115 ? -14.297 -20.391 5.648 1 98.38 115 LEU B C 1
ATOM 2567 O O . LEU B 1 115 ? -14.102 -19.25 6.086 1 98.38 115 LEU B O 1
ATOM 2571 N N . ASP B 1 116 ? -13.398 -21.375 5.68 1 97.81 116 ASP B N 1
ATOM 2572 C CA . ASP B 1 116 ? -12.086 -21.141 6.281 1 97.81 116 ASP B CA 1
ATOM 2573 C C . ASP B 1 116 ? -11.328 -20.031 5.555 1 97.81 116 ASP B C 1
ATOM 2575 O O . ASP B 1 116 ? -10.695 -19.188 6.188 1 97.81 116 ASP B O 1
ATOM 2579 N N . VAL B 1 117 ? -11.336 -20.047 4.238 1 98.12 117 VAL B N 1
ATOM 2580 C CA . VAL B 1 117 ? -10.625 -19.094 3.402 1 98.12 117 VAL B CA 1
ATOM 2581 C C . VAL B 1 117 ? -11.156 -17.688 3.648 1 98.12 117 VAL B C 1
ATOM 2583 O O . VAL B 1 117 ? -10.391 -16.734 3.826 1 98.12 117 VAL B O 1
ATOM 2586 N N . THR B 1 118 ? -12.469 -17.531 3.643 1 98.19 118 THR B N 1
ATOM 2587 C CA . THR B 1 118 ? -13.078 -16.203 3.789 1 98.19 118 THR B CA 1
ATOM 2588 C C . THR B 1 118 ? -12.914 -15.688 5.215 1 98.19 118 THR B C 1
ATOM 2590 O O . THR B 1 118 ? -12.648 -14.5 5.422 1 98.19 118 THR B O 1
ATOM 2593 N N . GLU B 1 119 ? -13.031 -16.547 6.219 1 97.44 119 GLU B N 1
ATOM 2594 C CA . GLU B 1 119 ? -12.805 -16.172 7.613 1 97.44 119 GLU B CA 1
ATOM 2595 C C . GLU B 1 119 ? -11.367 -15.719 7.836 1 97.44 119 GLU B C 1
ATOM 2597 O O . GLU B 1 119 ? -11.117 -14.734 8.531 1 97.44 119 GLU B O 1
ATOM 2602 N N . ASN B 1 120 ? -10.5 -16.5 7.289 1 97.56 120 ASN B N 1
ATOM 2603 C CA . ASN B 1 120 ? -9.094 -16.141 7.426 1 97.56 120 ASN B CA 1
ATOM 2604 C C . ASN B 1 120 ? -8.789 -14.797 6.762 1 97.56 120 ASN B C 1
ATOM 2606 O O . ASN B 1 120 ? -8.047 -13.984 7.316 1 97.56 120 ASN B O 1
ATOM 2610 N N . LEU B 1 121 ? -9.305 -14.602 5.555 1 97.94 121 LEU B N 1
ATOM 2611 C CA . LEU B 1 121 ? -9.086 -13.336 4.855 1 97.94 121 LEU B CA 1
ATOM 2612 C C . LEU B 1 121 ? -9.57 -12.156 5.695 1 97.94 121 LEU B C 1
ATOM 2614 O O . LEU B 1 121 ? -8.852 -11.164 5.848 1 97.94 121 LEU B O 1
ATOM 2618 N N . CYS B 1 122 ? -10.766 -12.25 6.27 1 98.12 122 CYS B N 1
ATOM 2619 C CA . CYS B 1 122 ? -11.383 -11.109 6.93 1 98.12 122 CYS B CA 1
ATOM 2620 C C . CYS B 1 122 ? -10.828 -10.922 8.336 1 98.12 122 CYS B C 1
ATOM 2622 O O . CYS B 1 122 ? -10.953 -9.844 8.922 1 98.12 122 CYS B O 1
ATOM 2624 N N . ASN B 1 123 ? -10.125 -11.906 8.852 1 95.44 123 ASN B N 1
ATOM 2625 C CA . ASN B 1 123 ? -9.578 -11.812 10.203 1 95.44 123 ASN B CA 1
ATOM 2626 C C . ASN B 1 123 ? -8.086 -11.5 10.18 1 95.44 123 ASN B C 1
ATOM 2628 O O . ASN B 1 123 ? -7.527 -11.062 11.188 1 95.44 123 ASN B O 1
ATOM 2632 N N . ASN B 1 124 ? -7.551 -11.703 8.93 1 85.06 124 ASN B N 1
ATOM 2633 C CA . ASN B 1 124 ? -6.109 -11.508 8.844 1 85.06 124 ASN B CA 1
ATOM 2634 C C . ASN B 1 124 ? -5.762 -10.156 8.219 1 85.06 124 ASN B C 1
ATOM 2636 O O . ASN B 1 124 ? -6.656 -9.406 7.816 1 85.06 124 ASN B O 1
ATOM 2640 N N . GLY B 1 125 ? -4.691 -9.797 7.984 1 78.94 125 GLY B N 1
ATOM 2641 C CA . GLY B 1 125 ?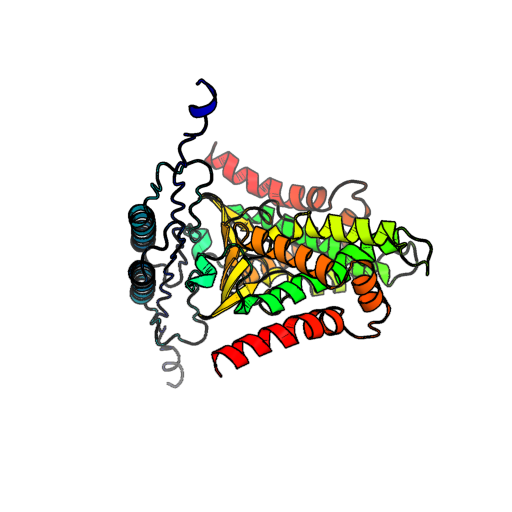 -4.172 -8.438 8.062 1 78.94 125 GLY B CA 1
ATOM 2642 C C . GLY B 1 125 ? -4.047 -7.77 6.703 1 78.94 125 GLY B C 1
ATOM 2643 O O . GLY B 1 125 ? -3.43 -6.711 6.582 1 78.94 125 GLY B O 1
ATOM 2644 N N . PHE B 1 126 ? -4.797 -8.266 5.602 1 93.31 126 PHE B N 1
ATOM 2645 C CA . PHE B 1 126 ? -4.641 -7.531 4.352 1 93.31 126 PHE B CA 1
ATOM 2646 C C . PHE B 1 126 ? -5.074 -6.082 4.52 1 93.31 126 PHE B C 1
ATOM 2648 O O . PHE B 1 126 ? -4.551 -5.188 3.848 1 93.31 126 PHE B O 1
ATOM 2655 N N . HIS B 1 127 ? -5.926 -5.801 5.449 1 96.12 127 HIS B N 1
ATOM 2656 C CA . HIS B 1 127 ? -6.582 -4.512 5.633 1 96.12 127 HIS B CA 1
ATOM 2657 C C . HIS B 1 127 ? -5.625 -3.482 6.223 1 96.12 127 HIS B C 1
ATOM 2659 O O . HIS B 1 127 ? -5.871 -2.277 6.137 1 96.12 127 HIS B O 1
ATOM 2665 N N . ARG B 1 128 ? -4.539 -3.902 6.762 1 95.12 128 ARG B N 1
ATOM 2666 C CA . ARG B 1 128 ? -3.611 -3.01 7.445 1 95.12 128 ARG B CA 1
ATOM 2667 C C . ARG B 1 128 ? -2.869 -2.123 6.453 1 95.12 128 ARG B C 1
ATOM 2669 O O . ARG B 1 128 ? -2.311 -1.092 6.832 1 95.12 128 ARG B O 1
ATOM 2676 N N . GLN B 1 129 ? -2.93 -2.512 5.191 1 95.38 129 GLN B N 1
ATOM 2677 C CA . GLN B 1 129 ? -2.158 -1.777 4.195 1 95.38 129 GLN B CA 1
ATOM 2678 C C . GLN B 1 129 ? -3.039 -0.788 3.436 1 95.38 129 GLN B C 1
ATOM 2680 O O . GLN B 1 129 ? -2.568 -0.098 2.529 1 95.38 129 GLN B O 1
ATOM 2685 N N . TYR B 1 130 ? -4.312 -0.764 3.799 1 97.94 130 TYR B N 1
ATOM 2686 C CA . TYR B 1 130 ? -5.234 0.184 3.188 1 97.94 130 TYR B CA 1
ATOM 2687 C C . TYR B 1 130 ? -5.387 1.432 4.051 1 97.94 130 TYR B C 1
ATOM 2689 O O . TYR B 1 130 ? -5.094 1.405 5.246 1 97.94 130 TYR B O 1
ATOM 2697 N N . GLY B 1 131 ? -5.867 2.496 3.424 1 98.06 131 GLY B N 1
ATOM 2698 C CA . GLY B 1 131 ? -6.066 3.746 4.141 1 98.06 131 GLY B CA 1
ATOM 2699 C C . GLY B 1 131 ? -6.746 4.812 3.301 1 98.06 131 GLY B C 1
ATOM 2700 O O . GLY B 1 131 ? -7.129 4.559 2.156 1 98.06 131 GLY B O 1
ATOM 2701 N N . LEU B 1 132 ? -6.961 5.957 3.951 1 98.5 132 LEU B N 1
ATOM 2702 C CA . LEU B 1 132 ? -7.5 7.129 3.275 1 98.5 132 LEU B CA 1
ATOM 2703 C C . LEU B 1 132 ? -6.379 8 2.715 1 98.5 132 LEU B C 1
ATOM 2705 O O . LEU B 1 132 ? -5.484 8.414 3.455 1 98.5 132 LEU B O 1
ATOM 2709 N N . LYS B 1 133 ? -6.473 8.258 1.429 1 98.19 133 LYS B N 1
ATOM 2710 C CA . LYS B 1 133 ? -5.43 9.016 0.742 1 98.19 133 LYS B CA 1
ATOM 2711 C C . LYS B 1 133 ? -5.988 10.297 0.135 1 98.19 133 LYS B C 1
ATOM 2713 O O . LYS B 1 133 ? -7.078 10.297 -0.445 1 98.19 133 LYS B O 1
ATOM 2718 N N . ASN B 1 134 ? -5.273 11.398 0.409 1 95.88 134 ASN B N 1
ATOM 2719 C CA . ASN B 1 134 ? -5.57 12.625 -0.317 1 95.88 134 ASN B CA 1
ATOM 2720 C C . ASN B 1 134 ? -4.852 12.672 -1.661 1 95.88 134 ASN B C 1
ATOM 2722 O O . ASN B 1 134 ? -3.623 12.766 -1.711 1 95.88 134 ASN B O 1
ATOM 2726 N N . VAL B 1 135 ? -5.578 12.492 -2.707 1 95.56 135 VAL B N 1
ATOM 2727 C CA . VAL B 1 135 ? -5.059 12.562 -4.07 1 95.56 135 VAL B CA 1
ATOM 2728 C C . VAL B 1 135 ? -5.574 13.82 -4.762 1 95.56 135 VAL B C 1
ATOM 2730 O O . VAL B 1 135 ? -6.746 13.898 -5.133 1 95.56 135 VAL B O 1
ATOM 2733 N N . LYS B 1 136 ? -4.66 14.781 -4.883 1 88.25 136 LYS B N 1
ATOM 2734 C CA . LYS B 1 136 ? -5.008 16.047 -5.527 1 88.25 136 LYS B CA 1
ATOM 2735 C C . LYS B 1 136 ? -6.223 16.688 -4.867 1 88.25 136 LYS B C 1
ATOM 2737 O O . LYS B 1 136 ? -7.152 17.125 -5.547 1 88.25 136 LYS B O 1
ATOM 2742 N N . GLY B 1 137 ? -6.297 16.562 -3.578 1 89.06 137 GLY B N 1
ATOM 2743 C CA . GLY B 1 137 ? -7.312 17.266 -2.814 1 89.06 137 GLY B CA 1
ATOM 2744 C C . GLY B 1 137 ? -8.562 16.438 -2.57 1 89.06 137 GLY B C 1
ATOM 2745 O O . GLY B 1 137 ? -9.492 16.891 -1.901 1 89.06 137 GLY B O 1
ATOM 2746 N N . LYS B 1 138 ? -8.562 15.211 -3.086 1 94.5 138 LYS B N 1
ATOM 2747 C CA . LYS B 1 138 ? -9.734 14.344 -2.924 1 94.5 138 LYS B CA 1
ATOM 2748 C C . LYS B 1 138 ? -9.398 13.117 -2.084 1 94.5 138 LYS B C 1
ATOM 2750 O O . LYS B 1 138 ? -8.383 12.453 -2.318 1 94.5 138 LYS B O 1
ATOM 2755 N N . ASN B 1 139 ? -10.32 12.914 -1.112 1 96.94 139 ASN B N 1
ATOM 2756 C CA . ASN B 1 139 ? -10.156 11.711 -0.295 1 96.94 139 ASN B CA 1
ATOM 2757 C C . ASN B 1 139 ? -10.594 10.461 -1.045 1 96.94 139 ASN B C 1
ATOM 2759 O O . ASN B 1 139 ? -11.711 10.406 -1.572 1 96.94 139 ASN B O 1
ATOM 2763 N N . VAL B 1 140 ? -9.727 9.5 -1.069 1 98.12 140 VAL B N 1
ATOM 2764 C CA . VAL B 1 140 ? -10.062 8.211 -1.674 1 98.12 140 VAL B CA 1
ATOM 2765 C C . VAL B 1 140 ? -9.531 7.074 -0.803 1 98.12 140 VAL B C 1
ATOM 2767 O O . VAL B 1 140 ? -8.508 7.223 -0.14 1 98.12 140 VAL B O 1
ATOM 2770 N N . LEU B 1 141 ? -10.273 6.008 -0.725 1 98.44 141 LEU B N 1
ATOM 2771 C CA . LEU B 1 141 ? -9.688 4.793 -0.168 1 98.44 141 LEU B CA 1
ATOM 2772 C C . LEU B 1 141 ? -8.609 4.238 -1.086 1 98.44 141 LEU B C 1
ATOM 2774 O O . LEU B 1 141 ? -8.773 4.215 -2.307 1 98.44 141 LEU B O 1
ATOM 2778 N N . SER B 1 142 ? -7.504 3.822 -0.451 1 98.38 142 SER B N 1
ATOM 2779 C CA . SER B 1 142 ? -6.371 3.398 -1.271 1 98.38 142 SER B CA 1
ATOM 2780 C C . SER B 1 142 ? -5.734 2.127 -0.721 1 98.38 142 SER B C 1
ATOM 2782 O O . SER B 1 142 ? -5.711 1.915 0.493 1 98.38 142 SER B O 1
ATOM 2784 N N . GLY B 1 143 ? -5.137 1.345 -1.617 1 97.25 143 GLY B N 1
ATOM 2785 C CA . GLY B 1 143 ? -4.488 0.068 -1.363 1 97.25 143 GLY B CA 1
ATOM 2786 C C . GLY B 1 143 ? -4.492 -0.854 -2.568 1 97.25 143 GLY B C 1
ATOM 2787 O O . GLY B 1 143 ? -5.094 -0.536 -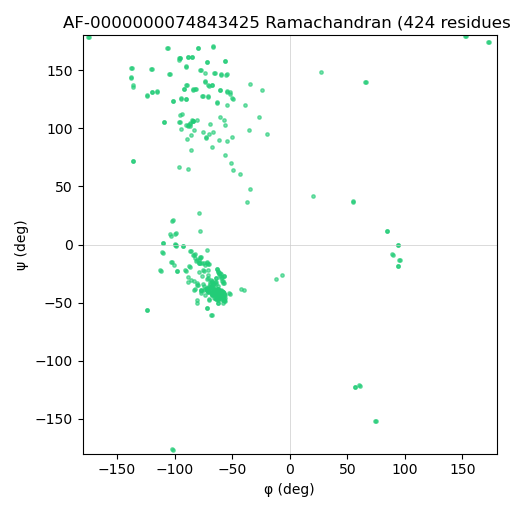3.598 1 97.25 143 GLY B O 1
ATOM 2788 N N . GLU B 1 144 ? -3.938 -1.945 -2.406 1 95.25 144 GLU B N 1
ATOM 2789 C CA . GLU B 1 144 ? -3.777 -2.881 -3.516 1 95.25 144 GLU B CA 1
ATOM 2790 C C . GLU B 1 144 ? -5.117 -3.18 -4.184 1 95.25 144 GLU B C 1
ATOM 2792 O O . GLU B 1 144 ? -6.113 -3.436 -3.506 1 95.25 144 GLU B O 1
ATOM 2797 N N . GLY B 1 145 ? -5.086 -3.086 -5.523 1 95.19 145 GLY B N 1
ATOM 2798 C CA . GLY B 1 145 ? -6.273 -3.455 -6.281 1 95.19 145 GLY B CA 1
ATOM 2799 C C . GLY B 1 145 ? -7.172 -2.273 -6.59 1 95.19 145 GLY B C 1
ATOM 2800 O O . GLY B 1 145 ? -8.062 -2.371 -7.438 1 95.19 145 GLY B O 1
ATOM 2801 N N . LEU B 1 146 ? -7.016 -1.197 -5.871 1 97.19 146 LEU B N 1
ATOM 2802 C CA . LEU B 1 146 ? -7.848 -0.02 -6.094 1 97.19 146 LEU B CA 1
ATOM 2803 C C . LEU B 1 146 ? -7.211 0.913 -7.117 1 97.19 146 LEU B C 1
ATOM 2805 O O . LEU B 1 146 ? -5.984 0.963 -7.238 1 97.19 146 LEU B O 1
ATOM 2809 N N . GLU B 1 147 ? -8 1.649 -7.781 1 93.94 147 GLU B N 1
ATOM 2810 C CA . GLU B 1 147 ? -7.547 2.537 -8.844 1 93.94 147 GLU B CA 1
ATOM 2811 C C . GLU B 1 147 ? -6.625 3.625 -8.305 1 93.94 147 GLU B C 1
ATOM 2813 O O . GLU B 1 147 ? -5.703 4.066 -8.992 1 93.94 147 GLU B O 1
ATOM 2818 N N . SER B 1 148 ? -6.773 4.023 -7.082 1 95.62 148 SER B N 1
ATOM 2819 C CA . SER B 1 148 ? -6.035 5.129 -6.477 1 95.62 148 SER B CA 1
ATOM 2820 C C . SER B 1 148 ? -4.668 4.672 -5.977 1 95.62 148 SER B C 1
ATOM 2822 O O . SER B 1 148 ? -3.834 5.496 -5.598 1 95.62 148 SER B O 1
ATOM 2824 N N . ALA B 1 149 ? -4.48 3.4 -6.008 1 95.81 149 ALA B N 1
ATOM 2825 C CA . ALA B 1 149 ? -3.291 2.834 -5.379 1 95.81 149 ALA B CA 1
ATOM 2826 C C . ALA B 1 149 ? -2.02 3.438 -5.973 1 95.81 149 ALA B C 1
ATOM 2828 O O . ALA B 1 149 ? -1.075 3.752 -5.242 1 95.81 149 ALA B O 1
ATOM 2829 N N . ASP B 1 150 ? -2.053 3.779 -7.305 1 95.38 150 ASP B N 1
ATOM 2830 C CA . ASP B 1 150 ? -0.832 4.191 -7.992 1 95.38 150 ASP B CA 1
ATOM 2831 C C . ASP B 1 150 ? -0.736 5.711 -8.078 1 95.38 150 ASP B C 1
ATOM 2833 O O . ASP B 1 150 ? 0.236 6.25 -8.609 1 95.38 150 ASP B O 1
ATOM 2837 N N . GLU B 1 151 ? -1.72 6.348 -7.574 1 95.38 151 GLU B N 1
ATOM 2838 C CA . GLU B 1 151 ? -1.69 7.809 -7.574 1 95.38 151 GLU B CA 1
ATOM 2839 C C . GLU B 1 151 ? -0.904 8.344 -6.383 1 95.38 151 GLU B C 1
ATOM 2841 O O . GLU B 1 151 ? -1.105 7.898 -5.25 1 95.38 151 GLU B O 1
ATOM 2846 N N . PRO B 1 152 ? -0.028 9.273 -6.648 1 95.75 152 PRO B N 1
ATOM 2847 C CA . PRO B 1 152 ? 0.685 9.867 -5.512 1 95.75 152 PRO B CA 1
ATOM 2848 C C . PRO B 1 152 ? -0.237 10.641 -4.574 1 95.75 152 PRO B C 1
ATOM 2850 O O . PRO B 1 152 ? -1.232 11.219 -5.02 1 95.75 152 PRO B O 1
ATOM 2853 N N . GLY B 1 153 ? 0.127 10.617 -3.314 1 95.88 153 GLY B N 1
ATOM 2854 C CA . GLY B 1 153 ? -0.675 11.336 -2.338 1 95.88 153 GLY B CA 1
ATOM 2855 C C . GLY B 1 153 ? -0.246 11.078 -0.906 1 95.88 153 GLY B C 1
ATOM 2856 O O . GLY B 1 153 ? 0.678 10.297 -0.662 1 95.88 153 GLY B O 1
ATOM 2857 N N . MET B 1 154 ? -0.864 11.797 0.021 1 95.62 154 MET B N 1
ATOM 2858 C CA . MET B 1 154 ? -0.671 11.586 1.452 1 95.62 154 MET B CA 1
ATOM 2859 C C . MET B 1 154 ? -1.751 10.664 2.016 1 95.62 154 MET B C 1
ATOM 2861 O O . MET B 1 154 ? -2.943 10.953 1.896 1 95.62 154 MET B O 1
ATOM 2865 N N . MET B 1 155 ? -1.261 9.562 2.68 1 97.75 155 MET B N 1
ATOM 2866 C CA . MET B 1 155 ? -2.215 8.531 3.076 1 97.75 155 MET B CA 1
ATOM 2867 C C . MET B 1 155 ? -2.143 8.273 4.578 1 97.75 155 MET B C 1
ATOM 2869 O O . MET B 1 155 ? -1.053 8.133 5.137 1 97.75 155 MET B O 1
ATOM 2873 N N . GLU B 1 156 ? -3.266 8.32 5.191 1 96.31 156 GLU B N 1
ATOM 2874 C CA . GLU B 1 156 ? -3.412 7.738 6.52 1 96.31 156 GLU B CA 1
ATOM 2875 C C . GLU B 1 156 ? -3.695 6.242 6.438 1 96.31 156 GLU B C 1
ATOM 2877 O O . GLU B 1 156 ? -4.801 5.836 6.078 1 96.31 156 GLU B O 1
ATOM 2882 N N . ALA B 1 157 ? -2.742 5.402 6.762 1 97.19 157 ALA B N 1
ATOM 2883 C CA . ALA B 1 157 ? -2.877 3.959 6.59 1 97.19 157 ALA B CA 1
ATOM 2884 C C . ALA B 1 157 ? -3.105 3.266 7.93 1 97.19 157 ALA B C 1
ATOM 2886 O O . ALA B 1 157 ? -2.498 3.633 8.938 1 97.19 157 ALA B O 1
ATOM 2887 N N . GLY B 1 158 ? -3.881 2.197 7.906 1 95.19 158 GLY B N 1
ATOM 2888 C CA . GLY B 1 158 ? -4.141 1.409 9.102 1 95.19 158 GLY B CA 1
ATOM 2889 C C . GLY B 1 158 ? -5.113 2.076 10.055 1 95.19 158 GLY B C 1
ATOM 2890 O O . GLY B 1 158 ? -6.062 2.732 9.625 1 95.19 158 GLY B O 1
ATOM 2891 N N . GLY B 1 159 ? -4.965 1.755 11.336 1 90.75 159 GLY B N 1
ATOM 2892 C CA . GLY B 1 159 ? -5.836 2.338 12.336 1 90.75 159 GLY B CA 1
ATOM 2893 C C . GLY B 1 159 ? -7.309 2.086 12.07 1 90.75 159 GLY B C 1
ATOM 2894 O O . GLY B 1 159 ? -7.727 0.939 11.898 1 90.75 159 GLY B O 1
ATOM 2895 N N . ARG B 1 160 ? -8.047 3.146 11.969 1 92.88 160 ARG B N 1
ATOM 2896 C CA . ARG B 1 160 ? -9.492 3.02 11.805 1 92.88 160 ARG B CA 1
ATOM 2897 C C . ARG B 1 160 ? -9.836 2.43 10.445 1 92.88 160 ARG B C 1
ATOM 2899 O O . ARG B 1 160 ? -10.844 1.736 10.305 1 92.88 160 ARG B O 1
ATOM 2906 N N . TRP B 1 161 ? -9.031 2.701 9.516 1 97.12 161 TRP B N 1
ATOM 2907 C CA . TRP B 1 161 ? -9.32 2.225 8.164 1 97.12 161 TRP B CA 1
ATOM 2908 C C . TRP B 1 161 ? -9.156 0.71 8.078 1 97.12 161 TRP B C 1
ATOM 2910 O O . TRP B 1 161 ? -9.914 0.041 7.371 1 97.12 161 TRP B O 1
ATOM 2920 N N . GLN B 1 162 ? -8.156 0.217 8.797 1 96.38 162 GLN B N 1
ATOM 2921 C CA . GLN B 1 162 ? -8.023 -1.23 8.922 1 96.38 162 GLN B CA 1
ATOM 2922 C C . GLN B 1 162 ? -9.281 -1.854 9.516 1 96.38 162 GLN B C 1
ATOM 2924 O O . GLN B 1 162 ? -9.805 -2.836 8.984 1 96.38 162 GLN B O 1
ATOM 2929 N N . ALA B 1 163 ? -9.719 -1.295 10.609 1 95.69 163 ALA B N 1
ATOM 2930 C CA . ALA B 1 163 ? -10.883 -1.829 11.312 1 95.69 163 ALA B CA 1
ATOM 2931 C C . ALA B 1 163 ? -12.133 -1.736 10.445 1 95.69 163 ALA B C 1
ATOM 2933 O O . ALA B 1 163 ? -12.922 -2.68 10.383 1 95.69 163 ALA B O 1
ATOM 2934 N N . ARG B 1 164 ? -12.289 -0.625 9.805 1 97.62 164 ARG B N 1
ATOM 2935 C CA . ARG B 1 164 ? -13.453 -0.375 8.961 1 97.62 164 ARG B CA 1
ATOM 2936 C C . ARG B 1 164 ? -13.492 -1.351 7.789 1 97.62 164 ARG B C 1
ATOM 2938 O O . ARG B 1 164 ? -14.555 -1.888 7.457 1 97.62 164 ARG B O 1
ATOM 2945 N N . LEU B 1 165 ? -12.359 -1.589 7.219 1 98.38 165 LEU B N 1
ATOM 2946 C CA . LEU B 1 165 ? -12.297 -2.508 6.09 1 98.38 165 LEU B CA 1
ATOM 2947 C C . LEU B 1 165 ? -12.523 -3.947 6.543 1 98.38 165 LEU B C 1
ATOM 2949 O O . LEU B 1 165 ? -13.164 -4.73 5.844 1 98.38 165 LEU B O 1
ATOM 2953 N N . GLN B 1 166 ? -11.969 -4.293 7.68 1 97.94 166 GLN B N 1
ATOM 2954 C CA . GLN B 1 166 ? -12.195 -5.613 8.258 1 97.94 166 GLN B CA 1
ATOM 2955 C C . GLN B 1 166 ? -13.68 -5.863 8.492 1 97.94 166 GLN B C 1
ATOM 2957 O O . GLN B 1 166 ? -14.195 -6.93 8.156 1 97.94 166 GLN B O 1
ATOM 2962 N N . ASN B 1 167 ? -14.312 -4.887 9.031 1 97.62 167 ASN B N 1
ATOM 2963 C CA . ASN B 1 167 ? -15.742 -4.996 9.289 1 97.62 167 ASN B CA 1
ATOM 2964 C C . ASN B 1 167 ? -16.531 -5.113 7.988 1 97.62 167 ASN B C 1
ATOM 2966 O O . ASN B 1 167 ? -17.5 -5.879 7.91 1 97.62 167 ASN B O 1
ATOM 2970 N N . LEU B 1 168 ? -16.156 -4.344 7.043 1 98.19 168 LEU B N 1
ATOM 2971 C CA . LEU B 1 168 ? -16.828 -4.406 5.75 1 98.19 168 LEU B CA 1
ATOM 2972 C C . LEU B 1 168 ? -16.672 -5.789 5.125 1 98.19 168 LEU B C 1
ATOM 2974 O O . LEU B 1 168 ? -17.625 -6.312 4.523 1 98.19 168 LEU B O 1
ATOM 2978 N N . CYS B 1 169 ? -15.516 -6.344 5.262 1 98.62 169 CYS B N 1
ATOM 2979 C CA . CYS B 1 169 ? -15.266 -7.695 4.773 1 98.62 169 CYS B CA 1
ATOM 2980 C C . CYS B 1 169 ? -16.25 -8.688 5.391 1 98.62 169 CYS B C 1
ATOM 2982 O O . CYS B 1 169 ? -16.859 -9.477 4.676 1 98.62 169 CYS B O 1
ATOM 2984 N N . LYS B 1 170 ? -16.406 -8.602 6.652 1 98 170 LYS B N 1
ATOM 2985 C CA . LYS B 1 170 ? -17.312 -9.484 7.367 1 98 170 LYS B CA 1
ATOM 2986 C C . LYS B 1 170 ? -18.766 -9.242 6.945 1 98 170 LYS B C 1
ATOM 2988 O O . LYS B 1 170 ? -19.547 -10.188 6.809 1 98 170 LYS B O 1
ATOM 2993 N N . GLU B 1 171 ? -19.094 -8.008 6.77 1 97.25 171 GLU B N 1
ATOM 2994 C CA . GLU B 1 171 ? -20.438 -7.656 6.309 1 97.25 171 GLU B CA 1
ATOM 2995 C C . GLU B 1 171 ? -20.734 -8.289 4.953 1 97.25 171 GLU B C 1
ATOM 2997 O O . GLU B 1 171 ? -21.828 -8.812 4.738 1 97.25 171 GLU B O 1
ATOM 3002 N N . LEU B 1 172 ? -19.812 -8.242 4.07 1 97.94 172 LEU B N 1
ATOM 3003 C CA . LEU B 1 172 ? -20 -8.805 2.738 1 97.94 172 LEU B CA 1
ATOM 3004 C C . LEU B 1 172 ? -20.219 -10.312 2.809 1 97.94 172 LEU B C 1
ATOM 3006 O O . LEU B 1 172 ? -21.094 -10.852 2.119 1 97.94 172 LEU B O 1
ATOM 3010 N N . ILE B 1 173 ? -19.453 -10.953 3.678 1 98.25 173 ILE B N 1
ATOM 3011 C CA . ILE B 1 173 ? -19.578 -12.398 3.832 1 98.25 173 ILE B CA 1
ATOM 3012 C C . ILE B 1 173 ? -20.938 -12.742 4.418 1 98.25 173 ILE B C 1
ATOM 3014 O O . ILE B 1 173 ? -21.578 -13.719 4.004 1 98.25 173 ILE B O 1
ATOM 3018 N N . GLU B 1 174 ? -21.297 -11.938 5.387 1 97.19 174 GLU B N 1
ATOM 3019 C CA . GLU B 1 174 ? -22.594 -12.172 6.016 1 97.19 174 GLU B CA 1
ATOM 3020 C C . GLU B 1 174 ? -23.719 -11.969 5.016 1 97.19 174 GLU B C 1
ATOM 3022 O O . GLU B 1 174 ? -24.672 -12.758 4.98 1 97.19 174 GLU B O 1
ATOM 3027 N N . GLU B 1 175 ? -23.688 -10.977 4.23 1 96.44 175 GLU B N 1
ATOM 3028 C CA . GLU B 1 175 ? -24.75 -10.602 3.311 1 96.44 175 GLU B CA 1
ATOM 3029 C C . GLU B 1 175 ? -24.844 -11.594 2.15 1 96.44 175 GLU B C 1
ATOM 3031 O O . GLU B 1 175 ? -25.953 -11.977 1.746 1 96.44 175 GLU B O 1
ATOM 3036 N N . TYR B 1 176 ? -23.734 -12.023 1.627 1 97.62 176 TYR B N 1
ATOM 3037 C CA . TYR B 1 176 ? -23.75 -12.789 0.385 1 97.62 176 TYR B CA 1
ATOM 3038 C C . TYR B 1 176 ? -23.375 -14.242 0.629 1 97.62 176 TYR B C 1
ATOM 3040 O O . TYR B 1 176 ? -23.359 -15.055 -0.298 1 97.62 176 TYR B O 1
ATOM 3048 N N . GLU B 1 177 ? -22.953 -14.539 1.872 1 98.12 177 GLU B N 1
ATOM 3049 C CA . GLU B 1 177 ? -22.547 -15.883 2.264 1 98.12 177 GLU B CA 1
ATOM 3050 C C . GLU B 1 177 ? -21.281 -16.312 1.528 1 98.12 177 GLU B C 1
ATOM 3052 O O . GLU B 1 177 ? -21.109 -16.016 0.342 1 98.12 177 GLU B O 1
ATOM 3057 N N . GLU B 1 178 ? -20.406 -16.953 2.186 1 98.25 178 GLU B N 1
ATOM 3058 C CA . GLU B 1 178 ? -19.094 -17.312 1.642 1 98.25 178 GLU B CA 1
ATOM 3059 C C . GLU B 1 178 ? -19.234 -18.188 0.398 1 98.25 178 GLU B C 1
ATOM 3061 O O . GLU B 1 178 ? -18.469 -18.047 -0.557 1 98.25 178 GLU B O 1
ATOM 3066 N N . ASP B 1 179 ? -20.188 -19.156 0.383 1 98.06 179 ASP B N 1
ATOM 3067 C CA . ASP B 1 179 ? -20.375 -20.016 -0.783 1 98.06 179 ASP B CA 1
ATOM 3068 C C . ASP B 1 179 ? -20.922 -19.234 -1.965 1 98.06 179 ASP B C 1
ATOM 3070 O O . ASP B 1 179 ? -20.594 -19.5 -3.117 1 98.06 179 ASP B O 1
ATOM 3074 N N . GLY B 1 180 ? -21.797 -18.281 -1.688 1 98.31 180 GLY B N 1
ATOM 3075 C CA . GLY B 1 180 ? -22.297 -17.406 -2.738 1 98.31 180 GLY B CA 1
ATOM 3076 C C . GLY B 1 180 ? -21.219 -16.594 -3.414 1 98.31 180 GLY B C 1
ATOM 3077 O O . GLY B 1 180 ? -21.203 -16.484 -4.641 1 98.31 180 GLY B O 1
ATOM 3078 N N . ILE B 1 181 ? -20.344 -16.078 -2.643 1 98.56 181 ILE B N 1
ATOM 3079 C CA . ILE B 1 181 ? -19.25 -15.273 -3.174 1 98.56 181 ILE B CA 1
ATOM 3080 C C . ILE B 1 181 ? -18.312 -16.156 -3.99 1 98.56 181 ILE B C 1
ATOM 3082 O O . ILE B 1 181 ? -17.828 -15.75 -5.055 1 98.56 181 ILE B O 1
ATOM 3086 N N . TYR B 1 182 ? -18.016 -17.344 -3.49 1 98.69 182 TYR B N 1
ATOM 3087 C CA . TYR B 1 182 ? -17.156 -18.266 -4.23 1 98.69 182 TYR B CA 1
ATOM 3088 C C . TYR B 1 182 ? -17.797 -18.656 -5.559 1 98.69 182 TYR B C 1
ATOM 3090 O O . TYR B 1 182 ? -17.109 -18.828 -6.562 1 98.69 182 TYR B O 1
ATOM 3098 N N . GLU B 1 183 ? -19.109 -18.859 -5.574 1 98.06 183 GLU B N 1
ATOM 3099 C CA . GLU B 1 183 ? -19.828 -19.141 -6.816 1 98.06 183 GLU B CA 1
ATOM 3100 C C . GLU B 1 183 ? -19.688 -17.984 -7.805 1 98.06 183 GLU B C 1
ATOM 3102 O O . GLU B 1 183 ? -19.453 -18.203 -8.992 1 98.06 183 GLU B O 1
ATOM 3107 N N . MET B 1 184 ? -19.828 -16.766 -7.297 1 98.06 184 MET B N 1
ATOM 3108 C CA . MET B 1 184 ? -19.609 -15.602 -8.156 1 98.06 184 MET B CA 1
ATOM 3109 C C . MET B 1 184 ? -18.203 -15.602 -8.75 1 98.06 184 MET B C 1
ATOM 3111 O O . MET B 1 184 ? -18.031 -15.266 -9.922 1 98.06 184 MET B O 1
ATOM 3115 N N . TYR B 1 185 ? -17.297 -15.938 -7.98 1 98.31 185 TYR B N 1
ATOM 3116 C CA . TYR B 1 185 ? -15.898 -15.984 -8.383 1 98.31 185 TYR B CA 1
ATOM 3117 C C . TYR B 1 185 ? -15.68 -17.031 -9.469 1 98.31 185 TYR B C 1
ATOM 3119 O O . TYR B 1 185 ? -15.023 -16.766 -10.477 1 98.31 185 TYR B O 1
ATOM 3127 N N . THR B 1 186 ? -16.25 -18.266 -9.266 1 97 186 THR B N 1
ATOM 3128 C CA . THR B 1 186 ? -16 -19.359 -10.195 1 97 186 THR B CA 1
ATOM 3129 C C . THR B 1 186 ? -16.781 -19.156 -11.484 1 97 186 THR B C 1
ATOM 3131 O O . THR B 1 186 ? -16.375 -19.625 -12.547 1 97 186 THR B O 1
ATOM 3134 N N . GLU B 1 187 ? -17.828 -18.406 -11.445 1 96.56 187 GLU B N 1
ATOM 3135 C CA . GLU B 1 187 ? -18.719 -18.266 -12.594 1 96.56 187 GLU B CA 1
ATOM 3136 C C . GLU B 1 187 ? -18.484 -16.938 -13.312 1 96.56 187 GLU B C 1
ATOM 3138 O O . GLU B 1 187 ? -19.141 -16.641 -14.312 1 96.56 187 GLU B O 1
ATOM 3143 N N . ARG B 1 188 ? -17.484 -16.219 -12.93 1 94.88 188 ARG B N 1
ATOM 3144 C CA . ARG B 1 188 ? -17.328 -14.844 -13.375 1 94.88 188 ARG B CA 1
ATOM 3145 C C . ARG B 1 188 ? -16.812 -14.789 -14.812 1 94.88 188 ARG B C 1
ATOM 3147 O O . ARG B 1 188 ? -16.828 -13.734 -15.445 1 94.88 188 ARG B O 1
ATOM 3154 N N . GLY B 1 189 ? -16.391 -15.898 -15.328 1 93.88 189 GLY B N 1
ATOM 3155 C CA . GLY B 1 189 ? -15.844 -15.898 -16.672 1 93.88 189 GLY B CA 1
ATOM 3156 C C . GLY B 1 189 ? -14.625 -15.016 -16.828 1 93.88 189 GLY B C 1
ATOM 3157 O O . GLY B 1 189 ? -13.664 -15.141 -16.062 1 93.88 189 GLY B O 1
ATOM 3158 N N . GLU B 1 190 ? -14.742 -14.055 -17.734 1 94.31 190 GLU B N 1
ATOM 3159 C CA . GLU B 1 190 ? -13.594 -13.203 -18.016 1 94.31 190 GLU B CA 1
ATOM 3160 C C . GLU B 1 190 ? -13.625 -11.938 -17.156 1 94.31 190 GLU B C 1
ATOM 3162 O O . GLU B 1 190 ? -12.695 -11.125 -17.203 1 94.31 190 GLU B O 1
ATOM 3167 N N . HIS B 1 191 ? -14.648 -11.836 -16.359 1 93.69 191 HIS B N 1
ATOM 3168 C CA . HIS B 1 191 ? -14.82 -10.625 -15.57 1 93.69 191 HIS B CA 1
ATOM 3169 C C . HIS B 1 191 ? -14.094 -10.734 -14.234 1 93.69 191 HIS B C 1
ATOM 3171 O O . HIS B 1 191 ? -13.758 -11.836 -13.789 1 93.69 191 HIS B O 1
ATOM 3177 N N . LYS B 1 192 ? -13.883 -9.531 -13.672 1 96.56 192 LYS B N 1
ATOM 3178 C CA . LYS B 1 192 ? -13.391 -9.5 -12.297 1 96.56 192 LYS B CA 1
ATOM 3179 C C . LYS B 1 192 ? -14.516 -9.789 -11.305 1 96.56 192 LYS B C 1
ATOM 3181 O O . LYS B 1 192 ? -15.672 -9.43 -11.539 1 96.56 192 LYS B O 1
ATOM 3186 N N . LEU B 1 193 ? -14.164 -10.367 -10.203 1 98.25 193 LEU B N 1
ATOM 3187 C CA . LEU B 1 193 ? -15.133 -10.695 -9.156 1 98.25 193 LEU B CA 1
ATOM 3188 C C . LEU B 1 193 ? -15.852 -9.438 -8.672 1 98.25 193 LEU B C 1
ATOM 3190 O O . LEU B 1 193 ? -17 -9.508 -8.234 1 98.25 193 LEU B O 1
ATOM 3194 N N . GLU B 1 194 ? -15.172 -8.266 -8.688 1 97.56 194 GLU B N 1
ATOM 3195 C CA . GLU B 1 194 ? -15.789 -7.035 -8.211 1 97.56 194 GLU B CA 1
ATOM 3196 C C . GLU B 1 194 ? -17.078 -6.738 -8.969 1 97.56 194 GLU B C 1
ATOM 3198 O O . GLU B 1 194 ? -18 -6.117 -8.422 1 97.56 194 GLU B O 1
ATOM 3203 N N . LEU B 1 195 ? -17.188 -7.211 -10.234 1 96.75 195 LEU B N 1
ATOM 3204 C CA . LEU B 1 195 ? -18.375 -6.906 -11.008 1 96.75 195 LEU B CA 1
ATOM 3205 C C . LEU B 1 195 ? -19.609 -7.594 -10.414 1 96.75 195 LEU B C 1
ATOM 3207 O O . LEU B 1 195 ? -20.547 -6.926 -10 1 96.75 195 LEU B O 1
ATOM 3211 N N . PRO B 1 196 ? -19.656 -8.922 -10.32 1 96.75 196 PRO B N 1
ATOM 3212 C CA . PRO B 1 196 ? -20.844 -9.531 -9.734 1 96.75 196 PRO B CA 1
ATOM 3213 C C . PRO B 1 196 ? -21.016 -9.203 -8.258 1 96.75 196 PRO B C 1
ATOM 3215 O O . PRO B 1 196 ? -22.141 -9.047 -7.777 1 96.75 196 PRO B O 1
ATOM 3218 N N . LEU B 1 197 ? -20.062 -9.055 -7.48 1 97.44 197 LEU B N 1
ATOM 3219 C CA . LEU B 1 197 ? -20.156 -8.852 -6.039 1 97.44 197 LEU B CA 1
ATOM 3220 C C . LEU B 1 197 ? -20.484 -7.402 -5.711 1 97.44 197 LEU B C 1
ATOM 3222 O O . LEU B 1 197 ? -21.422 -7.121 -4.98 1 97.44 197 LEU B O 1
ATOM 3226 N N . CYS B 1 198 ? -19.688 -6.461 -6.332 1 97.44 198 CYS B N 1
ATOM 3227 C CA . CYS B 1 198 ? -19.766 -5.082 -5.867 1 97.44 198 CYS B CA 1
ATOM 3228 C C . CYS B 1 198 ? -20.828 -4.305 -6.637 1 97.44 198 CYS B C 1
ATOM 3230 O O . CYS B 1 198 ? -21.297 -3.264 -6.172 1 97.44 198 CYS B O 1
ATOM 3232 N N . SER B 1 199 ? -21.172 -4.754 -7.836 1 93.75 199 SER B N 1
ATOM 3233 C CA . SER B 1 199 ? -22.344 -4.148 -8.469 1 93.75 199 SER B CA 1
ATOM 3234 C C . SER B 1 199 ? -23.594 -4.379 -7.645 1 93.75 199 SER B C 1
ATOM 3236 O O . SER B 1 199 ? -24.453 -3.5 -7.555 1 93.75 199 SER B O 1
ATOM 3238 N N . SER B 1 200 ? -23.672 -5.574 -7.09 1 89.94 200 SER B N 1
ATOM 3239 C CA . SER B 1 200 ? -24.797 -5.926 -6.234 1 89.94 200 SER B CA 1
ATOM 3240 C C . SER B 1 200 ? -24.766 -5.141 -4.926 1 89.94 200 SER B C 1
ATOM 3242 O O . SER B 1 200 ? -25.797 -4.645 -4.469 1 89.94 200 SER B O 1
ATOM 3244 N N . TYR B 1 201 ? -23.672 -4.961 -4.375 1 94.25 201 TYR B N 1
ATOM 3245 C CA . TYR B 1 201 ? -23.5 -4.316 -3.078 1 94.25 201 TYR B CA 1
ATOM 3246 C C . TYR B 1 201 ? -23.641 -2.805 -3.197 1 94.25 201 TYR B C 1
ATOM 3248 O O . TYR B 1 201 ? -24.25 -2.164 -2.332 1 94.25 201 TYR B O 1
ATOM 3256 N N . CYS B 1 202 ? -23.078 -2.205 -4.289 1 92.88 202 CYS B N 1
ATOM 3257 C CA . CYS B 1 202 ? -23 -0.755 -4.406 1 92.88 202 CYS B CA 1
ATOM 3258 C C . CYS B 1 202 ? -24.25 -0.183 -5.059 1 92.88 202 CYS B C 1
ATOM 3260 O O . CYS B 1 202 ? -24.484 1.024 -5.004 1 92.88 202 CYS B O 1
ATOM 3262 N N . LYS B 1 203 ? -24.891 -0.94 -5.984 1 76.5 203 LYS B N 1
ATOM 3263 C CA . LYS B 1 203 ? -26.172 -0.456 -6.488 1 76.5 203 LYS B CA 1
ATOM 3264 C C . LYS B 1 203 ? -27.031 0.11 -5.359 1 76.5 203 LYS B C 1
ATOM 3266 O O . LYS B 1 203 ? -27.719 1.116 -5.539 1 76.5 203 LYS B O 1
ATOM 3271 N N . GLY B 1 204 ? -27.062 -0.414 -4.254 1 55.31 204 GLY B N 1
ATOM 3272 C CA . GLY B 1 204 ? -27.812 0.062 -3.105 1 55.31 204 GLY B CA 1
ATOM 3273 C C . GLY B 1 204 ? -27.203 1.295 -2.465 1 55.31 204 GLY B C 1
ATOM 3274 O O . GLY B 1 204 ? -27.938 2.154 -1.954 1 55.31 204 GLY B O 1
ATOM 3275 N N . ALA B 1 205 ? -25.984 1.315 -2.316 1 51.34 205 ALA B N 1
ATOM 3276 C CA . ALA B 1 205 ? -25.297 2.461 -1.721 1 51.34 205 ALA B CA 1
ATOM 3277 C C . ALA B 1 205 ? -25.547 3.73 -2.527 1 51.34 205 ALA B C 1
ATOM 3279 O O . ALA B 1 205 ? -25.688 4.816 -1.959 1 51.34 205 ALA B O 1
ATOM 3280 N N . ASP B 1 206 ? -25.578 3.703 -3.836 1 48.28 206 ASP B N 1
ATOM 3281 C CA . ASP B 1 206 ? -26.078 4.801 -4.664 1 48.28 206 ASP B CA 1
ATOM 3282 C C . ASP B 1 206 ? -27.562 5.039 -4.434 1 48.28 206 ASP B C 1
ATOM 3284 O O . ASP B 1 206 ? -28.047 6.168 -4.547 1 48.28 206 ASP B O 1
ATOM 3288 N N . ARG B 1 207 ? -28.375 4.219 -4.188 1 40.5 207 ARG B N 1
ATOM 3289 C CA . ARG B 1 207 ? -29.797 4.449 -3.924 1 40.5 207 ARG B CA 1
ATOM 3290 C C . ARG B 1 207 ? -29.984 5.25 -2.643 1 40.5 207 ARG B C 1
ATOM 3292 O O . ARG B 1 207 ? -30.828 6.148 -2.588 1 40.5 207 ARG B O 1
ATOM 3299 N N . LYS B 1 208 ? -29.375 5.066 -1.563 1 38.56 208 LYS B N 1
ATOM 3300 C CA . LYS B 1 208 ? -29.609 5.914 -0.398 1 38.56 208 LYS B CA 1
ATOM 3301 C C . LYS B 1 208 ? -29 7.301 -0.602 1 38.56 208 LYS B C 1
ATOM 3303 O O . LYS B 1 208 ? -29.562 8.297 -0.135 1 38.56 208 LYS B O 1
ATOM 3308 N N . LYS B 1 209 ? -28.047 7.652 -1.236 1 38.78 209 LYS B N 1
ATOM 3309 C CA . LYS B 1 209 ? -27.781 9.023 -1.672 1 38.78 209 LYS B CA 1
ATOM 3310 C C . LYS B 1 209 ? -28.922 9.562 -2.523 1 38.78 209 LYS B C 1
ATOM 3312 O O . LYS B 1 209 ? -29.297 10.727 -2.408 1 38.78 209 LYS B O 1
ATOM 3317 N N . LEU B 1 210 ? -29.453 8.82 -3.383 1 35.03 210 LEU B N 1
ATOM 3318 C CA . LEU B 1 210 ? -30.641 9.227 -4.129 1 35.03 210 LEU B CA 1
ATOM 3319 C C . LEU B 1 210 ? -31.844 9.398 -3.201 1 35.03 210 LEU B C 1
ATOM 3321 O O . LEU B 1 210 ? -32.656 10.297 -3.393 1 35.03 210 LEU B O 1
ATOM 3325 N N . GLN B 1 211 ? -32.094 8.617 -2.217 1 36.19 211 GLN B N 1
ATOM 3326 C CA . GLN B 1 211 ? -33.25 8.898 -1.384 1 36.19 211 GLN B CA 1
ATOM 3327 C C . GLN B 1 211 ? -33 10.102 -0.478 1 36.19 211 GLN B C 1
ATOM 3329 O O . GLN B 1 211 ? -33.906 10.891 -0.219 1 36.19 211 GLN B O 1
ATOM 3334 N N . ASP B 1 212 ? -31.828 10.32 0.083 1 35.91 212 ASP B N 1
ATOM 3335 C CA . ASP B 1 212 ? -31.688 11.547 0.869 1 35.91 212 ASP B CA 1
ATOM 3336 C C . ASP B 1 212 ? -31.531 12.766 -0.036 1 35.91 212 ASP B C 1
ATOM 3338 O O . ASP B 1 212 ? -31.656 13.906 0.415 1 35.91 212 ASP B O 1
ATOM 3342 N N . GLU B 1 213 ? -31.016 12.625 -1.241 1 33.47 213 GLU B N 1
ATOM 3343 C CA . GLU B 1 213 ? -31.125 13.766 -2.135 1 33.47 213 GLU B CA 1
ATOM 3344 C C . GLU B 1 213 ? -32.531 13.859 -2.742 1 33.47 213 GLU B C 1
ATOM 3346 O O . GLU B 1 213 ? -32.875 14.859 -3.371 1 33.47 213 GLU B O 1
ATOM 3351 N N . LEU B 1 214 ? -33.25 12.766 -2.564 1 30.88 214 LEU B N 1
ATOM 3352 C CA . LEU B 1 214 ? -34.656 13 -2.857 1 30.88 214 LEU B CA 1
ATOM 3353 C C . LEU B 1 214 ? -35.375 13.531 -1.627 1 30.88 214 LEU B C 1
ATOM 3355 O O . LEU B 1 214 ? -35.188 13.031 -0.517 1 30.88 214 LEU B O 1
#

Sequence (428 aa):
MAAYLLSQLVQARISIIVLLACSFNVVWSGENEKLREAMMNSARAQGIDPDNLKPGQMLMTPPDMSDEEEGSQFMPKIHRCDGCRAVAYQLEKNAFPSAERKKKKGQKLGDSEILDVTENLCNNGFHRQYGLKNVKGKNVLSGEGLESADEPGMMEAGGRWQARLQNLCKELIEEYEEDGIYEMYTERGEHKLELPLCSSYCKGADRKKLQDELMAAYLLSQLVQARISIIVLLACSFNVVWSGENEKLREAMMNSARAQGIDPDNLKPGQMLMTPPDMSDEEEGSQFMPKIHRCDGCRAVAYQLEKNAFPSAERKKKKGQKLGDSEILDVTENLCNNGFHRQYGLKNVKGKNVLSGEGLESADEPGMMEAGGRWQARLQNLCKELIEEYEEDGIYEMYTERGEHKLELPLCSSYCKGADRKKLQDEL

Nearest PDB structures (foldseek):
  7aah-assembly2_B  TM=8.342E-01  e=1.099E-08  Homo sapiens
  7aah-assembly1_A  TM=8.329E-01  e=1.233E-08  Homo sapiens
  7aah-assembly2_B  TM=8.342E-01  e=1.033E-08  Homo sapiens
  7aah-assembly1_A  TM=8.329E-01  e=2.299E-08  Homo sapiens